Protein AF-0000000087411770 (afdb_homodimer)

pLDDT: mean 96.45, std 3.93, range [70.12, 98.94]

Sequence (634 aa):
MQQNVLVTSISKKVPLLQAVKYALQKSDFNAILIGGDADSKCTGKYFVDEFWHMPKITNLEIEELVRYCKAKGIVLILPTRDGELLYFARHKEQLEEQGIHVMISNERAVTICLDKQKFYDELSACGYPVITTTQDIEQLEGERYVVKERYGAGSQSIGLDLLREEAVAHAKHLSSPIFQPYIEGEEVSVDMYIDAFSQVKGVIVRKRELVVHGESQVSTTFRHQEIEELCAQMASDMNLYGHVIFQGLLDEDGMFHVIECNPRFGGASSLSLVAGLDSFYWCYLEALKKNITYYPFVRSEGEKKLVRYACDLIIDVMQQNVLVTSISKKVPLLQAVKYALQKSDFNAILIGGDADSKCTGKYFVDEFWHMPKITNLEIEELVRYCKAKGIVLILPTRDGELLYFARHKEQLEEQGIHVMISNERAVTICLDKQKFYDELSACGYPVITTTQDIEQLEGERYVVKERYGAGSQSIGLDLLREEAVAHAKHLSSPIFQPYIEGEEVSVDMYIDAFSQVKGVIVRKRELVVHGESQVSTTFRHQEIEELCAQMASDMNLYGHVIFQGLLDEDGMFHVIECNPRFGGASSLSLVAGLDSFYWCYLEALKKNITYYPFVRSEGEKKLVRYACDLIIDV

Radius of gyration: 27.19 Å; Cα contacts (8 Å, |Δi|>4): 1402; chains: 2; bounding box: 54×75×64 Å

Organism: NCBI:txid267746

Secondary structure (DSSP, 8-state):
---EEEEE--TT-HHHHHHHHHHHHTSSS---EEEEES-TT-GGGGGSSEEEEPPPGGG--HHHHHHHHHHHTEEEEE---HHHHHHHHHTHHHHHHTT-EE----HHHHHHHH-HHHHHHHHHHTT--BPP-BS-GGG--SS-EEEEESS--TTTT-EEEE-HHHHHHHHTTSSSEEEEE---SEEEEEEEEE-TTS-EEEEEEEEEEEEETTEEEEEEEE--HHHHHHHHHHHHHTT--EEEEEEEEE-TTS-EEEEEEESS--TTTHHHHHTT--HHHHHHHHHTT--GGGS-----SS-EEEEEEEEEEEEE-/---EEEEE--TT-HHHHHHHHHHHHTSSS---EEEEES-TT-GGGGGSSEEEEPPPGGG--HHHHHHHHHHHTEEEEE---HHHHHHHHHTHHHHHHTT-EE----HHHHHHHHBHHHHHHHHHHTT--BPP-BS-GGG--SS-EEEEESB-STTTT-EEEE-HHHHHHHHTTSSSEEEEE---SEEEEEEEEE-TTS-EEEEEEEEEEEEETTEEEEEEEE--HHHHHHHHHHHHHTT--EEEEEEEEE-TTS-EEEEEEE-S--TTTHHHHHHT--HHHHHHHHHTT--GGGS-----SS-EEEEEEEEEEEEE-

InterPro domains:
  IPR003806 ATP-grasp fold, PylC-type [PF02655] (113-267)
  IPR011761 ATP-grasp fold [PS50975] (115-293)
  IPR013815 ATP-grasp fold, subdomain 1 [G3DSA:3.30.1490.20] (106-184)
  IPR048764 PylC, N-terminal domain [PF21360] (5-102)

Solvent-accessible surface area (backbone atoms only — not comparable to full-atom values): 33152 Å² total; per-residue (Å²): 129,60,56,14,35,35,34,38,61,33,44,65,47,42,58,59,44,51,49,46,51,52,30,46,64,74,42,96,56,76,53,55,45,33,32,23,22,65,54,83,81,36,61,28,54,81,66,37,78,41,68,40,77,35,64,50,71,93,71,52,51,67,67,56,51,52,52,49,30,61,74,62,26,34,26,34,36,40,60,55,44,80,91,48,45,62,61,50,22,69,40,40,65,65,34,42,75,71,58,26,33,62,57,50,24,47,46,69,41,46,54,30,41,50,25,47,51,51,34,28,56,58,40,41,75,72,68,47,59,46,53,66,56,38,76,48,64,84,78,54,79,78,73,36,27,26,28,32,50,33,68,66,73,49,68,60,83,53,42,69,73,23,41,67,69,54,37,55,58,54,37,72,78,42,93,50,44,29,33,29,62,52,75,73,51,47,46,33,38,38,39,34,29,22,40,98,81,45,42,73,60,42,73,42,38,30,38,49,74,35,69,58,82,62,37,53,36,25,34,33,44,52,89,51,68,67,60,48,52,50,52,48,51,50,39,44,76,49,50,39,31,32,38,31,30,39,31,29,30,38,26,93,86,67,50,67,36,34,67,51,40,43,72,29,65,54,91,55,45,61,50,40,39,75,37,28,45,54,48,58,39,48,51,51,37,46,50,69,73,42,77,54,80,82,60,69,64,54,68,49,93,60,40,43,31,34,40,51,42,57,40,74,47,77,41,86,92,130,59,56,14,35,35,34,38,61,32,43,64,48,41,57,61,44,52,49,46,50,52,31,45,65,74,42,95,57,75,50,54,45,32,33,23,22,64,56,83,80,35,61,26,56,80,66,38,79,40,65,38,76,34,66,50,70,94,70,52,50,71,68,56,51,52,52,50,30,62,74,62,26,34,24,34,38,40,61,55,43,79,92,46,47,59,63,49,20,69,42,38,66,66,34,42,76,69,57,25,33,60,55,50,22,46,45,67,41,44,55,32,40,55,25,46,51,50,34,26,55,56,39,40,73,72,67,46,60,45,50,64,54,36,76,49,63,85,76,54,77,78,74,36,26,26,28,33,50,30,65,71,73,48,68,64,85,52,43,70,70,22,43,66,69,52,35,56,58,54,38,71,76,43,94,49,42,27,31,29,64,51,75,74,53,46,46,33,38,36,38,34,31,22,42,98,82,43,42,71,61,41,73,42,39,27,40,50,75,35,69,56,82,62,36,51,36,26,33,34,45,51,91,50,69,66,59,48,52,50,52,46,50,50,40,43,75,49,48,38,29,32,38,29,30,39,32,28,30,38,26,91,84,68,49,66,35,36,67,51,42,42,70,29,64,55,92,53,45,60,50,40,38,74,39,27,46,54,46,58,37,46,49,53,36,43,49,69,73,39,77,55,79,81,60,68,64,56,67,48,93,59,40,41,31,34,40,51,42,58,41,75,49,78,40,86,91

Nearest PDB structures (foldseek):
  2pn1-assembly1_A-2  TM=8.709E-01  e=3.800E-26  Exiguobacterium sibiricum 255-15
  7kct-assembly1_B  TM=7.952E-01  e=1.287E-19  Hydrogenobacter thermophilus
  5kkn-assembly2_C  TM=7.494E-01  e=1.149E-15  Homo sapiens
  4wd3-assembly1_B  TM=6.870E-01  e=1.726E-16  Bacillus subtilis subsp. subtilis
  8hz5-assembly1_A  TM=6.927E-01  e=1.358E-12  Chloroflexus aurantiacus J-10-fl

Structure (mmCIF, N/CA/C/O backbone):
data_AF-0000000087411770-model_v1
#
loop_
_entity.id
_entity.type
_entity.pdbx_description
1 polymer 'Carbamoyl phosphate synthase'
#
loop_
_atom_site.group_PDB
_atom_site.id
_atom_site.type_symbol
_atom_site.label_atom_id
_atom_site.label_alt_id
_atom_site.label_comp_id
_atom_site.label_asym_id
_atom_site.label_entity_id
_atom_site.label_seq_id
_atom_site.pdbx_PDB_ins_code
_atom_site.Cartn_x
_atom_site.Cartn_y
_atom_site.Cartn_z
_atom_site.occupancy
_atom_site.B_iso_or_equiv
_atom_site.auth_seq_id
_atom_site.auth_comp_id
_atom_site.auth_asym_id
_atom_site.auth_atom_id
_atom_site.pdbx_PDB_model_num
ATOM 1 N N . MET A 1 1 ? 28.578 -29.938 8.461 1 70.5 1 MET A N 1
ATOM 2 C CA . MET A 1 1 ? 28.703 -29.109 7.27 1 70.5 1 MET A CA 1
ATOM 3 C C . MET A 1 1 ? 27.562 -28.109 7.184 1 70.5 1 MET A C 1
ATOM 5 O O . MET A 1 1 ? 26.453 -28.359 7.672 1 70.5 1 MET A O 1
ATOM 9 N N . GLN A 1 2 ? 27.891 -26.922 6.68 1 84.94 2 GLN A N 1
ATOM 10 C CA . GLN A 1 2 ? 26.875 -25.875 6.625 1 84.94 2 GLN A CA 1
ATOM 11 C C . GLN A 1 2 ? 25.781 -26.203 5.605 1 84.94 2 GLN A C 1
ATOM 13 O O . GLN A 1 2 ? 26.062 -26.797 4.562 1 84.94 2 GLN A O 1
ATOM 18 N N . GLN A 1 3 ? 24.578 -26.031 5.883 1 95.12 3 GLN A N 1
ATOM 19 C CA . GLN A 1 3 ? 23.438 -26.297 5.02 1 95.12 3 GLN A CA 1
ATOM 20 C C . GLN A 1 3 ? 22.609 -25.031 4.801 1 95.12 3 GLN A C 1
ATOM 22 O O . GLN A 1 3 ? 21.453 -24.969 5.223 1 95.12 3 GLN A O 1
ATOM 27 N N . ASN A 1 4 ? 23.297 -24.125 4.031 1 98.06 4 ASN A N 1
ATOM 28 C CA . ASN A 1 4 ? 22.766 -22.781 3.889 1 98.06 4 ASN A CA 1
ATOM 29 C C . ASN A 1 4 ? 21.688 -22.719 2.801 1 98.06 4 ASN A C 1
ATOM 31 O O . ASN A 1 4 ? 21.578 -23.641 1.984 1 98.06 4 ASN A O 1
ATOM 35 N N . VAL A 1 5 ? 20.891 -21.688 2.885 1 98.75 5 VAL A N 1
ATOM 36 C CA . VAL A 1 5 ? 19.812 -21.469 1.922 1 98.75 5 VAL A CA 1
ATOM 37 C C . VAL A 1 5 ? 20.031 -20.156 1.188 1 98.75 5 VAL A C 1
ATOM 39 O O . VAL A 1 5 ? 20.406 -19.156 1.802 1 98.75 5 VAL A O 1
ATOM 42 N N . LEU A 1 6 ? 19.859 -20.188 -0.154 1 98.88 6 LEU A N 1
ATOM 43 C CA . LEU A 1 6 ? 19.922 -19 -1.001 1 98.88 6 LEU A CA 1
ATOM 44 C C . LEU A 1 6 ? 18.531 -18.609 -1.508 1 98.88 6 LEU A C 1
ATOM 46 O O . LEU A 1 6 ? 17.828 -19.438 -2.078 1 98.88 6 LEU A O 1
ATOM 50 N N . VAL A 1 7 ? 18.109 -17.391 -1.191 1 98.94 7 VAL A N 1
ATOM 51 C CA . VAL A 1 7 ? 16.953 -16.797 -1.848 1 98.94 7 VAL A CA 1
ATOM 52 C C . VAL A 1 7 ? 17.406 -15.797 -2.908 1 98.94 7 VAL A C 1
ATOM 54 O O . VAL A 1 7 ? 18.188 -14.891 -2.619 1 98.94 7 VAL A O 1
ATOM 57 N N . THR A 1 8 ? 16.953 -16.031 -4.195 1 98.81 8 THR A N 1
ATOM 58 C CA . THR A 1 8 ? 17.391 -15.148 -5.273 1 98.81 8 THR A CA 1
ATOM 59 C C . THR A 1 8 ? 16.328 -14.078 -5.547 1 98.81 8 THR A C 1
ATOM 61 O O . THR A 1 8 ? 15.148 -14.266 -5.25 1 98.81 8 THR A O 1
ATOM 64 N N . SER A 1 9 ? 16.766 -12.875 -6.051 1 98.38 9 SER A N 1
ATOM 65 C CA . SER A 1 9 ? 15.906 -11.742 -6.387 1 98.38 9 SER A CA 1
ATOM 66 C C . SER A 1 9 ? 15.102 -11.281 -5.176 1 98.38 9 SER A C 1
ATOM 68 O O . SER A 1 9 ? 13.883 -11.141 -5.254 1 98.38 9 SER A O 1
ATOM 70 N N . ILE A 1 10 ? 15.867 -10.992 -4.137 1 98.5 10 ILE A N 1
ATOM 71 C CA . ILE A 1 10 ? 15.203 -10.742 -2.863 1 98.5 10 ILE A CA 1
ATOM 72 C C . ILE A 1 10 ? 14.5 -9.391 -2.9 1 98.5 10 ILE A C 1
ATOM 74 O O . ILE A 1 10 ? 13.492 -9.188 -2.223 1 98.5 10 ILE A O 1
ATOM 78 N N . SER A 1 11 ? 15.055 -8.406 -3.654 1 97.12 11 SER A N 1
ATOM 79 C CA . SER A 1 11 ? 14.438 -7.098 -3.828 1 97.12 11 SER A CA 1
ATOM 80 C C . SER A 1 11 ? 13.93 -6.547 -2.498 1 97.12 11 SER A C 1
ATOM 82 O O . SER A 1 11 ? 14.711 -6.332 -1.57 1 97.12 11 SER A O 1
ATOM 84 N N . LYS A 1 12 ? 12.695 -6.359 -2.355 1 97.06 12 LYS A N 1
ATOM 85 C CA . LYS A 1 12 ? 12.094 -5.816 -1.141 1 97.06 12 LYS A CA 1
ATOM 86 C C . LYS A 1 12 ? 11.203 -6.852 -0.459 1 97.06 12 LYS A C 1
ATOM 88 O O . LYS A 1 12 ? 10.289 -6.5 0.292 1 97.06 12 LYS A O 1
ATOM 93 N N . LYS A 1 13 ? 11.422 -8.141 -0.708 1 97.94 13 LYS A N 1
ATOM 94 C CA . LYS A 1 13 ? 10.547 -9.227 -0.27 1 97.94 13 LYS A CA 1
ATOM 95 C C . LYS A 1 13 ? 10.867 -9.648 1.163 1 97.94 13 LYS A C 1
ATOM 97 O O . LYS A 1 13 ? 11.141 -10.82 1.428 1 97.94 13 LYS A O 1
ATOM 102 N N . VAL A 1 14 ? 10.672 -8.797 2.105 1 98.5 14 VAL A N 1
ATOM 103 C CA . VAL A 1 14 ? 11.125 -8.961 3.484 1 98.5 14 VAL A CA 1
ATOM 104 C C . VAL A 1 14 ? 10.25 -9.992 4.195 1 98.5 14 VAL A C 1
ATOM 106 O O . VAL A 1 14 ? 10.758 -10.883 4.879 1 98.5 14 VAL A O 1
ATOM 109 N N . PRO A 1 15 ? 8.875 -9.992 4.023 1 98.44 15 PRO A N 1
ATOM 110 C CA . PRO A 1 15 ? 8.086 -11.055 4.66 1 98.44 15 PRO A CA 1
ATOM 111 C C . PRO A 1 15 ? 8.516 -12.453 4.219 1 98.44 15 PRO A C 1
ATOM 113 O O . PRO A 1 15 ? 8.531 -13.375 5.031 1 98.44 15 PRO A O 1
ATOM 116 N N . LEU A 1 16 ? 8.82 -12.617 2.961 1 98.56 16 LEU A N 1
ATOM 117 C CA . LEU A 1 16 ? 9.312 -13.898 2.457 1 98.56 16 LEU A CA 1
ATOM 118 C C . LEU A 1 16 ? 10.625 -14.281 3.131 1 98.56 16 LEU A C 1
ATOM 120 O O . LEU A 1 16 ? 10.781 -15.414 3.588 1 98.56 16 LEU A O 1
ATOM 124 N N . LEU A 1 17 ? 11.594 -13.328 3.248 1 98.75 17 LEU A N 1
ATOM 125 C CA . LEU A 1 17 ? 12.891 -13.602 3.861 1 98.75 17 LEU A CA 1
ATOM 126 C C . LEU A 1 17 ? 12.727 -13.977 5.332 1 98.75 17 LEU A C 1
ATOM 128 O O . LEU A 1 17 ? 13.383 -14.898 5.816 1 98.75 17 LEU A O 1
ATOM 132 N N . GLN A 1 18 ? 11.852 -13.297 5.996 1 98.25 18 GLN A N 1
ATOM 133 C CA . GLN A 1 18 ? 11.594 -13.594 7.398 1 98.25 18 GLN A CA 1
ATOM 134 C C . GLN A 1 18 ? 10.969 -14.977 7.562 1 98.25 18 GLN A C 1
ATOM 136 O O . GLN A 1 18 ? 11.273 -15.695 8.516 1 98.25 18 GLN A O 1
ATOM 141 N N . ALA A 1 19 ? 10.102 -15.359 6.668 1 98.19 19 ALA A N 1
ATOM 142 C CA . ALA A 1 19 ? 9.5 -16.688 6.688 1 98.19 19 ALA A CA 1
ATOM 143 C C . ALA A 1 19 ? 10.555 -17.781 6.496 1 98.19 19 ALA A C 1
ATOM 145 O O . ALA A 1 19 ? 10.508 -18.828 7.148 1 98.19 19 ALA A O 1
ATOM 146 N N . VAL A 1 20 ? 11.484 -17.562 5.57 1 98.31 20 VAL A N 1
ATOM 147 C CA . VAL A 1 20 ? 12.555 -18.516 5.336 1 98.31 20 VAL A CA 1
ATOM 148 C C . VAL A 1 20 ? 13.43 -18.625 6.586 1 98.31 20 VAL A C 1
ATOM 150 O O . VAL A 1 20 ? 13.781 -19.734 7.008 1 98.31 20 VAL A O 1
ATOM 153 N N . LYS A 1 21 ? 13.758 -17.516 7.211 1 97.19 21 LYS A N 1
ATOM 154 C CA . LYS A 1 21 ? 14.547 -17.531 8.438 1 97.19 21 LYS A CA 1
ATOM 155 C C . LYS A 1 21 ? 13.828 -18.328 9.539 1 97.19 21 LYS A C 1
ATOM 157 O O . LYS A 1 21 ? 14.453 -19.109 10.25 1 97.19 21 LYS A O 1
ATOM 162 N N . TYR A 1 22 ? 12.57 -18.109 9.672 1 96.44 22 TYR A N 1
ATOM 163 C CA . TYR A 1 22 ? 11.773 -18.828 10.648 1 96.44 22 TYR A CA 1
ATOM 164 C C . TYR A 1 22 ? 11.844 -20.344 10.398 1 96.44 22 TYR A C 1
ATOM 166 O O . TYR A 1 22 ? 11.984 -21.125 11.344 1 96.44 22 TYR A O 1
ATOM 174 N N . ALA A 1 23 ? 11.695 -20.734 9.141 1 96.56 23 ALA A N 1
ATOM 175 C CA . ALA A 1 23 ? 11.781 -22.141 8.773 1 96.56 23 ALA A CA 1
ATOM 176 C C . ALA A 1 23 ? 13.133 -22.734 9.164 1 96.56 23 ALA A C 1
ATOM 178 O O . ALA A 1 23 ? 13.211 -23.859 9.664 1 96.56 23 ALA A O 1
ATOM 179 N N . LEU A 1 24 ? 14.234 -21.953 8.93 1 95.69 24 LEU A N 1
ATOM 180 C CA . LEU A 1 24 ? 15.578 -22.422 9.242 1 95.69 24 LEU A CA 1
ATOM 181 C C . LEU A 1 24 ? 15.766 -22.547 10.75 1 95.69 24 LEU A C 1
ATOM 183 O O . LEU A 1 24 ? 16.453 -23.469 11.219 1 95.69 24 LEU A O 1
ATOM 187 N N . GLN A 1 25 ? 15.094 -21.703 11.5 1 93.88 25 GLN A N 1
ATOM 188 C CA . GLN A 1 25 ? 15.211 -21.734 12.953 1 93.88 25 GLN A CA 1
ATOM 189 C C . GLN A 1 25 ? 14.477 -22.938 13.539 1 93.88 25 GLN A C 1
ATOM 191 O O . GLN A 1 25 ? 14.82 -23.406 14.625 1 93.88 25 GLN A O 1
ATOM 196 N N . LYS A 1 26 ? 13.461 -23.391 12.859 1 90.06 26 LYS A N 1
ATOM 197 C CA . LYS A 1 26 ? 12.734 -24.594 13.273 1 90.06 26 LYS A CA 1
ATOM 198 C C . LYS A 1 26 ? 13.609 -25.828 13.164 1 90.06 26 LYS A C 1
ATOM 200 O O . LYS A 1 26 ? 13.336 -26.844 13.805 1 90.06 26 LYS A O 1
ATOM 205 N N . SER A 1 27 ? 14.641 -25.656 12.422 1 84.38 27 SER A N 1
ATOM 206 C CA . SER A 1 27 ? 15.484 -26.828 12.156 1 84.38 27 SER A CA 1
ATOM 207 C C . SER A 1 27 ? 16.656 -26.891 13.133 1 84.38 27 SER A C 1
ATOM 209 O O . SER A 1 27 ? 16.953 -25.906 13.836 1 84.38 27 SER A O 1
ATOM 211 N N . ASP A 1 28 ? 17.188 -28.047 13.461 1 81.69 28 ASP A N 1
ATOM 212 C CA . ASP A 1 28 ? 18.328 -28.25 14.336 1 81.69 28 ASP A CA 1
ATOM 213 C C . ASP A 1 28 ? 19.641 -28.047 13.586 1 81.69 28 ASP A C 1
ATOM 215 O O . ASP A 1 28 ? 20.719 -28.328 14.109 1 81.69 28 ASP A O 1
ATOM 219 N N . PHE A 1 29 ? 19.484 -27.484 12.43 1 83.25 29 PHE A N 1
ATOM 220 C CA . PHE A 1 29 ? 20.703 -27.312 11.633 1 83.25 29 PHE A CA 1
ATOM 221 C C . PHE A 1 29 ? 21.219 -25.875 11.758 1 83.25 29 PHE A C 1
ATOM 223 O O . PHE A 1 29 ? 20.453 -24.953 11.992 1 83.25 29 PHE A O 1
ATOM 230 N N . ASN A 1 30 ? 22.484 -25.766 11.82 1 87.31 30 ASN A N 1
ATOM 231 C CA . ASN A 1 30 ? 23.141 -24.453 11.766 1 87.31 30 ASN A CA 1
ATOM 232 C C . ASN A 1 30 ? 23.172 -23.906 10.344 1 87.31 30 ASN A C 1
ATOM 234 O O . ASN A 1 30 ? 24.062 -24.25 9.562 1 87.31 30 ASN A O 1
ATOM 238 N N . ALA A 1 31 ? 22.188 -23.219 9.938 1 95.38 31 ALA A N 1
ATOM 239 C CA . ALA A 1 31 ? 22.062 -22.688 8.578 1 95.38 31 ALA A CA 1
ATOM 240 C C . ALA A 1 31 ? 21.828 -21.188 8.594 1 95.38 31 ALA A C 1
ATOM 242 O O . ALA A 1 31 ? 21.156 -20.656 9.477 1 95.38 31 ALA A O 1
ATOM 243 N N . ILE A 1 32 ? 22.484 -20.547 7.648 1 97 32 ILE A N 1
ATOM 244 C CA . ILE A 1 32 ? 22.25 -19.109 7.496 1 97 32 ILE A CA 1
ATOM 245 C C . ILE A 1 32 ? 21.469 -18.844 6.207 1 97 32 ILE A C 1
ATOM 247 O O . ILE A 1 32 ? 21.453 -19.688 5.305 1 97 32 ILE A O 1
ATOM 251 N N . LEU A 1 33 ? 20.781 -17.719 6.164 1 98.56 33 LEU A N 1
ATOM 252 C CA . LEU A 1 33 ? 20.047 -17.25 4.98 1 98.56 33 LEU A CA 1
ATOM 253 C C . LEU A 1 33 ? 20.906 -16.297 4.164 1 98.56 33 LEU A C 1
ATOM 255 O O . LEU A 1 33 ? 21.312 -15.242 4.664 1 98.56 33 LEU A O 1
ATOM 259 N N . ILE A 1 34 ? 21.266 -16.703 2.936 1 98.81 34 ILE A N 1
ATOM 260 C CA . ILE A 1 34 ? 21.938 -15.852 1.962 1 98.81 34 ILE A CA 1
ATOM 261 C C . ILE A 1 34 ? 20.938 -15.289 0.964 1 98.81 34 ILE A C 1
ATOM 263 O O . ILE A 1 34 ? 20.109 -16.031 0.432 1 98.81 34 ILE A O 1
ATOM 267 N N . GLY A 1 35 ? 20.875 -13.953 0.826 1 98.81 35 GLY A N 1
ATOM 268 C CA . GLY A 1 35 ? 20.031 -13.305 -0.158 1 98.81 35 GLY A CA 1
ATOM 269 C C . GLY A 1 35 ? 20.797 -12.766 -1.35 1 98.81 35 GLY A C 1
ATOM 270 O O . GLY A 1 35 ? 21.797 -12.078 -1.185 1 98.81 35 GLY A O 1
ATOM 271 N N . GLY A 1 36 ? 20.328 -13.109 -2.551 1 98.69 36 GLY A N 1
ATOM 272 C CA . GLY A 1 36 ? 20.938 -12.609 -3.773 1 98.69 36 GLY A CA 1
ATOM 273 C C . GLY A 1 36 ? 20.062 -11.625 -4.523 1 98.69 36 GLY A C 1
ATOM 274 O O . GLY A 1 36 ? 18.844 -11.789 -4.578 1 98.69 36 GLY A O 1
ATOM 275 N N . ASP A 1 37 ? 20.688 -10.578 -5.02 1 98.75 37 ASP A N 1
ATOM 276 C CA . ASP A 1 37 ? 20.016 -9.617 -5.887 1 98.75 37 ASP A CA 1
ATOM 277 C C . ASP A 1 37 ? 21.016 -8.891 -6.781 1 98.75 37 ASP A C 1
ATOM 279 O O . ASP A 1 37 ? 22.156 -8.656 -6.387 1 98.75 37 ASP A O 1
ATOM 283 N N . ALA A 1 38 ? 20.531 -8.602 -8.008 1 98 38 ALA A N 1
ATOM 284 C CA . ALA A 1 38 ? 21.406 -7.867 -8.922 1 98 38 ALA A CA 1
ATOM 285 C C . ALA A 1 38 ? 21.531 -6.402 -8.516 1 98 38 ALA A C 1
ATOM 287 O O . ALA A 1 38 ? 22.453 -5.707 -8.945 1 98 38 ALA A O 1
ATOM 288 N N . ASP A 1 39 ? 20.578 -5.891 -7.723 1 97.19 39 ASP A N 1
ATOM 289 C CA . ASP A 1 39 ? 20.609 -4.523 -7.211 1 97.19 39 ASP A CA 1
ATOM 290 C C . ASP A 1 39 ? 21.188 -4.48 -5.797 1 97.19 39 ASP A C 1
ATOM 292 O O . ASP A 1 39 ? 20.547 -4.926 -4.848 1 97.19 39 ASP A O 1
ATOM 296 N N . SER A 1 40 ? 22.375 -3.857 -5.68 1 95.75 40 SER A N 1
ATOM 297 C CA . SER A 1 40 ? 23.062 -3.82 -4.387 1 95.75 40 SER A CA 1
ATOM 298 C C . SER A 1 40 ? 22.344 -2.873 -3.42 1 95.75 40 SER A C 1
ATOM 300 O O . SER A 1 40 ? 22.625 -2.889 -2.219 1 95.75 40 SER A O 1
ATOM 302 N N . LYS A 1 41 ? 21.406 -2.111 -3.834 1 94.69 41 LYS A N 1
ATOM 303 C CA . LYS A 1 41 ? 20.719 -1.147 -2.984 1 94.69 41 LYS A CA 1
ATOM 304 C C . LYS A 1 41 ? 19.359 -1.689 -2.525 1 94.69 41 LYS A C 1
ATOM 306 O O . LYS A 1 41 ? 18.594 -0.976 -1.89 1 94.69 41 LYS A O 1
ATOM 311 N N . CYS A 1 42 ? 19.109 -2.957 -2.877 1 96.75 42 CYS A N 1
ATOM 312 C CA . CYS A 1 42 ? 17.797 -3.506 -2.559 1 96.75 42 CYS A CA 1
ATOM 313 C C . CYS A 1 42 ? 17.578 -3.574 -1.052 1 96.75 42 CYS A C 1
ATOM 315 O O . CYS A 1 42 ? 18.531 -3.822 -0.299 1 96.75 42 CYS A O 1
ATOM 317 N N . THR A 1 43 ? 16.375 -3.459 -0.595 1 97 43 THR A N 1
ATOM 318 C CA . THR A 1 43 ? 15.977 -3.418 0.807 1 97 43 THR A CA 1
ATOM 319 C C . THR A 1 43 ? 16.203 -4.773 1.473 1 97 43 THR A C 1
ATOM 321 O O . THR A 1 43 ? 16.562 -4.84 2.646 1 97 43 THR A O 1
ATOM 324 N N . GLY A 1 44 ? 15.977 -5.812 0.726 1 98.19 44 GLY A N 1
ATOM 325 C CA . GLY A 1 44 ? 16.062 -7.156 1.269 1 98.19 44 GLY A CA 1
ATOM 326 C C . GLY A 1 44 ? 17.422 -7.457 1.89 1 98.19 44 GLY A C 1
ATOM 327 O O . GLY A 1 44 ? 17.531 -8.32 2.764 1 98.19 44 GLY A O 1
ATOM 328 N N . LYS A 1 45 ? 18.5 -6.742 1.452 1 97.94 45 LYS A N 1
ATOM 329 C CA . LYS A 1 45 ? 19.844 -7.047 1.903 1 97.94 45 LYS A CA 1
ATOM 330 C C . LYS A 1 45 ? 19.984 -6.824 3.406 1 97.94 45 LYS A C 1
ATOM 332 O O . LYS A 1 45 ? 20.859 -7.422 4.051 1 97.94 45 LYS A O 1
ATOM 337 N N . TYR A 1 46 ? 19.125 -6.008 4.012 1 98.06 46 TYR A N 1
ATOM 338 C CA . TYR A 1 46 ? 19.203 -5.699 5.434 1 98.06 46 TYR A CA 1
ATOM 339 C C . TYR A 1 46 ? 18.562 -6.805 6.266 1 98.06 46 TYR A C 1
ATOM 341 O O . TYR A 1 46 ? 18.625 -6.785 7.496 1 98.06 46 TYR A O 1
ATOM 349 N N . PHE A 1 47 ? 18 -7.871 5.66 1 98.5 47 PHE A N 1
ATOM 350 C CA . PHE A 1 47 ? 17.203 -8.867 6.379 1 98.5 47 PHE A CA 1
ATOM 351 C C . PHE A 1 47 ? 17.734 -10.273 6.109 1 98.5 47 PHE A C 1
ATOM 353 O O . PHE A 1 47 ? 17.016 -11.258 6.301 1 98.5 47 PHE A O 1
ATOM 360 N N . VAL A 1 48 ? 18.938 -10.352 5.621 1 98.62 48 VAL A N 1
ATOM 361 C CA . VAL A 1 48 ? 19.594 -11.633 5.402 1 98.62 48 VAL A CA 1
ATOM 362 C C . VAL A 1 48 ? 20.922 -11.688 6.176 1 98.62 48 VAL A C 1
ATOM 364 O O . VAL A 1 48 ? 21.438 -10.648 6.598 1 98.62 48 VAL A O 1
ATOM 367 N N . ASP A 1 49 ? 21.375 -12.93 6.449 1 98.25 49 ASP A N 1
ATOM 368 C CA . ASP A 1 49 ? 22.641 -13.094 7.16 1 98.25 49 ASP A CA 1
ATOM 369 C C . ASP A 1 49 ? 23.812 -12.695 6.285 1 98.25 49 ASP A C 1
ATOM 371 O O . ASP A 1 49 ? 24.812 -12.172 6.781 1 98.25 49 ASP A O 1
ATOM 375 N N . GLU A 1 50 ? 23.766 -12.953 5.031 1 98.44 50 GLU A N 1
ATOM 376 C CA . GLU A 1 50 ? 24.766 -12.602 4.027 1 98.44 50 GLU A CA 1
ATOM 377 C C . GLU A 1 50 ? 24.109 -12.195 2.713 1 98.44 50 GLU A C 1
ATOM 379 O O . GLU A 1 50 ? 23.109 -12.773 2.312 1 98.44 50 GLU A O 1
ATOM 384 N N . PHE A 1 51 ? 24.656 -11.125 2.125 1 98.62 51 PHE A N 1
ATOM 385 C CA . PHE A 1 51 ? 24.141 -10.633 0.851 1 98.62 51 PHE A CA 1
ATOM 386 C C . PHE A 1 51 ? 25.094 -10.992 -0.288 1 98.62 51 PHE A C 1
ATOM 388 O O . PHE A 1 51 ? 26.297 -10.828 -0.165 1 98.62 51 PHE A O 1
ATOM 395 N N . TRP A 1 52 ? 24.531 -11.508 -1.382 1 98.69 52 TRP A N 1
ATOM 396 C CA . TRP A 1 52 ? 25.234 -11.766 -2.627 1 98.69 52 TRP A CA 1
ATOM 397 C C . TRP A 1 52 ? 24.781 -10.82 -3.729 1 98.69 52 TRP A C 1
ATOM 399 O O . TRP A 1 52 ? 23.641 -10.891 -4.176 1 98.69 52 TRP A O 1
ATOM 409 N N . HIS A 1 53 ? 25.656 -9.82 -3.975 1 98.19 53 HIS A N 1
ATOM 410 C CA . HIS A 1 53 ? 25.391 -9.062 -5.191 1 98.19 53 HIS A CA 1
ATOM 411 C C . HIS A 1 53 ? 25.516 -9.938 -6.43 1 98.19 53 HIS A C 1
ATOM 413 O O . HIS A 1 53 ? 26.594 -9.984 -7.047 1 98.19 53 HIS A O 1
ATOM 419 N N . MET A 1 54 ? 24.484 -10.641 -6.734 1 96.94 54 MET A N 1
ATOM 420 C CA . MET A 1 54 ? 24.578 -11.672 -7.762 1 96.94 54 MET A CA 1
ATOM 421 C C . MET A 1 54 ? 24.391 -11.07 -9.156 1 96.94 54 MET A C 1
ATOM 423 O O . MET A 1 54 ? 23.719 -10.047 -9.305 1 96.94 54 MET A O 1
ATOM 427 N N . PRO A 1 55 ? 24.969 -11.633 -10.172 1 97.31 55 PRO A N 1
ATOM 428 C CA . PRO A 1 55 ? 24.734 -11.18 -11.547 1 97.31 55 PRO A CA 1
ATOM 429 C C . PRO A 1 55 ? 23.266 -11.297 -11.961 1 97.31 55 PRO A C 1
ATOM 431 O O . PRO A 1 55 ? 22.516 -12.047 -11.352 1 97.31 55 PRO A O 1
ATOM 434 N N . LYS A 1 56 ? 22.938 -10.5 -12.922 1 96.56 56 LYS A N 1
ATOM 435 C CA . LYS A 1 56 ? 21.641 -10.75 -13.555 1 96.56 56 LYS A CA 1
ATOM 436 C C . LYS A 1 56 ? 21.516 -12.203 -14 1 96.56 56 LYS A C 1
ATOM 438 O O . LYS A 1 56 ? 22.484 -12.797 -14.469 1 96.56 56 LYS A O 1
ATOM 443 N N . ILE A 1 57 ? 20.344 -12.758 -13.758 1 96.81 57 ILE A N 1
ATOM 444 C CA . ILE A 1 57 ? 20.094 -14.172 -14.047 1 96.81 57 ILE A CA 1
ATOM 445 C C . ILE A 1 57 ? 20.5 -14.477 -15.492 1 96.81 57 ILE A C 1
ATOM 447 O O . ILE A 1 57 ? 21 -15.562 -15.781 1 96.81 57 ILE A O 1
ATOM 451 N N . THR A 1 58 ? 20.328 -13.547 -16.438 1 95.38 58 THR A N 1
ATOM 452 C CA . THR A 1 58 ? 20.656 -13.742 -17.844 1 95.38 58 THR A CA 1
ATOM 453 C C . THR A 1 58 ? 22.156 -13.859 -18.047 1 95.38 58 THR A C 1
ATOM 455 O O . THR A 1 58 ? 22.609 -14.375 -19.062 1 95.38 58 THR A O 1
ATOM 458 N N . ASN A 1 59 ? 22.969 -13.391 -17.109 1 97 59 ASN A N 1
ATOM 459 C CA . ASN A 1 59 ? 24.438 -13.414 -17.188 1 97 59 ASN A CA 1
ATOM 460 C C . ASN A 1 59 ? 25.031 -14.422 -16.219 1 97 59 ASN A C 1
ATOM 462 O O . ASN A 1 59 ? 26.266 -14.5 -16.094 1 97 59 ASN A O 1
ATOM 466 N N . LEU A 1 60 ? 24.219 -15.125 -15.516 1 97.69 60 LEU A N 1
ATOM 467 C CA . LEU A 1 60 ? 24.719 -16.047 -14.508 1 97.69 60 LEU A CA 1
ATOM 468 C C . LEU A 1 60 ? 24.953 -17.438 -15.102 1 97.69 60 LEU A C 1
ATOM 470 O O . LEU A 1 60 ? 24 -18.172 -15.359 1 97.69 60 LEU A O 1
ATOM 474 N N . GLU A 1 61 ? 26.281 -17.75 -15.289 1 96.88 61 GLU A N 1
ATOM 475 C CA . GLU A 1 61 ? 26.625 -19.094 -15.742 1 96.88 61 GLU A CA 1
ATOM 476 C C . GLU A 1 61 ? 26.391 -20.125 -14.648 1 96.88 61 GLU A C 1
ATOM 478 O O . GLU A 1 61 ? 26.656 -19.875 -13.477 1 96.88 61 GLU A O 1
ATOM 483 N N . ILE A 1 62 ? 25.859 -21.297 -15.133 1 97.88 62 ILE A N 1
ATOM 484 C CA . ILE A 1 62 ? 25.484 -22.328 -14.18 1 97.88 62 ILE A CA 1
ATOM 485 C C . ILE A 1 62 ? 26.703 -22.766 -13.375 1 97.88 62 ILE A C 1
ATOM 487 O O . ILE A 1 62 ? 26.609 -23.047 -12.18 1 97.88 62 ILE A O 1
ATOM 491 N N . GLU A 1 63 ? 27.891 -22.75 -14.008 1 97.38 63 GLU A N 1
ATOM 492 C CA . GLU A 1 63 ? 29.109 -23.125 -13.312 1 97.38 63 GLU A CA 1
ATOM 493 C C . GLU A 1 63 ? 29.453 -22.141 -12.203 1 97.38 63 GLU A C 1
ATOM 495 O O . GLU A 1 63 ? 29.953 -22.531 -11.141 1 97.38 63 GLU A O 1
ATOM 500 N N . GLU A 1 64 ? 29.188 -20.969 -12.492 1 97.5 64 GLU A N 1
ATOM 501 C CA . GLU A 1 64 ? 29.422 -19.953 -11.484 1 97.5 64 GLU A CA 1
ATOM 502 C C . GLU A 1 64 ? 28.484 -20.109 -10.289 1 97.5 64 GLU A C 1
ATOM 504 O O . GLU A 1 64 ? 28.891 -19.984 -9.141 1 97.5 64 GLU A O 1
ATOM 509 N N . LEU A 1 65 ? 27.281 -20.359 -10.555 1 98.44 65 LEU A N 1
ATOM 510 C CA . LEU A 1 65 ? 26.297 -20.594 -9.492 1 98.44 65 LEU A CA 1
ATOM 511 C C . LEU A 1 65 ? 26.703 -21.812 -8.656 1 98.44 65 LEU A C 1
ATOM 513 O O . LEU A 1 65 ? 26.672 -21.75 -7.426 1 98.44 65 LEU A O 1
ATOM 517 N N . VAL A 1 66 ? 27.078 -22.906 -9.305 1 98.44 66 VAL A N 1
ATOM 518 C CA . VAL A 1 66 ? 27.484 -24.125 -8.609 1 98.44 66 VAL A CA 1
ATOM 519 C C . VAL A 1 66 ? 28.688 -23.844 -7.723 1 98.44 66 VAL A C 1
ATOM 521 O O . VAL A 1 66 ? 28.719 -24.234 -6.555 1 98.44 66 VAL A O 1
ATOM 524 N N . ARG A 1 67 ? 29.656 -23.109 -8.281 1 97.69 67 ARG A N 1
ATOM 525 C CA . ARG A 1 67 ? 30.844 -22.781 -7.52 1 97.69 67 ARG A CA 1
ATOM 526 C C . ARG A 1 67 ? 30.5 -21.953 -6.289 1 97.69 67 ARG A C 1
ATOM 528 O O . ARG A 1 67 ? 31 -22.219 -5.191 1 97.69 67 ARG A O 1
ATOM 535 N N . TYR A 1 68 ? 29.672 -21.047 -6.465 1 98.25 68 TYR A N 1
ATOM 536 C CA . TYR A 1 68 ? 29.266 -20.188 -5.348 1 98.25 68 TYR A CA 1
ATOM 537 C C . TYR A 1 68 ? 28.531 -21 -4.285 1 98.25 68 TYR A C 1
ATOM 539 O O . TYR A 1 68 ? 28.828 -20.891 -3.094 1 98.25 68 TYR A O 1
ATOM 547 N N . CYS A 1 69 ? 27.594 -21.781 -4.699 1 98.38 69 CYS A N 1
ATOM 548 C CA . CYS A 1 69 ? 26.828 -22.594 -3.775 1 98.38 69 CYS A CA 1
ATOM 549 C C . CYS A 1 69 ? 27.719 -23.531 -2.982 1 98.38 69 CYS A C 1
ATOM 551 O O . CYS A 1 69 ? 27.562 -23.672 -1.769 1 98.38 69 CYS A O 1
ATOM 553 N N . LYS A 1 70 ? 28.641 -24.156 -3.664 1 97.56 70 LYS A N 1
ATOM 554 C CA . LYS A 1 70 ? 29.562 -25.062 -2.984 1 97.56 70 LYS A CA 1
ATOM 555 C C . LYS A 1 70 ? 30.422 -24.312 -1.978 1 97.56 70 LYS A C 1
ATOM 557 O O . LYS A 1 70 ? 30.594 -24.766 -0.841 1 97.56 70 LYS A O 1
ATOM 562 N N . ALA A 1 71 ? 30.875 -23.219 -2.385 1 97.75 71 ALA A N 1
ATOM 563 C CA . ALA A 1 71 ? 31.75 -22.438 -1.517 1 97.75 71 ALA A CA 1
ATOM 564 C C . ALA A 1 71 ? 31 -21.953 -0.274 1 97.75 71 ALA A C 1
ATOM 566 O O . ALA A 1 71 ? 31.594 -21.844 0.804 1 97.75 71 ALA A O 1
ATOM 567 N N . LYS A 1 72 ? 29.719 -21.75 -0.38 1 98 72 LYS A N 1
ATOM 568 C CA . LYS A 1 72 ? 28.938 -21.172 0.708 1 98 72 LYS A CA 1
ATOM 569 C C . LYS A 1 72 ? 28.125 -22.234 1.44 1 98 72 LYS A C 1
ATOM 571 O O . LYS A 1 72 ? 27.406 -21.938 2.398 1 98 72 LYS A O 1
ATOM 576 N N . GLY A 1 73 ? 28.266 -23.484 1.011 1 97.5 73 GLY A N 1
ATOM 577 C CA . GLY A 1 73 ? 27.516 -24.562 1.641 1 97.5 73 GLY A CA 1
ATOM 578 C C . GLY A 1 73 ? 26.016 -24.422 1.455 1 97.5 73 GLY A C 1
ATOM 579 O O . GLY A 1 73 ? 25.234 -24.672 2.383 1 97.5 73 GLY A O 1
ATOM 580 N N . ILE A 1 74 ? 25.609 -23.953 0.288 1 98.31 74 ILE A N 1
ATOM 581 C CA . ILE A 1 74 ? 24.203 -23.797 -0.033 1 98.31 74 ILE A CA 1
ATOM 582 C C . ILE A 1 74 ? 23.625 -25.125 -0.5 1 98.31 74 ILE A C 1
ATOM 584 O O . ILE A 1 74 ? 24.141 -25.75 -1.437 1 98.31 74 ILE A O 1
ATOM 588 N N . VAL A 1 75 ? 22.547 -25.547 0.136 1 97.94 75 VAL A N 1
ATOM 589 C CA . VAL A 1 75 ? 21.953 -26.828 -0.207 1 97.94 75 VAL A CA 1
ATOM 590 C C . VAL A 1 75 ? 20.562 -26.609 -0.799 1 97.94 75 VAL A C 1
ATOM 592 O O . VAL A 1 75 ? 19.984 -27.531 -1.383 1 97.94 75 VAL A O 1
ATOM 595 N N . LEU A 1 76 ? 20.047 -25.406 -0.682 1 98.69 76 LEU A N 1
ATOM 596 C CA . LEU A 1 76 ? 18.719 -25.094 -1.182 1 98.69 76 LEU A CA 1
ATOM 597 C C . LEU A 1 76 ? 18.672 -23.688 -1.788 1 98.69 76 LEU A C 1
ATOM 599 O O . LEU A 1 76 ? 19.188 -22.75 -1.195 1 98.69 76 LEU A O 1
ATOM 603 N N . ILE A 1 77 ? 18.125 -23.609 -2.984 1 98.94 77 ILE A N 1
ATOM 604 C CA . ILE A 1 77 ? 17.859 -22.328 -3.645 1 98.94 77 ILE A CA 1
ATOM 605 C C . ILE A 1 77 ? 16.359 -22.125 -3.768 1 98.94 77 ILE A C 1
ATOM 607 O O . ILE A 1 77 ? 15.625 -23.031 -4.172 1 98.94 77 ILE A O 1
ATOM 611 N N . LEU A 1 78 ? 15.914 -20.922 -3.395 1 98.88 78 LEU A N 1
ATOM 612 C CA . LEU A 1 78 ? 14.516 -20.516 -3.523 1 98.88 78 LEU A CA 1
ATOM 613 C C . LEU A 1 78 ? 14.391 -19.344 -4.488 1 98.88 78 LEU A C 1
ATOM 615 O O . LEU A 1 78 ? 14.602 -18.188 -4.105 1 98.88 78 LEU A O 1
ATOM 619 N N . PRO A 1 79 ? 14.102 -19.656 -5.773 1 98.69 79 PRO A N 1
ATOM 620 C CA . PRO A 1 79 ? 13.828 -18.562 -6.711 1 98.69 79 PRO A CA 1
ATOM 621 C C . PRO A 1 79 ? 12.516 -17.844 -6.418 1 98.69 79 PRO A C 1
ATOM 623 O O . PRO A 1 79 ? 11.531 -18.484 -6.016 1 98.69 79 PRO A O 1
ATOM 626 N N . THR A 1 80 ? 12.508 -16.484 -6.617 1 97.62 80 THR A N 1
ATOM 627 C CA . THR A 1 80 ? 11.328 -15.773 -6.129 1 97.62 80 THR A CA 1
ATOM 628 C C . THR A 1 80 ? 10.75 -14.875 -7.219 1 97.62 80 THR A C 1
ATOM 630 O O . THR A 1 80 ? 9.688 -14.281 -7.035 1 97.62 80 THR A O 1
ATOM 633 N N . ARG A 1 81 ? 11.352 -14.781 -8.359 1 96.75 81 ARG A N 1
ATOM 634 C CA . ARG A 1 81 ? 10.891 -13.938 -9.453 1 96.75 81 ARG A CA 1
ATOM 635 C C . ARG A 1 81 ? 10.562 -14.766 -10.688 1 96.75 81 ARG A C 1
ATOM 637 O O . ARG A 1 81 ? 11.312 -15.672 -11.055 1 96.75 81 ARG A O 1
ATOM 644 N N . ASP A 1 82 ? 9.484 -14.383 -11.336 1 96.06 82 ASP A N 1
ATOM 645 C CA . ASP A 1 82 ? 9.055 -15.109 -12.531 1 96.06 82 ASP A CA 1
ATOM 646 C C . ASP A 1 82 ? 10.18 -15.164 -13.562 1 96.06 82 ASP A C 1
ATOM 648 O O . ASP A 1 82 ? 10.43 -16.219 -14.164 1 96.06 82 ASP A O 1
ATOM 652 N N . GLY A 1 83 ? 10.93 -14.094 -13.719 1 95.88 83 GLY A N 1
ATOM 653 C CA . GLY A 1 83 ? 11.922 -13.961 -14.773 1 95.88 83 GLY A CA 1
ATOM 654 C C . GLY A 1 83 ? 13.102 -14.898 -14.602 1 95.88 83 GLY A C 1
ATOM 655 O O . GLY A 1 83 ? 13.867 -15.125 -15.539 1 95.88 83 GLY A O 1
ATOM 656 N N . GLU A 1 84 ? 13.227 -15.547 -13.438 1 97.81 84 GLU A N 1
ATOM 657 C CA . GLU A 1 84 ? 14.383 -16.406 -13.219 1 97.81 84 GLU A CA 1
ATOM 658 C C . GLU A 1 84 ? 13.969 -17.875 -13.18 1 97.81 84 GLU A C 1
ATOM 660 O O . GLU A 1 84 ? 14.828 -18.766 -13.109 1 97.81 84 GLU A O 1
ATOM 665 N N . LEU A 1 85 ? 12.68 -18.172 -13.25 1 98.31 85 LEU A N 1
ATOM 666 C CA . LEU A 1 85 ? 12.195 -19.531 -13.008 1 98.31 85 LEU A CA 1
ATOM 667 C C . LEU A 1 85 ? 12.664 -20.469 -14.109 1 98.31 85 LEU A C 1
ATOM 669 O O . LEU A 1 85 ? 13.094 -21.594 -13.828 1 98.31 85 LEU A O 1
ATOM 673 N N . LEU A 1 86 ? 12.586 -20.047 -15.312 1 98.06 86 LEU A N 1
ATOM 674 C CA . LEU A 1 86 ? 12.977 -20.922 -16.422 1 98.06 86 LEU A CA 1
ATOM 675 C C . LEU A 1 86 ? 14.461 -21.266 -16.344 1 98.06 86 LEU A C 1
ATOM 677 O O . LEU A 1 86 ? 14.859 -22.391 -16.656 1 98.06 86 LEU A O 1
ATOM 681 N N . TYR A 1 87 ? 15.328 -20.297 -15.922 1 98.5 87 TYR A N 1
ATOM 682 C CA . TYR A 1 87 ? 16.75 -20.562 -15.711 1 98.5 87 TYR A CA 1
ATOM 683 C C . TYR A 1 87 ? 16.953 -21.703 -14.727 1 98.5 87 TYR A C 1
ATOM 685 O O . TYR A 1 87 ? 17.656 -22.672 -15.016 1 98.5 87 TYR A O 1
ATOM 693 N N . PHE A 1 88 ? 16.266 -21.672 -13.609 1 98.81 88 PHE A N 1
ATOM 694 C CA . PHE A 1 88 ? 16.453 -22.688 -12.57 1 98.81 88 PHE A CA 1
ATOM 695 C C . PHE A 1 88 ? 15.805 -24 -12.984 1 98.81 88 PHE A C 1
ATOM 697 O O . PHE A 1 88 ? 16.344 -25.078 -12.688 1 98.81 88 PHE A O 1
ATOM 704 N N . ALA A 1 89 ? 14.688 -23.906 -13.648 1 98.69 89 ALA A N 1
ATOM 705 C CA . ALA A 1 89 ? 14.047 -25.125 -14.117 1 98.69 89 ALA A CA 1
ATOM 706 C C . ALA A 1 89 ? 14.953 -25.875 -15.086 1 98.69 89 ALA A C 1
ATOM 708 O O . ALA A 1 89 ? 15.062 -27.109 -15.016 1 98.69 89 ALA A O 1
ATOM 709 N N . ARG A 1 90 ? 15.625 -25.219 -15.961 1 98.38 90 ARG A N 1
ATOM 710 C CA . ARG A 1 90 ? 16.5 -25.812 -16.953 1 98.38 90 ARG A CA 1
ATOM 711 C C . ARG A 1 90 ? 17.734 -26.438 -16.312 1 98.38 90 ARG A C 1
ATOM 713 O O . ARG A 1 90 ? 18.266 -27.438 -16.812 1 98.38 90 ARG A O 1
ATOM 720 N N . HIS A 1 91 ? 18.156 -25.891 -15.281 1 98.56 91 HIS A N 1
ATOM 721 C CA . HIS A 1 91 ? 19.391 -26.375 -14.664 1 98.56 91 HIS A CA 1
ATOM 722 C C . HIS A 1 91 ? 19.094 -27.188 -13.406 1 98.56 91 HIS A C 1
ATOM 724 O O . HIS A 1 91 ? 20.016 -27.5 -12.641 1 98.56 91 HIS A O 1
ATOM 730 N N . LYS A 1 92 ? 17.859 -27.516 -13.195 1 98.12 92 LYS A N 1
ATOM 731 C CA . LYS A 1 92 ? 17.422 -28.188 -11.977 1 98.12 92 LYS A CA 1
ATOM 732 C C . LYS A 1 92 ? 18.203 -29.469 -11.734 1 98.12 92 LYS A C 1
ATOM 734 O O . LYS A 1 92 ? 18.734 -29.688 -10.648 1 98.12 92 LYS A O 1
ATOM 739 N N . GLU A 1 93 ? 18.281 -30.375 -12.727 1 97.38 93 GLU A N 1
ATOM 740 C CA . GLU A 1 93 ? 18.938 -31.672 -12.594 1 97.38 93 GLU A CA 1
ATOM 741 C C . GLU A 1 93 ? 20.438 -31.5 -12.352 1 97.38 93 GLU A C 1
ATOM 743 O O . GLU A 1 93 ? 21.016 -32.188 -11.516 1 97.38 93 GLU A O 1
ATOM 748 N N . GLN A 1 94 ? 21 -30.562 -13.078 1 97.69 94 GLN A N 1
ATOM 749 C CA . GLN A 1 94 ? 22.438 -30.297 -12.914 1 97.69 94 GLN A CA 1
ATOM 750 C C . GLN A 1 94 ? 22.734 -29.828 -11.492 1 97.69 94 GLN A C 1
ATOM 752 O O . GLN A 1 94 ? 23.734 -30.25 -10.898 1 97.69 94 GLN A O 1
ATOM 757 N N . LEU A 1 95 ? 21.938 -29.031 -10.969 1 98.69 95 LEU A N 1
ATOM 758 C CA . LEU A 1 95 ? 22.125 -28.547 -9.609 1 98.69 95 LEU A CA 1
ATOM 759 C C . LEU A 1 95 ? 21.906 -29.672 -8.602 1 98.69 95 LEU A C 1
ATOM 761 O O . LEU A 1 95 ? 22.688 -29.812 -7.648 1 98.69 95 LEU A O 1
ATOM 765 N N . GLU A 1 96 ? 20.922 -30.422 -8.844 1 97.31 96 GLU A N 1
ATOM 766 C CA . GLU A 1 96 ? 20.641 -31.547 -7.957 1 97.31 96 GLU A CA 1
ATOM 767 C C . GLU A 1 96 ? 21.828 -32.5 -7.902 1 97.31 96 GLU A C 1
ATOM 769 O O . GLU A 1 96 ? 22.156 -33.031 -6.836 1 97.31 96 GLU A O 1
ATOM 774 N N . GLU A 1 97 ? 22.422 -32.75 -9 1 97.44 97 GLU A N 1
ATOM 775 C CA . GLU A 1 97 ? 23.594 -33.625 -9.078 1 97.44 97 GLU A CA 1
ATOM 776 C C . GLU A 1 97 ? 24.734 -33.094 -8.234 1 97.44 97 GLU A C 1
ATOM 778 O O . GLU A 1 97 ? 25.625 -33.844 -7.812 1 97.44 97 GLU A O 1
ATOM 783 N N . GLN A 1 98 ? 24.734 -31.828 -8.016 1 97.5 98 GLN A N 1
ATOM 784 C CA . GLN A 1 98 ? 25.781 -31.203 -7.219 1 97.5 98 GLN A CA 1
ATOM 785 C C . GLN A 1 98 ? 25.359 -31.062 -5.762 1 97.5 98 GLN A C 1
ATOM 787 O O . GLN A 1 98 ? 26.047 -30.406 -4.969 1 97.5 98 GLN A O 1
ATOM 792 N N . GLY A 1 99 ? 24.266 -31.656 -5.473 1 96.69 99 GLY A N 1
ATOM 793 C CA . GLY A 1 99 ? 23.797 -31.594 -4.094 1 96.69 99 GLY A CA 1
ATOM 794 C C . GLY A 1 99 ? 23.047 -30.312 -3.766 1 96.69 99 GLY A C 1
ATOM 795 O O . GLY A 1 99 ? 22.891 -29.969 -2.594 1 96.69 99 GLY A O 1
ATOM 796 N N . ILE A 1 100 ? 22.641 -29.609 -4.742 1 98.44 100 ILE A N 1
ATOM 797 C CA . ILE A 1 100 ? 21.922 -28.344 -4.57 1 98.44 100 ILE A CA 1
ATOM 798 C C . ILE A 1 100 ? 20.484 -28.516 -5.012 1 98.44 100 ILE A C 1
ATOM 800 O O . ILE A 1 100 ? 20.203 -28.734 -6.191 1 98.44 100 ILE A O 1
ATOM 804 N N . HIS A 1 101 ? 19.594 -28.438 -4.082 1 98.44 101 HIS A N 1
ATOM 805 C CA . HIS A 1 101 ? 18.172 -28.547 -4.352 1 98.44 101 HIS A CA 1
ATOM 806 C C . HIS A 1 101 ? 17.562 -27.188 -4.691 1 98.44 101 HIS A C 1
ATOM 808 O O . HIS A 1 101 ? 17.984 -26.156 -4.141 1 98.44 101 HIS A O 1
ATOM 814 N N . VAL A 1 102 ? 16.641 -27.125 -5.621 1 98.81 102 VAL A N 1
ATOM 815 C CA . VAL A 1 102 ? 15.969 -25.891 -5.996 1 98.81 102 VAL A CA 1
ATOM 816 C C . VAL A 1 102 ? 14.461 -26.062 -5.883 1 98.81 102 VAL A C 1
ATOM 818 O O . VAL A 1 102 ? 13.914 -27.062 -6.363 1 98.81 102 VAL A O 1
ATOM 821 N N . MET A 1 103 ? 13.789 -25.156 -5.211 1 98.81 103 MET A N 1
ATOM 822 C CA . MET A 1 103 ? 12.328 -25.188 -5.215 1 98.81 103 MET A CA 1
ATOM 823 C C . MET A 1 103 ? 11.773 -24.672 -6.539 1 98.81 103 MET A C 1
ATOM 825 O O . MET A 1 103 ? 11.375 -23.5 -6.637 1 98.81 103 MET A O 1
ATOM 829 N N . ILE A 1 104 ? 11.695 -25.562 -7.496 1 98.75 104 ILE A N 1
ATOM 830 C CA . ILE A 1 104 ? 11.266 -25.172 -8.836 1 98.75 104 ILE A CA 1
ATOM 831 C C . ILE A 1 104 ? 10.594 -26.359 -9.523 1 98.75 104 ILE A C 1
ATOM 833 O O . ILE A 1 104 ? 11.062 -27.5 -9.414 1 98.75 104 ILE A O 1
ATOM 837 N N . SER A 1 105 ? 9.477 -26.141 -10.133 1 98.56 105 SER A N 1
ATOM 838 C CA . SER A 1 105 ? 8.844 -27.141 -10.992 1 98.56 105 SER A CA 1
ATOM 839 C C . SER A 1 105 ? 9.703 -27.453 -12.211 1 98.56 105 SER A C 1
ATOM 841 O O . SER A 1 105 ? 10.672 -26.734 -12.492 1 98.56 105 SER A O 1
ATOM 843 N N . ASN A 1 106 ? 9.352 -28.578 -12.859 1 97.69 106 ASN A N 1
ATOM 844 C CA . ASN A 1 106 ? 10.094 -28.922 -14.062 1 97.69 106 ASN A CA 1
ATOM 845 C C . ASN A 1 106 ? 9.867 -27.891 -15.172 1 97.69 106 ASN A C 1
ATOM 847 O O . ASN A 1 106 ? 8.945 -27.078 -15.094 1 97.69 106 ASN A O 1
ATOM 851 N N . GLU A 1 107 ? 10.742 -27.891 -16.125 1 98.31 107 GLU A N 1
ATOM 852 C CA . GLU A 1 107 ? 10.781 -26.875 -17.172 1 98.31 107 GLU A CA 1
ATOM 853 C C . GLU A 1 107 ? 9.438 -26.781 -17.906 1 98.31 107 GLU A C 1
ATOM 855 O O . GLU A 1 107 ? 8.977 -25.688 -18.219 1 98.31 107 GLU A O 1
ATOM 860 N N . ARG A 1 108 ? 8.82 -27.875 -18.25 1 98.06 108 ARG A N 1
ATOM 861 C CA . ARG A 1 108 ? 7.535 -27.891 -18.938 1 98.06 108 ARG A CA 1
ATOM 862 C C . ARG A 1 108 ? 6.469 -27.156 -18.125 1 98.06 108 ARG A C 1
ATOM 864 O O . ARG A 1 108 ? 5.766 -26.297 -18.641 1 98.06 108 ARG A O 1
ATOM 871 N N . ALA A 1 109 ? 6.324 -27.516 -16.875 1 98.06 109 ALA A N 1
ATOM 872 C CA . ALA A 1 109 ? 5.328 -26.906 -15.992 1 98.06 109 ALA A CA 1
ATOM 873 C C . ALA A 1 109 ? 5.566 -25.406 -15.859 1 98.06 109 ALA A C 1
ATOM 875 O O . ALA A 1 109 ? 4.621 -24.609 -15.93 1 98.06 109 ALA A O 1
ATOM 876 N N . VAL A 1 110 ? 6.844 -25 -15.672 1 98.38 110 VAL A N 1
ATOM 877 C CA . VAL A 1 110 ? 7.195 -23.594 -15.555 1 98.38 110 VAL A CA 1
ATOM 878 C C . VAL A 1 110 ? 6.82 -22.844 -16.844 1 98.38 110 VAL A C 1
ATOM 880 O O . VAL A 1 110 ? 6.23 -21.766 -16.797 1 98.38 110 VAL A O 1
ATOM 883 N N . THR A 1 111 ? 7.133 -23.422 -17.969 1 98.19 111 THR A N 1
ATOM 884 C CA . THR A 1 111 ? 6.828 -22.812 -19.266 1 98.19 111 THR A CA 1
ATOM 885 C C . THR A 1 111 ? 5.328 -22.594 -19.422 1 98.19 111 THR A C 1
ATOM 887 O O . THR A 1 111 ? 4.898 -21.516 -19.844 1 98.19 111 THR A O 1
ATOM 890 N N . ILE A 1 112 ? 4.535 -23.578 -19.062 1 98.12 112 ILE A N 1
ATOM 891 C CA . ILE A 1 112 ? 3.084 -23.484 -19.156 1 98.12 112 ILE A CA 1
ATOM 892 C C . ILE A 1 112 ? 2.574 -22.359 -18.25 1 98.12 112 ILE A C 1
ATOM 894 O O . ILE A 1 112 ? 1.748 -21.547 -18.672 1 98.12 112 ILE A O 1
ATOM 898 N N . CYS A 1 113 ? 3.113 -22.266 -17.062 1 98 113 CYS A N 1
ATOM 899 C CA . CYS A 1 113 ? 2.633 -21.312 -16.062 1 98 113 CYS A CA 1
ATOM 900 C C . CYS A 1 113 ? 3.023 -19.891 -16.453 1 98 113 CYS A C 1
ATOM 902 O O . CYS A 1 113 ? 2.287 -18.938 -16.172 1 98 113 CYS A O 1
ATOM 904 N N . LEU A 1 114 ? 4.137 -19.656 -17.109 1 97.44 114 LEU A N 1
ATOM 905 C CA . LEU A 1 114 ? 4.66 -18.328 -17.406 1 97.44 114 LEU A CA 1
ATOM 906 C C . LEU A 1 114 ? 4.023 -17.766 -18.672 1 97.44 114 LEU A C 1
ATOM 908 O O . LEU A 1 114 ? 4.168 -16.578 -18.969 1 97.44 114 LEU A O 1
ATOM 912 N N . ASP A 1 115 ? 3.301 -18.578 -19.438 1 97.62 115 ASP A N 1
ATOM 913 C CA . ASP A 1 115 ? 2.623 -18.234 -20.688 1 97.62 115 ASP A CA 1
ATOM 914 C C . ASP A 1 115 ? 1.108 -18.375 -20.547 1 97.62 115 ASP A C 1
ATOM 916 O O . ASP A 1 115 ? 0.573 -19.484 -20.641 1 97.62 115 ASP A O 1
ATOM 920 N N . LYS A 1 116 ? 0.453 -17.203 -20.406 1 97.44 116 LYS A N 1
ATOM 921 C CA . LYS A 1 116 ? -0.977 -17.25 -20.109 1 97.44 116 LYS A CA 1
ATOM 922 C C . LYS A 1 116 ? -1.75 -17.922 -21.234 1 97.44 116 LYS A C 1
ATOM 924 O O . LYS A 1 116 ? -2.75 -18.609 -21 1 97.44 116 LYS A O 1
ATOM 929 N N . GLN A 1 117 ? -1.31 -17.781 -22.438 1 97.81 117 GLN A N 1
ATOM 930 C CA . GLN A 1 117 ? -1.943 -18.484 -23.547 1 97.81 117 GLN A CA 1
ATOM 931 C C . GLN A 1 117 ? -1.703 -19.984 -23.453 1 97.81 117 GLN A C 1
ATOM 933 O O . GLN A 1 117 ? -2.637 -20.781 -23.594 1 97.81 117 GLN A O 1
ATOM 938 N N . LYS A 1 118 ? -0.504 -20.375 -23.281 1 97.94 118 LYS A N 1
ATOM 939 C CA . LYS A 1 118 ? -0.186 -21.797 -23.141 1 97.94 118 LYS A CA 1
ATOM 940 C C . LYS A 1 118 ? -0.911 -22.422 -21.953 1 97.94 118 LYS A C 1
ATOM 942 O O . LYS A 1 118 ? -1.371 -23.562 -22.031 1 97.94 118 LYS A O 1
ATOM 947 N N . PHE A 1 119 ? -0.948 -21.688 -20.906 1 98.44 119 PHE A N 1
ATOM 948 C CA . PHE A 1 119 ? -1.672 -22.125 -19.719 1 98.44 119 PHE A CA 1
ATOM 949 C C . PHE A 1 119 ? -3.119 -22.453 -20.062 1 98.44 119 PHE A C 1
ATOM 951 O O . PHE A 1 119 ? -3.605 -23.547 -19.75 1 98.44 119 PHE A O 1
ATOM 958 N N . TYR A 1 120 ? -3.754 -21.578 -20.703 1 98.38 120 TYR A N 1
ATOM 959 C CA . TYR A 1 120 ? -5.129 -21.812 -21.125 1 98.38 120 TYR A CA 1
ATOM 960 C C . TYR A 1 120 ? -5.215 -23.016 -22.062 1 98.38 120 TYR A C 1
ATOM 962 O O . TYR A 1 120 ? -6.047 -23.906 -21.875 1 98.38 120 TYR A O 1
ATOM 970 N N . ASP A 1 121 ? -4.387 -23.062 -23.047 1 98.06 121 ASP A N 1
ATOM 971 C CA . ASP A 1 121 ? -4.445 -24.125 -24.031 1 98.06 121 ASP A CA 1
ATOM 972 C C . ASP A 1 121 ? -4.297 -25.5 -23.375 1 98.06 121 ASP A C 1
ATOM 974 O O . ASP A 1 121 ? -5.09 -26.406 -23.641 1 98.06 121 ASP A O 1
ATOM 978 N N . GLU A 1 122 ? -3.365 -25.625 -22.547 1 97.88 122 GLU A N 1
ATOM 979 C CA . GLU A 1 122 ? -3.066 -26.922 -21.938 1 97.88 122 GLU A CA 1
ATOM 980 C C . GLU A 1 122 ? -4.156 -27.328 -20.953 1 97.88 122 GLU A C 1
ATOM 982 O O . GLU A 1 122 ? -4.613 -28.469 -20.953 1 97.88 122 GLU A O 1
ATOM 987 N N . LEU A 1 123 ? -4.586 -26.438 -20.156 1 98.31 123 LEU A N 1
ATOM 988 C CA . LEU A 1 123 ? -5.504 -26.797 -19.078 1 98.31 123 LEU A CA 1
ATOM 989 C C . LEU A 1 123 ? -6.934 -26.906 -19.609 1 98.31 123 LEU A C 1
ATOM 991 O O . LEU A 1 123 ? -7.711 -27.734 -19.125 1 98.31 123 LEU A O 1
ATOM 995 N N . SER A 1 124 ? -7.254 -26.094 -20.531 1 97.81 124 SER A N 1
ATOM 996 C CA . SER A 1 124 ? -8.578 -26.25 -21.125 1 97.81 124 SER A CA 1
ATOM 997 C C . SER A 1 124 ? -8.719 -27.594 -21.844 1 97.81 124 SER A C 1
ATOM 999 O O . SER A 1 124 ? -9.789 -28.203 -21.828 1 97.81 124 SER A O 1
ATOM 1001 N N . ALA A 1 125 ? -7.73 -28 -22.5 1 97.44 125 ALA A N 1
ATOM 1002 C CA . ALA A 1 125 ? -7.727 -29.297 -23.172 1 97.44 125 ALA A CA 1
ATOM 1003 C C . ALA A 1 125 ? -7.973 -30.438 -22.172 1 97.44 125 ALA A C 1
ATOM 1005 O O . ALA A 1 125 ? -8.516 -31.484 -22.547 1 97.44 125 ALA A O 1
ATOM 1006 N N . CYS A 1 126 ? -7.633 -30.234 -20.953 1 97.12 126 CYS A N 1
ATOM 1007 C CA . CYS A 1 126 ? -7.828 -31.234 -19.906 1 97.12 126 CYS A CA 1
ATOM 1008 C C . CYS A 1 126 ? -9.195 -31.078 -19.25 1 97.12 126 CYS A C 1
ATOM 1010 O O . CYS A 1 126 ? -9.547 -31.828 -18.344 1 97.12 126 CYS A O 1
ATOM 1012 N N . GLY A 1 127 ? -9.922 -30.109 -19.609 1 97.44 127 GLY A N 1
ATOM 1013 C CA . GLY A 1 127 ? -11.273 -29.922 -19.109 1 97.44 127 GLY A CA 1
ATOM 1014 C C . GLY A 1 127 ? -11.336 -29.031 -17.875 1 97.44 127 GLY A C 1
ATOM 1015 O O . GLY A 1 127 ? -12.375 -28.953 -17.219 1 97.44 127 GLY A O 1
ATOM 1016 N N . TYR A 1 128 ? -10.281 -28.422 -17.516 1 98.38 128 TYR A N 1
ATOM 1017 C CA . TYR A 1 128 ? -10.266 -27.562 -16.328 1 98.38 128 TYR A CA 1
ATOM 1018 C C . TYR A 1 128 ? -10.922 -26.219 -16.625 1 98.38 128 TYR A C 1
ATOM 1020 O O . TYR A 1 128 ? -10.93 -25.75 -17.781 1 98.38 128 TYR A O 1
ATOM 1028 N N . PRO A 1 129 ? -11.508 -25.594 -15.633 1 98.12 129 PRO A N 1
ATOM 1029 C CA . PRO A 1 129 ? -12.227 -24.328 -15.805 1 98.12 129 PRO A CA 1
ATOM 1030 C C . PRO A 1 129 ? -11.289 -23.109 -15.82 1 98.12 129 PRO A C 1
ATOM 1032 O O . PRO A 1 129 ? -11.367 -22.25 -14.945 1 98.12 129 PRO A O 1
ATOM 1035 N N . VAL A 1 130 ? -10.508 -22.938 -16.844 1 98.38 130 VAL A N 1
ATOM 1036 C CA . VAL A 1 130 ? -9.594 -21.812 -17.047 1 98.38 130 VAL A CA 1
ATOM 1037 C C . VAL A 1 130 ? -10.234 -20.781 -17.953 1 98.38 130 VAL A C 1
ATOM 1039 O O . VAL A 1 130 ? -10.945 -21.125 -18.891 1 98.38 130 VAL A O 1
ATOM 1042 N N . ILE A 1 131 ? -9.961 -19.562 -17.703 1 97.62 131 ILE A N 1
ATOM 1043 C CA . ILE A 1 131 ? -10.562 -18.484 -18.469 1 97.62 131 ILE A CA 1
ATOM 1044 C C . ILE A 1 131 ? -10.055 -18.516 -19.906 1 97.62 131 ILE A C 1
ATOM 1046 O O . ILE A 1 131 ? -8.844 -18.562 -20.141 1 97.62 131 ILE A O 1
ATOM 1050 N N . THR A 1 132 ? -11.047 -18.453 -20.828 1 97.44 132 THR A N 1
ATOM 1051 C CA . THR A 1 132 ? -10.703 -18.453 -22.25 1 97.44 132 THR A CA 1
ATOM 1052 C C . THR A 1 132 ? -9.727 -17.328 -22.562 1 97.44 132 THR A C 1
ATOM 1054 O O . THR A 1 132 ? -9.945 -16.172 -22.172 1 97.44 132 THR A O 1
ATOM 1057 N N . THR A 1 133 ? -8.633 -17.656 -23.203 1 97.81 133 THR A N 1
ATOM 1058 C CA . THR A 1 133 ? -7.551 -16.734 -23.531 1 97.81 133 THR A CA 1
ATOM 1059 C C . THR A 1 133 ? -7.211 -16.812 -25.016 1 97.81 133 THR A C 1
ATOM 1061 O O . THR A 1 133 ? -7.121 -17.891 -25.578 1 97.81 133 THR A O 1
ATOM 1064 N N . THR A 1 134 ? -7.125 -15.648 -25.672 1 97.31 134 THR A N 1
ATOM 1065 C CA . THR A 1 134 ? -6.809 -15.633 -27.094 1 97.31 134 THR A CA 1
ATOM 1066 C C . THR A 1 134 ? -6.027 -14.375 -27.469 1 97.31 134 THR A C 1
ATOM 1068 O O . THR A 1 134 ? -6.102 -13.367 -26.766 1 97.31 134 THR A O 1
ATOM 1071 N N . GLN A 1 135 ? -5.238 -14.445 -28.469 1 96.62 135 GLN A N 1
ATOM 1072 C CA . GLN A 1 135 ? -4.531 -13.297 -29.031 1 96.62 135 GLN A CA 1
ATOM 1073 C C . GLN A 1 135 ? -5.41 -12.539 -30.016 1 96.62 135 GLN A C 1
ATOM 1075 O O . GLN A 1 135 ? -5.066 -11.43 -30.438 1 96.62 135 GLN A O 1
ATOM 1080 N N . ASP A 1 136 ? -6.547 -13.156 -30.422 1 96.25 136 ASP A N 1
ATOM 1081 C CA . ASP A 1 136 ? -7.5 -12.578 -31.359 1 96.25 136 ASP A CA 1
ATOM 1082 C C . ASP A 1 136 ? -8.852 -12.336 -30.688 1 96.25 136 ASP A C 1
ATOM 1084 O O . ASP A 1 136 ? -9.633 -13.281 -30.5 1 96.25 136 ASP A O 1
ATOM 1088 N N . ILE A 1 137 ? -9.078 -11.109 -30.438 1 96 137 ILE A N 1
ATOM 1089 C CA . ILE A 1 137 ? -10.281 -10.742 -29.688 1 96 137 ILE A CA 1
ATOM 1090 C C . ILE A 1 137 ? -11.516 -11.227 -30.438 1 96 137 ILE A C 1
ATOM 1092 O O . ILE A 1 137 ? -12.578 -11.414 -29.844 1 96 137 ILE A O 1
ATOM 1096 N N . GLU A 1 138 ? -11.484 -11.438 -31.75 1 94.25 138 GLU A N 1
ATOM 1097 C CA . GLU A 1 138 ? -12.617 -11.883 -32.531 1 94.25 138 GLU A CA 1
ATOM 1098 C C . GLU A 1 138 ? -13.047 -13.297 -32.156 1 94.25 138 GLU A C 1
ATOM 1100 O O . GLU A 1 138 ? -14.172 -13.711 -32.438 1 94.25 138 GLU A O 1
ATOM 1105 N N . GLN A 1 139 ? -12.125 -13.992 -31.531 1 94.12 139 GLN A N 1
ATOM 1106 C CA . GLN A 1 139 ? -12.414 -15.367 -31.141 1 94.12 139 GLN A CA 1
ATOM 1107 C C . GLN A 1 139 ? -13.156 -15.406 -29.797 1 94.12 139 GLN A C 1
ATOM 1109 O O . GLN A 1 139 ? -13.578 -16.484 -29.359 1 94.12 139 GLN A O 1
ATOM 1114 N N . LEU A 1 140 ? -13.234 -14.352 -29.188 1 93.69 140 LEU A N 1
ATOM 1115 C CA . LEU A 1 140 ? -13.93 -14.297 -27.906 1 93.69 140 LEU A CA 1
ATOM 1116 C C . LEU A 1 140 ? -15.375 -13.844 -28.094 1 93.69 140 LEU A C 1
ATOM 1118 O O . LEU A 1 140 ? -15.656 -12.961 -28.906 1 93.69 140 LEU A O 1
ATOM 1122 N N . GLU A 1 141 ? -16.141 -14.562 -27.297 1 86.44 141 GLU A N 1
ATOM 1123 C CA . GLU A 1 141 ? -17.547 -14.141 -27.234 1 86.44 141 GLU A CA 1
ATOM 1124 C C . GLU A 1 141 ? -17.797 -13.312 -25.969 1 86.44 141 GLU A C 1
ATOM 1126 O O . GLU A 1 141 ? -17.156 -13.508 -24.938 1 86.44 141 GLU A O 1
ATOM 1131 N N . GLY A 1 142 ? -18.359 -12.188 -26.188 1 84.06 142 GLY A N 1
ATOM 1132 C CA . GLY A 1 142 ? -18.703 -11.375 -25.031 1 84.06 142 GLY A CA 1
ATOM 1133 C C . GLY A 1 142 ? -18.734 -9.891 -25.328 1 84.06 142 GLY A C 1
ATOM 1134 O O . GLY A 1 142 ? -18.469 -9.477 -26.469 1 84.06 142 GLY A O 1
ATOM 1135 N N . GLU A 1 143 ? -19.094 -9.07 -24.125 1 91.88 143 GLU A N 1
ATOM 1136 C CA . GLU A 1 143 ? -19.266 -7.633 -24.297 1 91.88 143 GLU A CA 1
ATOM 1137 C C . GLU A 1 143 ? -18.156 -6.852 -23.594 1 91.88 143 GLU A C 1
ATOM 1139 O O . GLU A 1 143 ? -17.922 -5.684 -23.922 1 91.88 143 GLU A O 1
ATOM 1144 N N . ARG A 1 144 ? -17.609 -7.516 -22.656 1 97.38 144 ARG A N 1
ATOM 1145 C CA . ARG A 1 144 ? -16.547 -6.875 -21.875 1 97.38 144 ARG A CA 1
ATOM 1146 C C . ARG A 1 144 ? -15.305 -7.742 -21.828 1 97.38 144 ARG A C 1
ATOM 1148 O O . ARG A 1 144 ? -15.391 -8.969 -21.75 1 97.38 144 ARG A O 1
ATOM 1155 N N . TYR A 1 145 ? -14.156 -7.062 -21.875 1 97.81 145 TYR A N 1
ATOM 1156 C CA . TYR A 1 145 ? -12.93 -7.816 -22.109 1 97.81 145 TYR A CA 1
ATOM 1157 C C . TYR A 1 145 ? -11.836 -7.383 -21.125 1 97.81 145 TYR A C 1
ATOM 1159 O O . TYR A 1 145 ? -11.906 -6.293 -20.562 1 97.81 145 TYR A O 1
ATOM 1167 N N . VAL A 1 146 ? -10.992 -8.25 -20.875 1 97.19 146 VAL A N 1
ATOM 1168 C CA . VAL A 1 146 ? -9.719 -8.023 -20.188 1 97.19 146 VAL A CA 1
ATOM 1169 C C . VAL A 1 146 ? -8.578 -8.102 -21.203 1 97.19 146 VAL A C 1
ATOM 1171 O O . VAL A 1 146 ? -8.555 -8.984 -22.062 1 97.19 146 VAL A O 1
ATOM 1174 N N . VAL A 1 147 ? -7.664 -7.129 -21.141 1 96.88 147 VAL A N 1
ATOM 1175 C CA . VAL A 1 147 ? -6.453 -7.145 -21.953 1 96.88 147 VAL A CA 1
ATOM 1176 C C . VAL A 1 147 ? -5.223 -7.129 -21.047 1 96.88 147 VAL A C 1
ATOM 1178 O O . VAL A 1 147 ? -5.129 -6.312 -20.125 1 96.88 147 VAL A O 1
ATOM 1181 N N . LYS A 1 148 ? -4.355 -8.062 -21.281 1 96.44 148 LYS A N 1
ATOM 1182 C CA . LYS A 1 148 ? -3.145 -8.102 -20.469 1 96.44 148 LYS A CA 1
ATOM 1183 C C . LYS A 1 148 ? -1.979 -8.711 -21.234 1 96.44 148 LYS A C 1
ATOM 1185 O O . LYS A 1 148 ? -2.172 -9.281 -22.312 1 96.44 148 LYS A O 1
ATOM 1190 N N . GLU A 1 149 ? -0.744 -8.523 -20.75 1 96.38 149 GLU A N 1
ATOM 1191 C CA . GLU A 1 149 ? 0.455 -9.133 -21.312 1 96.38 149 GLU A CA 1
ATOM 1192 C C . GLU A 1 149 ? 0.408 -10.648 -21.203 1 96.38 149 GLU A C 1
ATOM 1194 O O . GLU A 1 149 ? 0.033 -11.188 -20.156 1 96.38 149 GLU A O 1
ATOM 1199 N N . ARG A 1 150 ? 0.736 -11.32 -22.25 1 96.5 150 ARG A N 1
ATOM 1200 C CA . ARG A 1 150 ? 0.793 -12.781 -22.312 1 96.5 150 ARG A CA 1
ATOM 1201 C C . ARG A 1 150 ? 1.811 -13.328 -21.312 1 96.5 150 ARG A C 1
ATOM 1203 O O . ARG A 1 150 ? 1.53 -14.297 -20.594 1 96.5 150 ARG A O 1
ATOM 1210 N N . TYR A 1 151 ? 3.088 -12.758 -21.109 1 90.88 151 TYR A N 1
ATOM 1211 C CA . TYR A 1 151 ? 4.191 -13.281 -20.312 1 90.88 151 TYR A CA 1
ATOM 1212 C C . TYR A 1 151 ? 4.41 -12.43 -19.062 1 90.88 151 TYR A C 1
ATOM 1214 O O . TYR A 1 151 ? 5.16 -12.82 -18.172 1 90.88 151 TYR A O 1
ATOM 1222 N N . GLY A 1 152 ? 3.65 -11.539 -18.672 1 77.94 152 GLY A N 1
ATOM 1223 C CA . GLY A 1 152 ? 3.934 -10.578 -17.609 1 77.94 152 GLY A CA 1
ATOM 1224 C C . GLY A 1 152 ? 3.275 -10.93 -16.297 1 77.94 152 GLY A C 1
ATOM 1225 O O . GLY A 1 152 ? 2.332 -11.727 -16.25 1 77.94 152 GLY A O 1
ATOM 1226 N N . ALA A 1 153 ? 4.086 -10.5 -15.203 1 76.94 153 ALA A N 1
ATOM 1227 C CA . ALA A 1 153 ? 3.566 -10.625 -13.844 1 76.94 153 ALA A CA 1
ATOM 1228 C C . ALA A 1 153 ? 3.168 -9.258 -13.281 1 76.94 153 ALA A C 1
ATOM 1230 O O . ALA A 1 153 ? 3.467 -8.227 -13.883 1 76.94 153 ALA A O 1
ATOM 1231 N N . GLY A 1 154 ? 2.33 -9.273 -12.234 1 78.06 154 GLY A N 1
ATOM 1232 C CA . GLY A 1 154 ? 2.1 -8.078 -11.453 1 78.06 154 GLY A CA 1
ATOM 1233 C C . GLY A 1 154 ? 0.985 -7.203 -12 1 78.06 154 GLY A C 1
ATOM 1234 O O . GLY A 1 154 ? 0.811 -6.062 -11.57 1 78.06 154 GLY A O 1
ATOM 1235 N N . SER A 1 155 ? 0.262 -7.625 -12.984 1 79.06 155 SER A N 1
ATOM 1236 C CA . SER A 1 155 ? -0.875 -6.91 -13.555 1 79.06 155 SER A CA 1
ATOM 1237 C C . SER A 1 155 ? -0.457 -5.547 -14.094 1 79.06 155 SER A C 1
ATOM 1239 O O . SER A 1 155 ? -1.196 -4.566 -13.961 1 79.06 155 SER A O 1
ATOM 1241 N N . GLN A 1 156 ? 0.787 -5.469 -14.57 1 80.25 156 GLN A N 1
ATOM 1242 C CA . GLN A 1 156 ? 1.245 -4.223 -15.18 1 80.25 156 GLN A CA 1
ATOM 1243 C C . GLN A 1 156 ? 0.497 -3.938 -16.484 1 80.25 156 GLN A C 1
ATOM 1245 O O . GLN A 1 156 ? 0.312 -4.836 -17.312 1 80.25 156 GLN A O 1
ATOM 1250 N N . SER A 1 157 ? -0.071 -2.816 -16.688 1 85.88 157 SER A N 1
ATOM 1251 C CA . SER A 1 157 ? -0.717 -2.316 -17.891 1 85.88 157 SER A CA 1
ATOM 1252 C C . SER A 1 157 ? -1.955 -3.139 -18.234 1 85.88 157 SER A C 1
ATOM 1254 O O . SER A 1 157 ? -2.248 -3.365 -19.422 1 85.88 157 SER A O 1
ATOM 1256 N N . ILE A 1 158 ? -2.562 -3.789 -17.25 1 94.19 158 ILE A N 1
ATOM 1257 C CA . ILE A 1 158 ? -3.764 -4.582 -17.484 1 94.19 158 ILE A CA 1
ATOM 1258 C C . ILE A 1 158 ? -4.941 -3.66 -17.781 1 94.19 158 ILE A C 1
ATOM 1260 O O . ILE A 1 158 ? -5.066 -2.586 -17.203 1 94.19 158 ILE A O 1
ATOM 1264 N N . GLY A 1 159 ? -5.691 -3.924 -18.812 1 96.06 159 GLY A N 1
ATOM 1265 C CA . GLY A 1 159 ? -6.984 -3.314 -19.062 1 96.06 159 GLY A CA 1
ATOM 1266 C C . GLY A 1 159 ? -8.148 -4.176 -18.625 1 96.06 159 GLY A C 1
ATOM 1267 O O . GLY A 1 159 ? -8.289 -5.316 -19.078 1 96.06 159 GLY A O 1
ATOM 1268 N N . LEU A 1 160 ? -9.023 -3.682 -17.797 1 95.38 160 LEU A N 1
ATOM 1269 C CA . LEU A 1 160 ? -10.148 -4.434 -17.25 1 95.38 160 LEU A CA 1
ATOM 1270 C C . LEU A 1 160 ? -11.477 -3.842 -17.703 1 95.38 160 LEU A C 1
ATOM 1272 O O . LEU A 1 160 ? -11.617 -2.619 -17.797 1 95.38 160 LEU A O 1
ATOM 1276 N N . ASP A 1 161 ? -12.422 -4.754 -17.875 1 97.31 161 ASP A N 1
ATOM 1277 C CA . ASP A 1 161 ? -13.805 -4.367 -18.125 1 97.31 161 ASP A CA 1
ATOM 1278 C C . ASP A 1 161 ? -13.906 -3.398 -19.312 1 97.31 161 ASP A C 1
ATOM 1280 O O . ASP A 1 161 ? -14.539 -2.348 -19.203 1 97.31 161 ASP A O 1
ATOM 1284 N N . LEU A 1 162 ? -13.273 -3.709 -20.359 1 97.44 162 LEU A N 1
ATOM 1285 C CA . LEU A 1 162 ? -13.18 -2.844 -21.531 1 97.44 162 LEU A CA 1
ATOM 1286 C C . LEU A 1 162 ? -14.164 -3.277 -22.609 1 97.44 162 LEU A C 1
ATOM 1288 O O . LEU A 1 162 ? -14.43 -4.473 -22.766 1 97.44 162 LEU A O 1
ATOM 1292 N N . LEU A 1 163 ? -14.68 -2.322 -23.312 1 97.38 163 LEU A N 1
ATOM 1293 C CA . LEU A 1 163 ? -15.359 -2.635 -24.562 1 97.38 163 LEU A CA 1
ATOM 1294 C C . LEU A 1 163 ? -14.359 -3.084 -25.625 1 97.38 163 LEU A C 1
ATOM 1296 O O . LEU A 1 163 ? -13.148 -2.896 -25.469 1 97.38 163 LEU A O 1
ATOM 1300 N N . ARG A 1 164 ? -14.914 -3.631 -26.641 1 96.38 164 ARG A N 1
ATOM 1301 C CA . ARG A 1 164 ? -14.055 -4.215 -27.672 1 96.38 164 ARG A CA 1
ATOM 1302 C C . ARG A 1 164 ? -13.094 -3.178 -28.234 1 96.38 164 ARG A C 1
ATOM 1304 O O . ARG A 1 164 ? -11.883 -3.426 -28.312 1 96.38 164 ARG A O 1
ATOM 1311 N N . GLU A 1 165 ? -13.562 -2.051 -28.547 1 95.94 165 GLU A N 1
ATOM 1312 C CA . GLU A 1 165 ? -12.734 -1.006 -29.141 1 95.94 165 GLU A CA 1
ATOM 1313 C C . GLU A 1 165 ? -11.672 -0.521 -28.156 1 95.94 165 GLU A C 1
ATOM 1315 O O . GLU A 1 165 ? -10.523 -0.275 -28.531 1 95.94 165 GLU A O 1
ATOM 1320 N N . GLU A 1 166 ? -12.07 -0.417 -26.953 1 97.69 166 GLU A N 1
ATOM 1321 C CA . GLU A 1 166 ? -11.141 -0.021 -25.906 1 97.69 166 GLU A CA 1
ATOM 1322 C C . GLU A 1 166 ? -10.055 -1.076 -25.703 1 97.69 166 GLU A C 1
ATOM 1324 O O . GLU A 1 166 ? -8.891 -0.741 -25.484 1 97.69 166 GLU A O 1
ATOM 1329 N N . ALA A 1 167 ? -10.539 -2.291 -25.75 1 97.38 167 ALA A N 1
ATOM 1330 C CA . ALA A 1 167 ? -9.609 -3.404 -25.578 1 97.38 167 ALA A CA 1
ATOM 1331 C C . ALA A 1 167 ? -8.562 -3.412 -26.688 1 97.38 167 ALA A C 1
ATOM 1333 O O . ALA A 1 167 ? -7.367 -3.57 -26.422 1 97.38 167 ALA A O 1
ATOM 1334 N N . VAL A 1 168 ? -9.023 -3.191 -27.859 1 96.88 168 VAL A N 1
ATOM 1335 C CA . VAL A 1 168 ? -8.125 -3.182 -29.016 1 96.88 168 VAL A CA 1
ATOM 1336 C C . VAL A 1 168 ? -7.152 -2.014 -28.906 1 96.88 168 VAL A C 1
ATOM 1338 O O . VAL A 1 168 ? -5.957 -2.168 -29.156 1 96.88 168 VAL A O 1
ATOM 1341 N N . ALA A 1 169 ? -7.656 -0.908 -28.484 1 97.31 169 ALA A N 1
ATOM 1342 C CA . ALA A 1 169 ? -6.812 0.271 -28.297 1 97.31 169 ALA A CA 1
ATOM 1343 C C . ALA A 1 169 ? -5.766 0.039 -27.219 1 97.31 169 ALA A C 1
ATOM 1345 O O . ALA A 1 169 ? -4.602 0.4 -27.375 1 97.31 169 ALA A O 1
ATOM 1346 N N . HIS A 1 170 ? -6.203 -0.565 -26.172 1 97.38 170 HIS A N 1
ATOM 1347 C CA . HIS A 1 170 ? -5.297 -0.85 -25.062 1 97.38 170 HIS A CA 1
ATOM 1348 C C . HIS A 1 170 ? -4.199 -1.82 -25.484 1 97.38 170 HIS A C 1
ATOM 1350 O O . HIS A 1 170 ? -3.043 -1.674 -25.078 1 97.38 170 HIS A O 1
ATOM 1356 N N . ALA A 1 171 ? -4.547 -2.73 -26.25 1 97 171 ALA A N 1
ATOM 1357 C CA . ALA A 1 171 ? -3.631 -3.779 -26.688 1 97 171 ALA A CA 1
ATOM 1358 C C . ALA A 1 171 ? -2.438 -3.188 -27.438 1 97 171 ALA A C 1
ATOM 1360 O O . ALA A 1 171 ? -1.338 -3.744 -27.391 1 97 171 ALA A O 1
ATOM 1361 N N . LYS A 1 172 ? -2.633 -2.07 -28.094 1 96.06 172 LYS A N 1
ATOM 1362 C CA . LYS A 1 172 ? -1.587 -1.445 -28.891 1 96.06 172 LYS A CA 1
ATOM 1363 C C . LYS A 1 172 ? -0.433 -0.967 -28.016 1 96.06 172 LYS A C 1
ATOM 1365 O O . LYS A 1 172 ? 0.677 -0.751 -28.516 1 96.06 172 LYS A O 1
ATOM 1370 N N . HIS A 1 173 ? -0.706 -0.821 -26.766 1 94.38 173 HIS A N 1
ATOM 1371 C CA . HIS A 1 173 ? 0.321 -0.324 -25.859 1 94.38 173 HIS A CA 1
ATOM 1372 C C . HIS A 1 173 ? 1.072 -1.473 -25.188 1 94.38 173 HIS A C 1
ATOM 1374 O O . HIS A 1 173 ? 1.982 -1.244 -24.391 1 94.38 173 HIS A O 1
ATOM 1380 N N . LEU A 1 174 ? 0.678 -2.693 -25.5 1 95.12 174 LEU A N 1
ATOM 1381 C CA . LEU A 1 174 ? 1.305 -3.871 -24.906 1 95.12 174 LEU A CA 1
ATOM 1382 C C . LEU A 1 174 ? 2.262 -4.531 -25.891 1 95.12 174 LEU A C 1
ATOM 1384 O O . LEU A 1 174 ? 2.162 -4.309 -27.109 1 95.12 174 LEU A O 1
ATOM 1388 N N . SER A 1 175 ? 3.244 -5.277 -25.453 1 94.75 175 SER A N 1
ATOM 1389 C CA . SER A 1 175 ? 4.223 -5.973 -26.281 1 94.75 175 SER A CA 1
ATOM 1390 C C . SER A 1 175 ? 3.635 -7.242 -26.891 1 94.75 175 SER A C 1
ATOM 1392 O O . SER A 1 175 ? 3.811 -7.512 -28.078 1 94.75 175 SER A O 1
ATOM 1394 N N . SER A 1 176 ? 2.957 -8.117 -26.094 1 96.44 176 SER A N 1
ATOM 1395 C CA . SER A 1 176 ? 2.312 -9.367 -26.5 1 96.44 176 SER A CA 1
ATOM 1396 C C . SER A 1 176 ? 0.92 -9.484 -25.891 1 96.44 176 SER A C 1
ATOM 1398 O O . SER A 1 176 ? 0.697 -10.312 -25 1 96.44 176 SER A O 1
ATOM 1400 N N . PRO A 1 177 ? 0.003 -8.719 -26.391 1 96.94 177 PRO A N 1
ATOM 1401 C CA . PRO A 1 177 ? -1.322 -8.664 -25.766 1 96.94 177 PRO A CA 1
ATOM 1402 C C . PRO A 1 177 ? -2.117 -9.953 -25.953 1 96.94 177 PRO A C 1
ATOM 1404 O O . PRO A 1 177 ? -2.016 -10.602 -27 1 96.94 177 PRO A O 1
ATOM 1407 N N . ILE A 1 178 ? -2.838 -10.344 -24.922 1 97.62 178 ILE A N 1
ATOM 1408 C CA . ILE A 1 178 ? -3.871 -11.375 -25 1 97.62 178 ILE A CA 1
ATOM 1409 C C . ILE A 1 178 ? -5.203 -10.805 -24.516 1 97.62 178 ILE A C 1
ATOM 1411 O O . ILE A 1 178 ? -5.23 -9.82 -23.781 1 97.62 178 ILE A O 1
ATOM 1415 N N . PHE A 1 179 ? -6.254 -11.414 -24.922 1 97.5 179 PHE A N 1
ATOM 1416 C CA . PHE A 1 179 ? -7.617 -11.016 -24.594 1 97.5 179 PHE A CA 1
ATOM 1417 C C . PHE A 1 179 ? -8.336 -12.117 -23.828 1 97.5 179 PHE A C 1
ATOM 1419 O O . PHE A 1 179 ? -8.188 -13.297 -24.141 1 97.5 179 PHE A O 1
ATOM 1426 N N . GLN A 1 180 ? -9.094 -11.727 -22.828 1 97.56 180 GLN A N 1
ATOM 1427 C CA . GLN A 1 180 ? -9.953 -12.602 -22.031 1 97.56 180 GLN A CA 1
ATOM 1428 C C . GLN A 1 180 ? -11.32 -11.953 -21.797 1 97.56 180 GLN A C 1
ATOM 1430 O O . GLN A 1 180 ? -11.438 -10.727 -21.797 1 97.56 180 GLN A O 1
ATOM 1435 N N . PRO A 1 181 ? -12.367 -12.852 -21.656 1 96.69 181 PRO A N 1
ATOM 1436 C CA . PRO A 1 181 ? -13.625 -12.266 -21.203 1 96.69 181 PRO A CA 1
ATOM 1437 C C . PRO A 1 181 ? -13.531 -11.695 -19.781 1 96.69 181 PRO A C 1
ATOM 1439 O O . PRO A 1 181 ? -12.836 -12.258 -18.938 1 96.69 181 PRO A O 1
ATOM 1442 N N . TYR A 1 182 ? -14.18 -10.578 -19.641 1 96.38 182 TYR A N 1
ATOM 1443 C CA . TYR A 1 182 ? -14.289 -10.031 -18.281 1 96.38 182 TYR A CA 1
ATOM 1444 C C . TYR A 1 182 ? -15.273 -10.844 -17.453 1 96.38 182 TYR A C 1
ATOM 1446 O O . TYR A 1 182 ? -16.422 -11.031 -17.844 1 96.38 182 TYR A O 1
ATOM 1454 N N . ILE A 1 183 ? -14.852 -11.398 -16.359 1 95.62 183 ILE A N 1
ATOM 1455 C CA . ILE A 1 183 ? -15.672 -12.172 -15.43 1 95.62 183 ILE A CA 1
ATOM 1456 C C . ILE A 1 183 ? -15.758 -11.453 -14.086 1 95.62 183 ILE A C 1
ATOM 1458 O O . ILE A 1 183 ? -14.727 -11.141 -13.484 1 95.62 183 ILE A O 1
ATOM 1462 N N . GLU A 1 184 ? -16.922 -11.172 -13.648 1 95.5 184 GLU A N 1
ATOM 1463 C CA . GLU A 1 184 ? -17.125 -10.57 -12.336 1 95.5 184 GLU A CA 1
ATOM 1464 C C . GLU A 1 184 ? -17.031 -11.609 -11.227 1 95.5 184 GLU A C 1
ATOM 1466 O O . GLU A 1 184 ? -17.625 -12.695 -11.336 1 95.5 184 GLU A O 1
ATOM 1471 N N . GLY A 1 185 ? -16.344 -11.336 -10.242 1 97.12 185 GLY A N 1
ATOM 1472 C CA . GLY A 1 185 ? -16.188 -12.227 -9.102 1 97.12 185 GLY A CA 1
ATOM 1473 C C . GLY A 1 185 ? -15.117 -11.773 -8.125 1 97.12 185 GLY A C 1
ATOM 1474 O O . GLY A 1 185 ? -14.492 -10.727 -8.328 1 97.12 185 GLY A O 1
ATOM 1475 N N . GLU A 1 186 ? -14.984 -12.531 -7.062 1 97.38 186 GLU A N 1
ATOM 1476 C CA . GLU A 1 186 ? -13.953 -12.281 -6.062 1 97.38 186 GLU A CA 1
ATOM 1477 C C . GLU A 1 186 ? -12.625 -12.914 -6.473 1 97.38 186 GLU A C 1
ATOM 1479 O O . GLU A 1 186 ? -12.586 -14.062 -6.914 1 97.38 186 GLU A O 1
ATOM 1484 N N . GLU A 1 187 ? -11.609 -12.094 -6.391 1 97.81 187 GLU A N 1
ATOM 1485 C CA . GLU A 1 187 ? -10.289 -12.633 -6.68 1 97.81 187 GLU A CA 1
ATOM 1486 C C . GLU A 1 187 ? -9.812 -13.555 -5.559 1 97.81 187 GLU A C 1
ATOM 1488 O O . GLU A 1 187 ? -9.867 -13.195 -4.383 1 97.81 187 GLU A O 1
ATOM 1493 N N . VAL A 1 188 ? -9.375 -14.688 -5.977 1 98.5 188 VAL A N 1
ATOM 1494 C CA . VAL A 1 188 ? -8.992 -15.75 -5.047 1 98.5 188 VAL A CA 1
ATOM 1495 C C . VAL A 1 188 ? -7.594 -16.25 -5.383 1 98.5 188 VAL A C 1
ATOM 1497 O O . VAL A 1 188 ? -7.25 -16.422 -6.559 1 98.5 188 VAL A O 1
ATOM 1500 N N . SER A 1 189 ? -6.809 -16.438 -4.371 1 98.69 189 SER A N 1
ATOM 1501 C CA . SER A 1 189 ? -5.535 -17.141 -4.477 1 98.69 189 SER A CA 1
ATOM 1502 C C . SER A 1 189 ? -5.586 -18.484 -3.758 1 98.69 189 SER A C 1
ATOM 1504 O O . SER A 1 189 ? -6.188 -18.594 -2.686 1 98.69 189 SER A O 1
ATOM 1506 N N . VAL A 1 190 ? -5.039 -19.453 -4.336 1 98.88 190 VAL A N 1
ATOM 1507 C CA . VAL A 1 190 ? -4.953 -20.781 -3.756 1 98.88 190 VAL A CA 1
ATOM 1508 C C . VAL A 1 190 ? -3.49 -21.188 -3.613 1 98.88 190 VAL A C 1
ATOM 1510 O O . VAL A 1 190 ? -2.834 -21.531 -4.602 1 98.88 190 VAL A O 1
ATOM 1513 N N . ASP A 1 191 ? -3.035 -21.203 -2.363 1 98.88 191 ASP A N 1
ATOM 1514 C CA . ASP A 1 191 ? -1.669 -21.594 -2.039 1 98.88 191 ASP A CA 1
ATOM 1515 C C . ASP A 1 191 ? -1.588 -23.094 -1.764 1 98.88 191 ASP A C 1
ATOM 1517 O O . ASP A 1 191 ? -2.484 -23.672 -1.141 1 98.88 191 ASP A O 1
ATOM 1521 N N . MET A 1 192 ? -0.484 -23.656 -2.191 1 98.81 192 MET A N 1
ATOM 1522 C CA . MET A 1 192 ? -0.271 -25.062 -1.853 1 98.81 192 MET A CA 1
ATOM 1523 C C . MET A 1 192 ? 1.213 -25.422 -1.891 1 98.81 192 MET A C 1
ATOM 1525 O O . MET A 1 192 ? 2.023 -24.641 -2.412 1 98.81 192 MET A O 1
ATOM 1529 N N . TYR A 1 193 ? 1.549 -26.469 -1.25 1 98.81 193 TYR A N 1
ATOM 1530 C CA . TYR A 1 193 ? 2.869 -27.094 -1.357 1 98.81 193 TYR A CA 1
ATOM 1531 C C . TYR A 1 193 ? 2.771 -28.5 -1.922 1 98.81 193 TYR A C 1
ATOM 1533 O O . TYR A 1 193 ? 1.982 -29.312 -1.44 1 98.81 193 TYR A O 1
ATOM 1541 N N . ILE A 1 194 ? 3.502 -28.734 -2.988 1 98.5 194 ILE A N 1
ATOM 1542 C CA . ILE A 1 194 ? 3.611 -30.047 -3.615 1 98.5 194 ILE A CA 1
ATOM 1543 C C . ILE A 1 194 ? 4.996 -30.641 -3.352 1 98.5 194 ILE A C 1
ATOM 1545 O O . ILE A 1 194 ? 6.012 -30 -3.639 1 98.5 194 ILE A O 1
ATOM 1549 N N . ASP A 1 195 ? 5.012 -31.812 -2.861 1 97.19 195 ASP A N 1
ATOM 1550 C CA . ASP A 1 195 ? 6.285 -32.406 -2.441 1 97.19 195 ASP A CA 1
ATOM 1551 C C . ASP A 1 195 ? 6.996 -33.062 -3.615 1 97.19 195 ASP A C 1
ATOM 1553 O O . ASP A 1 195 ? 6.527 -33 -4.754 1 97.19 195 ASP A O 1
ATOM 1557 N N . ALA A 1 196 ? 8.141 -33.625 -3.381 1 92.81 196 ALA A N 1
ATOM 1558 C CA . ALA A 1 196 ? 9.016 -34.219 -4.395 1 92.81 196 ALA A CA 1
ATOM 1559 C C . ALA A 1 196 ? 8.367 -35.438 -5.062 1 92.81 196 ALA A C 1
ATOM 1561 O O . ALA A 1 196 ? 8.82 -35.875 -6.113 1 92.81 196 ALA A O 1
ATOM 1562 N N . PHE A 1 197 ? 7.316 -35.938 -4.539 1 90.12 197 PHE A N 1
ATOM 1563 C CA . PHE A 1 197 ? 6.609 -37.062 -5.117 1 90.12 197 PHE A CA 1
ATOM 1564 C C . PHE A 1 197 ? 5.324 -36.594 -5.797 1 90.12 197 PHE A C 1
ATOM 1566 O O . PHE A 1 197 ? 4.414 -37.406 -6.02 1 90.12 197 PHE A O 1
ATOM 1573 N N . SER A 1 198 ? 5.25 -35.281 -5.992 1 89.88 198 SER A N 1
ATOM 1574 C CA . SER A 1 198 ? 4.117 -34.688 -6.691 1 89.88 198 SER A CA 1
ATOM 1575 C C . SER A 1 198 ? 2.832 -34.844 -5.883 1 89.88 198 SER A C 1
ATOM 1577 O O . SER A 1 198 ? 1.747 -34.969 -6.457 1 89.88 198 SER A O 1
ATOM 1579 N N . GLN A 1 199 ? 2.961 -35 -4.668 1 94.38 199 GLN A N 1
ATOM 1580 C CA . GLN A 1 199 ? 1.798 -35.031 -3.787 1 94.38 199 GLN A CA 1
ATOM 1581 C C . GLN A 1 199 ? 1.549 -33.656 -3.156 1 94.38 199 GLN A C 1
ATOM 1583 O O . GLN A 1 199 ? 2.471 -33.031 -2.621 1 94.38 199 GLN A O 1
ATOM 1588 N N . VAL A 1 200 ? 0.308 -33.281 -3.246 1 97.88 200 VAL A N 1
ATOM 1589 C CA . VAL A 1 200 ? -0.086 -32.031 -2.609 1 97.88 200 VAL A CA 1
ATOM 1590 C C . VAL A 1 200 ? -0.158 -32.219 -1.096 1 97.88 200 VAL A C 1
ATOM 1592 O O . VAL A 1 200 ? -0.934 -33.031 -0.603 1 97.88 200 VAL A O 1
ATOM 1595 N N . LYS A 1 201 ? 0.598 -31.5 -0.391 1 97.56 201 LYS A N 1
ATOM 1596 C CA . LYS A 1 201 ? 0.713 -31.656 1.055 1 97.56 201 LYS A CA 1
ATOM 1597 C C . LYS A 1 201 ? -0.323 -30.812 1.79 1 97.56 201 LYS A C 1
ATOM 1599 O O . LYS A 1 201 ? -0.803 -31.203 2.857 1 97.56 201 LYS A O 1
ATOM 1604 N N . GLY A 1 202 ? -0.628 -29.672 1.273 1 98.06 202 GLY A N 1
ATOM 1605 C CA . GLY A 1 202 ? -1.604 -28.766 1.853 1 98.06 202 GLY A CA 1
ATOM 1606 C C . GLY A 1 202 ? -2.076 -27.703 0.884 1 98.06 202 GLY A C 1
ATOM 1607 O O . GLY A 1 202 ? -1.366 -27.359 -0.065 1 98.06 202 GLY A O 1
ATOM 1608 N N . VAL A 1 203 ? -3.283 -27.219 1.139 1 98.69 203 VAL A N 1
ATOM 1609 C CA . VAL A 1 203 ? -3.906 -26.203 0.307 1 98.69 203 VAL A CA 1
ATOM 1610 C C . VAL A 1 203 ? -4.59 -25.156 1.193 1 98.69 203 VAL A C 1
ATOM 1612 O O . VAL A 1 203 ? -5.281 -25.516 2.152 1 98.69 203 VAL A O 1
ATOM 1615 N N . ILE A 1 204 ? -4.344 -23.906 0.919 1 98.81 204 ILE A N 1
ATOM 1616 C CA . ILE A 1 204 ? -5 -22.797 1.602 1 98.81 204 ILE A CA 1
ATOM 1617 C C . ILE A 1 204 ? -5.602 -21.844 0.572 1 98.81 204 ILE A C 1
ATOM 1619 O O . ILE A 1 204 ? -4.914 -21.422 -0.362 1 98.81 204 ILE A O 1
ATOM 1623 N N . VAL A 1 205 ? -6.895 -21.562 0.721 1 98.75 205 VAL A N 1
ATOM 1624 C CA . VAL A 1 205 ? -7.605 -20.625 -0.142 1 98.75 205 VAL A CA 1
ATOM 1625 C C . VAL A 1 205 ? -7.746 -19.281 0.562 1 98.75 205 VAL A C 1
ATOM 1627 O O . VAL A 1 205 ? -8.078 -19.219 1.749 1 98.75 205 VAL A O 1
ATOM 1630 N N . ARG A 1 206 ? -7.43 -18.203 -0.205 1 98.62 206 ARG A N 1
ATOM 1631 C CA . ARG A 1 206 ? -7.578 -16.891 0.4 1 98.62 206 ARG A CA 1
ATOM 1632 C C . ARG A 1 206 ? -8.211 -15.906 -0.58 1 98.62 206 ARG A C 1
ATOM 1634 O O . ARG A 1 206 ? -7.949 -15.969 -1.784 1 98.62 206 ARG A O 1
ATOM 1641 N N . LYS A 1 207 ? -9.008 -14.977 0.009 1 98.25 207 LYS A N 1
ATOM 1642 C CA . LYS A 1 207 ? -9.562 -13.859 -0.753 1 98.25 207 LYS A CA 1
ATOM 1643 C C . LYS A 1 207 ? -8.57 -12.703 -0.833 1 98.25 207 LYS A C 1
ATOM 1645 O O . LYS A 1 207 ? -7.926 -12.359 0.161 1 98.25 207 LYS A O 1
ATOM 1650 N N . ARG A 1 208 ? -8.383 -12.164 -2.023 1 97.81 208 ARG A N 1
ATOM 1651 C CA . ARG A 1 208 ? -7.566 -10.969 -2.23 1 97.81 208 ARG A CA 1
ATOM 1652 C C . ARG A 1 208 ? -8.398 -9.703 -2.09 1 97.81 208 ARG A C 1
ATOM 1654 O O . ARG A 1 208 ? -8.867 -9.141 -3.088 1 97.81 208 ARG A O 1
ATOM 1661 N N . GLU A 1 209 ? -8.5 -9.18 -0.935 1 96.44 209 GLU A N 1
ATOM 1662 C CA . GLU A 1 209 ? -9.469 -8.141 -0.598 1 96.44 209 GLU A CA 1
ATOM 1663 C C . GLU A 1 209 ? -8.977 -6.762 -1.014 1 96.44 209 GLU A C 1
ATOM 1665 O O . GLU A 1 209 ? -9.773 -5.883 -1.353 1 96.44 209 GLU A O 1
ATOM 1670 N N . LEU A 1 210 ? -7.812 -6.488 -0.845 1 95.69 210 LEU A N 1
ATOM 1671 C CA . LEU A 1 210 ? -7.172 -5.262 -1.293 1 95.69 210 LEU A CA 1
ATOM 1672 C C . LEU A 1 210 ? -5.887 -5.566 -2.057 1 95.69 210 LEU A C 1
ATOM 1674 O O . LEU A 1 210 ? -4.949 -6.141 -1.496 1 95.69 210 LEU A O 1
ATOM 1678 N N . VAL A 1 211 ? -5.898 -5.215 -3.367 1 93.12 211 VAL A N 1
ATOM 1679 C CA . VAL A 1 211 ? -4.762 -5.484 -4.242 1 93.12 211 VAL A CA 1
ATOM 1680 C C . VAL A 1 211 ? -4.145 -4.168 -4.707 1 93.12 211 VAL A C 1
ATOM 1682 O O . VAL A 1 211 ? -4.855 -3.266 -5.156 1 93.12 211 VAL A O 1
ATOM 1685 N N . VAL A 1 212 ? -2.805 -3.982 -4.473 1 88.94 212 VAL A N 1
ATOM 1686 C CA . VAL A 1 212 ? -2.041 -2.824 -4.922 1 88.94 212 VAL A CA 1
ATOM 1687 C C . VAL A 1 212 ? -0.88 -3.279 -5.805 1 88.94 212 VAL A C 1
ATOM 1689 O O . VAL A 1 212 ? -0.032 -4.062 -5.371 1 88.94 212 VAL A O 1
ATOM 1692 N N . HIS A 1 213 ? -0.784 -2.791 -7.039 1 84 213 HIS A N 1
ATOM 1693 C CA . HIS A 1 213 ? 0.239 -3.156 -8.016 1 84 213 HIS A CA 1
ATOM 1694 C C . HIS A 1 213 ? 0.364 -4.672 -8.141 1 84 213 HIS A C 1
ATOM 1696 O O . HIS A 1 213 ? 1.472 -5.211 -8.094 1 84 213 HIS A O 1
ATOM 1702 N N . GLY A 1 214 ? -0.708 -5.344 -8.133 1 87.25 214 GLY A N 1
ATOM 1703 C CA . GLY A 1 214 ? -0.771 -6.77 -8.398 1 87.25 214 GLY A CA 1
ATOM 1704 C C . GLY A 1 214 ? -0.512 -7.621 -7.168 1 87.25 214 GLY A C 1
ATOM 1705 O O . GLY A 1 214 ? -0.585 -8.852 -7.23 1 87.25 214 GLY A O 1
ATOM 1706 N N . GLU A 1 215 ? -0.257 -6.969 -6.082 1 90.56 215 GLU A N 1
ATOM 1707 C CA . GLU A 1 215 ? 0.021 -7.707 -4.852 1 90.56 215 GLU A CA 1
ATOM 1708 C C . GLU A 1 215 ? -1.058 -7.457 -3.803 1 90.56 215 GLU A C 1
ATOM 1710 O O . GLU A 1 215 ? -1.508 -6.324 -3.623 1 90.56 215 GLU A O 1
ATOM 1715 N N . SER A 1 216 ? -1.484 -8.609 -3.201 1 95.38 216 SER A N 1
ATOM 1716 C CA . SER A 1 216 ? -2.479 -8.492 -2.139 1 95.38 216 SER A CA 1
ATOM 1717 C C . SER A 1 216 ? -1.903 -7.785 -0.918 1 95.38 216 SER A C 1
ATOM 1719 O O . SER A 1 216 ? -0.844 -8.164 -0.415 1 95.38 216 SER A O 1
ATOM 1721 N N . GLN A 1 217 ? -2.631 -6.703 -0.481 1 96.56 217 GLN A N 1
ATOM 1722 C CA . GLN A 1 217 ? -2.275 -6 0.748 1 96.56 217 GLN A CA 1
ATOM 1723 C C . GLN A 1 217 ? -3.143 -6.457 1.916 1 96.56 217 GLN A C 1
ATOM 1725 O O . GLN A 1 217 ? -2.734 -6.363 3.074 1 96.56 217 GLN A O 1
ATOM 1730 N N . VAL A 1 218 ? -4.348 -6.895 1.643 1 97.75 218 VAL A N 1
ATOM 1731 C CA . VAL A 1 218 ? -5.258 -7.488 2.613 1 97.75 218 VAL A CA 1
ATOM 1732 C C . VAL A 1 218 ? -5.844 -8.781 2.047 1 97.75 218 VAL A C 1
ATOM 1734 O O . VAL A 1 218 ? -6.387 -8.789 0.941 1 97.75 218 VAL A O 1
ATOM 1737 N N . SER A 1 219 ? -5.664 -9.781 2.707 1 98 219 SER A N 1
ATOM 1738 C CA . SER A 1 219 ? -6.18 -11.094 2.316 1 98 219 SER A CA 1
ATOM 1739 C C . SER A 1 219 ? -6.727 -11.852 3.518 1 98 219 SER A C 1
ATOM 1741 O O . SER A 1 219 ? -6.23 -11.695 4.637 1 98 219 SER A O 1
ATOM 1743 N N . THR A 1 220 ? -7.727 -12.688 3.322 1 98.5 220 THR A N 1
ATOM 1744 C CA . THR A 1 220 ? -8.336 -13.492 4.371 1 98.5 220 THR A CA 1
ATOM 1745 C C . THR A 1 220 ? -8.516 -14.938 3.906 1 98.5 220 THR A C 1
ATOM 1747 O O . THR A 1 220 ? -8.992 -15.18 2.795 1 98.5 220 THR A O 1
ATOM 1750 N N . THR A 1 221 ? -8.039 -15.883 4.723 1 98.81 221 THR A N 1
ATOM 1751 C CA . THR A 1 221 ? -8.234 -17.297 4.387 1 98.81 221 THR A CA 1
ATOM 1752 C C . THR A 1 221 ? -9.711 -17.672 4.492 1 98.81 221 THR A C 1
ATOM 1754 O O . THR A 1 221 ? -10.461 -17.047 5.25 1 98.81 221 THR A O 1
ATOM 1757 N N . PHE A 1 222 ? -10.117 -18.594 3.703 1 98.25 222 PHE A N 1
ATOM 1758 C CA . PHE A 1 222 ? -11.43 -19.203 3.836 1 98.25 222 PHE A CA 1
ATOM 1759 C C . PHE A 1 222 ? -11.414 -20.641 3.309 1 98.25 222 PHE A C 1
ATOM 1761 O O . PHE A 1 222 ? -10.484 -21.031 2.594 1 98.25 222 PHE A O 1
ATOM 1768 N N . ARG A 1 223 ? -12.359 -21.422 3.746 1 96.62 223 ARG A N 1
ATOM 1769 C CA . ARG A 1 223 ? -12.469 -22.797 3.287 1 96.62 223 ARG A CA 1
ATOM 1770 C C . ARG A 1 223 ? -13.383 -22.906 2.068 1 96.62 223 ARG A C 1
ATOM 1772 O O . ARG A 1 223 ? -14.422 -22.25 2.008 1 96.62 223 ARG A O 1
ATOM 1779 N N . HIS A 1 224 ? -12.938 -23.562 1.146 1 97.44 224 HIS A N 1
ATOM 1780 C CA . HIS A 1 224 ? -13.711 -23.906 -0.046 1 97.44 224 HIS A CA 1
ATOM 1781 C C . HIS A 1 224 ? -13.242 -25.219 -0.652 1 97.44 224 HIS A C 1
ATOM 1783 O O . HIS A 1 224 ? -12.312 -25.234 -1.468 1 97.44 224 HIS A O 1
ATOM 1789 N N . GLN A 1 225 ? -13.922 -26.297 -0.323 1 96.88 225 GLN A N 1
ATOM 1790 C CA . GLN A 1 225 ? -13.469 -27.641 -0.621 1 96.88 225 GLN A CA 1
ATOM 1791 C C . GLN A 1 225 ? -13.312 -27.859 -2.123 1 96.88 225 GLN A C 1
ATOM 1793 O O . GLN A 1 225 ? -12.32 -28.422 -2.574 1 96.88 225 GLN A O 1
ATOM 1798 N N . GLU A 1 226 ? -14.234 -27.375 -2.879 1 97.62 226 GLU A N 1
ATOM 1799 C CA . GLU A 1 226 ? -14.195 -27.594 -4.32 1 97.62 226 GLU A CA 1
ATOM 1800 C C . GLU A 1 226 ? -12.984 -26.906 -4.949 1 97.62 226 GLU A C 1
ATOM 1802 O O . GLU A 1 226 ? -12.328 -27.484 -5.824 1 97.62 226 GLU A O 1
ATOM 1807 N N . ILE A 1 227 ? -12.703 -25.703 -4.559 1 98.69 227 ILE A N 1
ATOM 1808 C CA . ILE A 1 227 ? -11.547 -24.969 -5.066 1 98.69 227 ILE A CA 1
ATOM 1809 C C . ILE A 1 227 ? -10.266 -25.703 -4.66 1 98.69 227 ILE A C 1
ATOM 1811 O O . ILE A 1 227 ? -9.344 -25.844 -5.469 1 98.69 227 ILE A O 1
ATOM 1815 N N . GLU A 1 228 ? -10.219 -26.109 -3.418 1 98.56 228 GLU A N 1
ATOM 1816 C CA . GLU A 1 228 ? -9.039 -26.812 -2.914 1 98.56 228 GLU A CA 1
ATOM 1817 C C . GLU A 1 228 ? -8.766 -28.078 -3.723 1 98.56 228 GLU A C 1
ATOM 1819 O O . GLU A 1 228 ? -7.637 -28.297 -4.156 1 98.56 228 GLU A O 1
ATOM 1824 N N . GLU A 1 229 ? -9.789 -28.859 -3.957 1 98.12 229 GLU A N 1
ATOM 1825 C CA . GLU A 1 229 ? -9.641 -30.109 -4.699 1 98.12 229 GLU A CA 1
ATOM 1826 C C . GLU A 1 229 ? -9.273 -29.844 -6.156 1 98.12 229 GLU A C 1
ATOM 1828 O O . GLU A 1 229 ? -8.414 -30.516 -6.715 1 98.12 229 GLU A O 1
ATOM 1833 N N . LEU A 1 230 ? -9.961 -28.891 -6.703 1 98.44 230 LEU A N 1
ATOM 1834 C CA . LEU A 1 230 ? -9.711 -28.531 -8.102 1 98.44 230 LEU A CA 1
ATOM 1835 C C . LEU A 1 230 ? -8.25 -28.141 -8.305 1 98.44 230 LEU A C 1
ATOM 1837 O O . LEU A 1 230 ? -7.57 -28.672 -9.18 1 98.44 230 LEU A O 1
ATOM 1841 N N . CYS A 1 231 ? -7.781 -27.234 -7.52 1 98.69 231 CYS A N 1
ATOM 1842 C CA . CYS A 1 231 ? -6.422 -26.734 -7.68 1 98.69 231 CYS A CA 1
ATOM 1843 C C . CYS A 1 231 ? -5.395 -27.797 -7.34 1 98.69 231 CYS A C 1
ATOM 1845 O O . CYS A 1 231 ? -4.328 -27.859 -7.953 1 98.69 231 CYS A O 1
ATOM 1847 N N . ALA A 1 232 ? -5.699 -28.641 -6.355 1 98.38 232 ALA A N 1
ATOM 1848 C CA . ALA A 1 232 ? -4.812 -29.766 -6.055 1 98.38 232 ALA A CA 1
ATOM 1849 C C . ALA A 1 232 ? -4.684 -30.703 -7.258 1 98.38 232 ALA A C 1
ATOM 1851 O O . ALA A 1 232 ? -3.58 -31.141 -7.594 1 98.38 232 ALA A O 1
ATOM 1852 N N . GLN A 1 233 ? -5.82 -30.984 -7.883 1 97.56 233 GLN A N 1
ATOM 1853 C CA . GLN A 1 233 ? -5.805 -31.859 -9.055 1 97.56 233 GLN A CA 1
ATOM 1854 C C . GLN A 1 233 ? -5.023 -31.234 -10.203 1 97.56 233 GLN A C 1
ATOM 1856 O O . GLN A 1 233 ? -4.211 -31.891 -10.844 1 97.56 233 GLN A O 1
ATOM 1861 N N . MET A 1 234 ? -5.223 -29.969 -10.422 1 98.19 234 MET A N 1
ATOM 1862 C CA . MET A 1 234 ? -4.496 -29.266 -11.477 1 98.19 234 MET A CA 1
ATOM 1863 C C . MET A 1 234 ? -2.996 -29.281 -11.203 1 98.19 234 MET A C 1
ATOM 1865 O O . MET A 1 234 ? -2.199 -29.531 -12.117 1 98.19 234 MET A O 1
ATOM 1869 N N . ALA A 1 235 ? -2.672 -29.078 -9.969 1 98.19 235 ALA A N 1
ATOM 1870 C CA . ALA A 1 235 ? -1.259 -29.062 -9.602 1 98.19 235 ALA A CA 1
ATOM 1871 C C . ALA A 1 235 ? -0.616 -30.422 -9.883 1 98.19 235 ALA A C 1
ATOM 1873 O O . ALA A 1 235 ? 0.502 -30.484 -10.398 1 98.19 235 ALA A O 1
ATOM 1874 N N . SER A 1 236 ? -1.333 -31.453 -9.562 1 96.25 236 SER A N 1
ATOM 1875 C CA . SER A 1 236 ? -0.84 -32.812 -9.805 1 96.25 236 SER A CA 1
ATOM 1876 C C . SER A 1 236 ? -0.717 -33.094 -11.297 1 96.25 236 SER A C 1
ATOM 1878 O O . SER A 1 236 ? 0.309 -33.594 -11.758 1 96.25 236 SER A O 1
ATOM 1880 N N . ASP A 1 237 ? -1.734 -32.719 -12.031 1 95.88 237 ASP A N 1
ATOM 1881 C CA . ASP A 1 237 ? -1.745 -33 -13.469 1 95.88 237 ASP A CA 1
ATOM 1882 C C . ASP A 1 237 ? -0.625 -32.219 -14.172 1 95.88 237 ASP A C 1
ATOM 1884 O O . ASP A 1 237 ? -0.07 -32.719 -15.164 1 95.88 237 ASP A O 1
ATOM 1888 N N . MET A 1 238 ? -0.224 -31.125 -13.617 1 96.81 238 MET A N 1
ATOM 1889 C CA . MET A 1 238 ? 0.804 -30.297 -14.227 1 96.81 238 MET A CA 1
ATOM 1890 C C . MET A 1 238 ? 2.188 -30.656 -13.711 1 96.81 238 MET A C 1
ATOM 1892 O O . MET A 1 238 ? 3.193 -30.109 -14.164 1 96.81 238 MET A O 1
ATOM 1896 N N . ASN A 1 239 ? 2.221 -31.578 -12.805 1 96.69 239 ASN A N 1
ATOM 1897 C CA . ASN A 1 239 ? 3.473 -32 -12.188 1 96.69 239 ASN A CA 1
ATOM 1898 C C . ASN A 1 239 ? 4.223 -30.812 -11.578 1 96.69 239 ASN A C 1
ATOM 1900 O O . ASN A 1 239 ? 5.426 -30.656 -11.805 1 96.69 239 ASN A O 1
ATOM 1904 N N . LEU A 1 240 ? 3.488 -30.031 -10.844 1 98.5 240 LEU A N 1
ATOM 1905 C CA . LEU A 1 240 ? 4.094 -28.891 -10.156 1 98.5 240 LEU A CA 1
ATOM 1906 C C . LEU A 1 240 ? 4.859 -29.344 -8.922 1 98.5 240 LEU A C 1
ATOM 1908 O O . LEU A 1 240 ? 4.629 -30.453 -8.414 1 98.5 240 LEU A O 1
ATOM 1912 N N . TYR A 1 241 ? 5.762 -28.547 -8.484 1 98.62 241 TYR A N 1
ATOM 1913 C CA . TYR A 1 241 ? 6.57 -28.828 -7.301 1 98.62 241 TYR A CA 1
ATOM 1914 C C . TYR A 1 241 ? 6.785 -27.562 -6.477 1 98.62 241 TYR A C 1
ATOM 1916 O O . TYR A 1 241 ? 6.906 -26.469 -7.031 1 98.62 241 TYR A O 1
ATOM 1924 N N . GLY A 1 242 ? 6.902 -27.75 -5.133 1 98.69 242 GLY A N 1
ATOM 1925 C CA . GLY A 1 242 ? 7.176 -26.641 -4.234 1 98.69 242 GLY A CA 1
ATOM 1926 C C . GLY A 1 242 ? 5.941 -25.828 -3.898 1 98.69 242 GLY A C 1
ATOM 1927 O O . GLY A 1 242 ? 4.824 -26.344 -3.902 1 98.69 242 GLY A O 1
ATOM 1928 N N . HIS A 1 243 ? 6.156 -24.594 -3.525 1 98.88 243 HIS A N 1
ATOM 1929 C CA . HIS A 1 243 ? 5.047 -23.672 -3.27 1 98.88 243 HIS A CA 1
ATOM 1930 C C . HIS A 1 243 ? 4.551 -23.047 -4.562 1 98.88 243 HIS A C 1
ATOM 1932 O O . HIS A 1 243 ? 5.344 -22.531 -5.352 1 98.88 243 HIS A O 1
ATOM 1938 N N . VAL A 1 244 ? 3.305 -23.141 -4.82 1 98.62 244 VAL A N 1
ATOM 1939 C CA . VAL A 1 244 ? 2.717 -22.516 -6 1 98.62 244 VAL A CA 1
ATOM 1940 C C . VAL A 1 244 ? 1.421 -21.812 -5.621 1 98.62 244 VAL A C 1
ATOM 1942 O O . VAL A 1 244 ? 0.847 -22.078 -4.562 1 98.62 244 VAL A O 1
ATOM 1945 N N . ILE A 1 245 ? 0.975 -20.922 -6.469 1 98.56 245 ILE A N 1
ATOM 1946 C CA . ILE A 1 245 ? -0.247 -20.156 -6.246 1 98.56 245 ILE A CA 1
ATOM 1947 C C . ILE A 1 245 ? -1.114 -20.203 -7.5 1 98.56 245 ILE A C 1
ATOM 1949 O O . ILE A 1 245 ? -0.693 -19.734 -8.562 1 98.56 245 ILE A O 1
ATOM 1953 N N . PHE A 1 246 ? -2.273 -20.766 -7.383 1 98.62 246 PHE A N 1
ATOM 1954 C CA . PHE A 1 246 ? -3.289 -20.531 -8.406 1 98.62 246 PHE A CA 1
ATOM 1955 C C . PHE A 1 246 ? -4.078 -19.266 -8.102 1 98.62 246 PHE A C 1
ATOM 1957 O O . PHE A 1 246 ? -4.316 -18.938 -6.941 1 98.62 246 PHE A O 1
ATOM 1964 N N . GLN A 1 247 ? -4.414 -18.625 -9.07 1 97.69 247 GLN A N 1
ATOM 1965 C CA . GLN A 1 247 ? -5.273 -17.453 -8.953 1 97.69 247 GLN A CA 1
ATOM 1966 C C . GLN A 1 247 ? -6.5 -17.578 -9.852 1 97.69 247 GLN A C 1
ATOM 1968 O O . GLN A 1 247 ? -6.418 -18.109 -10.961 1 97.69 247 GLN A O 1
ATOM 1973 N N . GLY A 1 248 ? -7.566 -17.078 -9.383 1 98.12 248 GLY A N 1
ATOM 1974 C CA . GLY A 1 248 ? -8.812 -17.141 -10.133 1 98.12 248 GLY A CA 1
ATOM 1975 C C . GLY A 1 248 ? -9.883 -16.219 -9.578 1 98.12 248 GLY A C 1
ATOM 1976 O O . GLY A 1 248 ? -9.625 -15.43 -8.664 1 98.12 248 GLY A O 1
ATOM 1977 N N . LEU A 1 249 ? -11.016 -16.344 -10.18 1 98.31 249 LEU A N 1
ATOM 1978 C CA . LEU A 1 249 ? -12.188 -15.578 -9.805 1 98.31 249 LEU A CA 1
ATOM 1979 C C . LEU A 1 249 ? -13.32 -16.5 -9.344 1 98.31 249 LEU A C 1
ATOM 1981 O O . LEU A 1 249 ? -13.648 -17.469 -10.023 1 98.31 249 LEU A O 1
ATOM 1985 N N . LEU A 1 250 ? -13.773 -16.203 -8.172 1 98.44 250 LEU A N 1
ATOM 1986 C CA . LEU A 1 250 ? -15 -16.844 -7.699 1 98.44 250 LEU A CA 1
ATOM 1987 C C . LEU A 1 250 ? -16.219 -15.977 -8.008 1 98.44 250 LEU A C 1
ATOM 1989 O O . LEU A 1 250 ? -16.375 -14.898 -7.434 1 98.44 250 LEU A O 1
ATOM 1993 N N . ASP A 1 251 ? -17.016 -16.469 -8.938 1 97.19 251 ASP A N 1
ATOM 1994 C CA . ASP A 1 251 ? -18.141 -15.633 -9.375 1 97.19 251 ASP A CA 1
ATOM 1995 C C . ASP A 1 251 ? -19.328 -15.773 -8.445 1 97.19 251 ASP A C 1
ATOM 1997 O O . ASP A 1 251 ? -19.266 -16.5 -7.449 1 97.19 251 ASP A O 1
ATOM 2001 N N . GLU A 1 252 ? -20.391 -15.125 -8.719 1 95.44 252 GLU A N 1
ATOM 2002 C CA . GLU A 1 252 ? -21.562 -15.055 -7.848 1 95.44 252 GLU A CA 1
ATOM 2003 C C . GLU A 1 252 ? -22.266 -16.406 -7.77 1 95.44 252 GLU A C 1
ATOM 2005 O O . GLU A 1 252 ? -23 -16.688 -6.812 1 95.44 252 GLU A O 1
ATOM 2010 N N . ASP A 1 253 ? -22.062 -17.203 -8.758 1 96.31 253 ASP A N 1
ATOM 2011 C CA . ASP A 1 253 ? -22.719 -18.5 -8.789 1 96.31 253 ASP A CA 1
ATOM 2012 C C . ASP A 1 253 ? -21.875 -19.562 -8.078 1 96.31 253 ASP A C 1
ATOM 2014 O O . ASP A 1 253 ? -22.25 -20.734 -8.016 1 96.31 253 ASP A O 1
ATOM 2018 N N . GLY A 1 254 ? -20.719 -19.141 -7.641 1 95.31 254 GLY A N 1
ATOM 2019 C CA . GLY A 1 254 ? -19.844 -20.062 -6.918 1 95.31 254 GLY A CA 1
ATOM 2020 C C . GLY A 1 254 ? -18.875 -20.812 -7.816 1 95.31 254 GLY A C 1
ATOM 2021 O O . GLY A 1 254 ? -18.203 -21.734 -7.375 1 95.31 254 GLY A O 1
ATOM 2022 N N . MET A 1 255 ? -18.891 -20.453 -9.023 1 96.44 255 MET A N 1
ATOM 2023 C CA . MET A 1 255 ? -17.969 -21.062 -9.953 1 96.44 255 MET A CA 1
ATOM 2024 C C . MET A 1 255 ? -16.594 -20.406 -9.875 1 96.44 255 MET A C 1
ATOM 2026 O O . MET A 1 255 ? -16.484 -19.188 -9.836 1 96.44 255 MET A O 1
ATOM 2030 N N . PHE A 1 256 ? -15.625 -21.25 -9.797 1 98.25 256 PHE A N 1
ATOM 2031 C CA . PHE A 1 256 ? -14.25 -20.781 -9.75 1 98.25 256 PHE A CA 1
ATOM 2032 C C . PHE A 1 256 ? -13.625 -20.797 -11.141 1 98.25 256 PHE A C 1
ATOM 2034 O O . PHE A 1 256 ? -13.602 -21.828 -11.805 1 98.25 256 PHE A O 1
ATOM 2041 N N . HIS A 1 257 ? -13.172 -19.672 -11.656 1 98.44 257 HIS A N 1
ATOM 2042 C CA . HIS A 1 257 ? -12.516 -19.484 -12.938 1 98.44 257 HIS A CA 1
ATOM 2043 C C . HIS A 1 257 ? -11.023 -19.234 -12.766 1 98.44 257 HIS A C 1
ATOM 2045 O O . HIS A 1 257 ? -10.617 -18.172 -12.281 1 98.44 257 HIS A O 1
ATOM 2051 N N . VAL A 1 258 ? -10.273 -20.203 -13.242 1 98.62 258 VAL A N 1
ATOM 2052 C CA . VAL A 1 258 ? -8.836 -20.125 -13.008 1 98.62 258 VAL A CA 1
ATOM 2053 C C . VAL A 1 258 ? -8.195 -19.156 -14.008 1 98.62 258 VAL A C 1
ATOM 2055 O O . VAL A 1 258 ? -8.492 -19.219 -15.203 1 98.62 258 VAL A O 1
ATOM 2058 N N . ILE A 1 259 ? -7.359 -18.281 -13.555 1 96.88 259 ILE A N 1
ATOM 2059 C CA . ILE A 1 259 ? -6.707 -17.266 -14.375 1 96.88 259 ILE A CA 1
ATOM 2060 C C . ILE A 1 259 ? -5.281 -17.719 -14.703 1 96.88 259 ILE A C 1
ATOM 2062 O O . ILE A 1 259 ? -4.871 -17.688 -15.867 1 96.88 259 ILE A O 1
ATOM 2066 N N . GLU A 1 260 ? -4.52 -18.031 -13.758 1 96.94 260 GLU A N 1
ATOM 2067 C CA . GLU A 1 260 ? -3.102 -18.359 -13.914 1 96.94 260 GLU A CA 1
ATOM 2068 C C . GLU A 1 260 ? -2.574 -19.125 -12.711 1 96.94 260 GLU A C 1
ATOM 2070 O O . GLU A 1 260 ? -3.291 -19.328 -11.727 1 96.94 260 GLU A O 1
ATOM 2075 N N . CYS A 1 261 ? -1.448 -19.609 -12.836 1 97.62 261 CYS A N 1
ATOM 2076 C CA . CYS A 1 261 ? -0.681 -20.219 -11.758 1 97.62 261 CYS A CA 1
ATOM 2077 C C . CYS A 1 261 ? 0.711 -19.594 -11.664 1 97.62 261 CYS A C 1
ATOM 2079 O O . CYS A 1 261 ? 1.417 -19.5 -12.672 1 97.62 261 CYS A O 1
ATOM 2081 N N . ASN A 1 262 ? 1.041 -19.141 -10.531 1 97.06 262 ASN A N 1
ATOM 2082 C CA . ASN A 1 262 ? 2.404 -18.719 -10.227 1 97.06 262 ASN A CA 1
ATOM 2083 C C . ASN A 1 262 ? 3.195 -19.828 -9.539 1 97.06 262 ASN A C 1
ATOM 2085 O O . ASN A 1 262 ? 2.951 -20.125 -8.375 1 97.06 262 ASN A O 1
ATOM 2089 N N . PRO A 1 263 ? 4.121 -20.406 -10.297 1 98 263 PRO A N 1
ATOM 2090 C CA . PRO A 1 263 ? 4.828 -21.562 -9.742 1 98 263 PRO A CA 1
ATOM 2091 C C . PRO A 1 263 ? 6 -21.156 -8.852 1 98 263 PRO A C 1
ATOM 2093 O O . PRO A 1 263 ? 7.109 -21.672 -9.008 1 98 263 PRO A O 1
ATOM 2096 N N . ARG A 1 264 ? 5.715 -20.312 -7.918 1 98.31 264 ARG A N 1
ATOM 2097 C CA . ARG A 1 264 ? 6.625 -19.812 -6.895 1 98.31 264 ARG A CA 1
ATOM 2098 C C . ARG A 1 264 ? 5.855 -19.188 -5.738 1 98.31 264 ARG A C 1
ATOM 2100 O O . ARG A 1 264 ? 4.637 -19.016 -5.816 1 98.31 264 ARG A O 1
ATOM 2107 N N . PHE A 1 265 ? 6.613 -18.906 -4.711 1 98.06 265 PHE A N 1
ATOM 2108 C CA . PHE A 1 265 ? 6.02 -18.25 -3.543 1 98.06 265 PHE A CA 1
ATOM 2109 C C . PHE A 1 265 ? 5.543 -16.844 -3.883 1 98.06 265 PHE A C 1
ATOM 2111 O O . PHE A 1 265 ? 6.207 -16.125 -4.629 1 98.06 265 PHE A O 1
ATOM 2118 N N . GLY A 1 266 ? 4.367 -16.484 -3.355 1 96 266 GLY A N 1
ATOM 2119 C CA . GLY A 1 266 ? 3.789 -15.188 -3.633 1 96 266 GLY A CA 1
ATOM 2120 C C . GLY A 1 266 ? 3.973 -14.203 -2.496 1 96 266 GLY A C 1
ATOM 2121 O O . GLY A 1 266 ? 4.301 -14.594 -1.374 1 96 266 GLY A O 1
ATOM 2122 N N . GLY A 1 267 ? 3.756 -12.961 -2.812 1 94.06 267 GLY A N 1
ATOM 2123 C CA . GLY A 1 267 ? 3.971 -11.875 -1.865 1 94.06 267 GLY A CA 1
ATOM 2124 C C . GLY A 1 267 ? 3.119 -12 -0.615 1 94.06 267 GLY A C 1
ATOM 2125 O O . GLY A 1 267 ? 3.588 -11.727 0.491 1 94.06 267 GLY A O 1
ATOM 2126 N N . ALA A 1 268 ? 1.857 -12.422 -0.774 1 97.25 268 ALA A N 1
ATOM 2127 C CA . ALA A 1 268 ? 0.949 -12.492 0.367 1 97.25 268 ALA A CA 1
ATOM 2128 C C . ALA A 1 268 ? 0.783 -13.93 0.848 1 97.25 268 ALA A C 1
ATOM 2130 O O . ALA A 1 268 ? -0.07 -14.219 1.691 1 97.25 268 ALA A O 1
ATOM 2131 N N . SER A 1 269 ? 1.598 -14.836 0.294 1 98.44 269 SER A N 1
ATOM 2132 C CA . SER A 1 269 ? 1.507 -16.234 0.673 1 98.44 269 SER A CA 1
ATOM 2133 C C . SER A 1 269 ? 1.95 -16.453 2.115 1 98.44 269 SER A C 1
ATOM 2135 O O . SER A 1 269 ? 1.731 -17.531 2.686 1 98.44 269 SER A O 1
ATOM 2137 N N . SER A 1 270 ? 2.537 -15.43 2.762 1 98.38 270 SER A N 1
ATOM 2138 C CA . SER A 1 270 ? 2.906 -15.539 4.168 1 98.38 270 SER A CA 1
ATOM 2139 C C . SER A 1 270 ? 1.693 -15.852 5.035 1 98.38 270 SER A C 1
ATOM 2141 O O . SER A 1 270 ? 1.817 -16.516 6.07 1 98.38 270 SER A O 1
ATOM 2143 N N . LEU A 1 271 ? 0.521 -15.398 4.605 1 98.69 271 LEU A N 1
ATOM 2144 C CA . LEU A 1 271 ? -0.7 -15.742 5.328 1 98.69 271 LEU A CA 1
ATOM 2145 C C . LEU A 1 271 ? -0.9 -17.25 5.363 1 98.69 271 LEU A C 1
ATOM 2147 O O . LEU A 1 271 ? -1.286 -17.812 6.395 1 98.69 271 LEU A O 1
ATOM 2151 N N . SER A 1 272 ? -0.663 -17.891 4.23 1 98.75 272 SER A N 1
ATOM 2152 C CA . SER A 1 272 ? -0.87 -19.328 4.137 1 98.75 272 SER A CA 1
ATOM 2153 C C . SER A 1 272 ? 0.155 -20.094 4.973 1 98.75 272 SER A C 1
ATOM 2155 O O . SER A 1 272 ? -0.121 -21.188 5.449 1 98.75 272 SER A O 1
ATOM 2157 N N . LEU A 1 273 ? 1.393 -19.531 5.191 1 98.5 273 LEU A N 1
ATOM 2158 C CA . LEU A 1 273 ? 2.361 -20.141 6.098 1 98.5 273 LEU A CA 1
ATOM 2159 C C . LEU A 1 273 ? 1.836 -20.141 7.531 1 98.5 273 LEU A C 1
ATOM 2161 O O . LEU A 1 273 ? 1.891 -21.172 8.211 1 98.5 273 LEU A O 1
ATOM 2165 N N . VAL A 1 274 ? 1.243 -19.031 7.941 1 97.94 274 VAL A N 1
ATOM 2166 C CA . VAL A 1 274 ? 0.698 -18.906 9.289 1 97.94 274 VAL A CA 1
ATOM 2167 C C . VAL A 1 274 ? -0.525 -19.812 9.438 1 97.94 274 VAL A C 1
ATOM 2169 O O . VAL A 1 274 ? -0.784 -20.344 10.516 1 97.94 274 VAL A O 1
ATOM 2172 N N . ALA A 1 275 ? -1.186 -20.016 8.328 1 98.44 275 ALA A N 1
ATOM 2173 C CA . ALA A 1 275 ? -2.404 -20.828 8.359 1 98.44 275 ALA A CA 1
ATOM 2174 C C . ALA A 1 275 ? -2.078 -22.312 8.312 1 98.44 275 ALA A C 1
ATOM 2176 O O . ALA A 1 275 ? -2.967 -23.156 8.477 1 98.44 275 ALA A O 1
ATOM 2177 N N . GLY A 1 276 ? -0.81 -22.672 8.039 1 98.25 276 GLY A N 1
ATOM 2178 C CA . GLY A 1 276 ? -0.49 -24.078 8.211 1 98.25 276 GLY A CA 1
ATOM 2179 C C . GLY A 1 276 ? 0.478 -24.609 7.164 1 98.25 276 GLY A C 1
ATOM 2180 O O . GLY A 1 276 ? 1.102 -25.656 7.355 1 98.25 276 GLY A O 1
ATOM 2181 N N . LEU A 1 277 ? 0.582 -23.875 6.016 1 98.25 277 LEU A N 1
ATOM 2182 C CA . LEU A 1 277 ? 1.52 -24.312 4.988 1 98.25 277 LEU A CA 1
ATOM 2183 C C . LEU A 1 277 ? 2.959 -24.062 5.422 1 98.25 277 LEU A C 1
ATOM 2185 O O . LEU A 1 277 ? 3.408 -22.906 5.465 1 98.25 277 LEU A O 1
ATOM 2189 N N . ASP A 1 278 ? 3.674 -25.062 5.82 1 97.69 278 ASP A N 1
ATOM 2190 C CA . ASP A 1 278 ? 5.059 -24.938 6.258 1 97.69 278 ASP A CA 1
ATOM 2191 C C . ASP A 1 278 ? 6.023 -25.125 5.09 1 97.69 278 ASP A C 1
ATOM 2193 O O . ASP A 1 278 ? 7.004 -25.875 5.199 1 97.69 278 ASP A O 1
ATOM 2197 N N . SER A 1 279 ? 5.754 -24.453 4.031 1 98.56 279 SER A N 1
ATOM 2198 C CA . SER A 1 279 ? 6.336 -24.703 2.715 1 98.56 279 SER A CA 1
ATOM 2199 C C . SER A 1 279 ? 7.859 -24.625 2.762 1 98.56 279 SER A C 1
ATOM 2201 O O . SER A 1 279 ? 8.539 -25.531 2.268 1 98.56 279 SER A O 1
ATOM 2203 N N . PHE A 1 280 ? 8.422 -23.609 3.375 1 98.44 280 PHE A N 1
ATOM 2204 C CA . PHE A 1 280 ? 9.875 -23.438 3.373 1 98.44 280 PHE A CA 1
ATOM 2205 C C . PHE A 1 280 ? 10.539 -24.5 4.242 1 98.44 280 PHE A C 1
ATOM 2207 O O . PHE A 1 280 ? 11.609 -25.016 3.895 1 98.44 280 PHE A O 1
ATOM 2214 N N . TYR A 1 281 ? 9.945 -24.812 5.355 1 97.69 281 TYR A N 1
ATOM 2215 C CA . TYR A 1 281 ? 10.484 -25.859 6.215 1 97.69 281 TYR A CA 1
ATOM 2216 C C . TYR A 1 281 ? 10.461 -27.219 5.516 1 97.69 281 TYR A C 1
ATOM 2218 O O . TYR A 1 281 ? 11.453 -27.953 5.516 1 97.69 281 TYR A O 1
ATOM 2226 N N . TRP A 1 282 ? 9.289 -27.578 4.926 1 98.06 282 TRP A N 1
ATOM 2227 C CA . TRP A 1 282 ? 9.172 -28.844 4.203 1 98.06 282 TRP A CA 1
ATOM 2228 C C . TRP A 1 282 ? 10.195 -28.922 3.076 1 98.06 282 TRP A C 1
ATOM 2230 O O . TRP A 1 282 ? 10.859 -29.938 2.904 1 98.06 282 TRP A O 1
ATOM 2240 N N . CYS A 1 283 ? 10.32 -27.844 2.346 1 98.19 283 CYS A N 1
ATOM 2241 C CA . CYS A 1 283 ? 11.266 -27.828 1.236 1 98.19 283 CYS A CA 1
ATOM 2242 C C . CYS A 1 283 ? 12.695 -28 1.737 1 98.19 283 CYS A C 1
ATOM 2244 O O . CYS A 1 283 ? 13.492 -28.719 1.121 1 98.19 283 CYS A O 1
ATOM 2246 N N . TYR A 1 284 ? 13 -27.312 2.811 1 97.69 284 TYR A N 1
ATOM 2247 C CA . TYR A 1 284 ? 14.328 -27.438 3.391 1 97.69 284 TYR A CA 1
ATOM 2248 C C . TYR A 1 284 ? 14.609 -28.875 3.812 1 97.69 284 TYR A C 1
ATOM 2250 O O . TYR A 1 284 ? 15.688 -29.422 3.539 1 97.69 284 TYR A O 1
ATOM 2258 N N . LEU A 1 285 ? 13.68 -29.484 4.477 1 96.62 285 LEU A N 1
ATOM 2259 C CA . LEU A 1 285 ? 13.82 -30.891 4.867 1 96.62 285 LEU A CA 1
ATOM 2260 C C . LEU A 1 285 ? 14.031 -31.781 3.645 1 96.62 285 LEU A C 1
ATOM 2262 O O . LEU A 1 285 ? 14.859 -32.688 3.674 1 96.62 285 LEU A O 1
ATOM 2266 N N . GLU A 1 286 ? 13.273 -31.547 2.604 1 97 286 GLU A N 1
ATOM 2267 C CA . GLU A 1 286 ? 13.461 -32.312 1.378 1 97 286 GLU A CA 1
ATOM 2268 C C . GLU A 1 286 ? 14.867 -32.125 0.816 1 97 286 GLU A C 1
ATOM 2270 O O . GLU A 1 286 ? 15.477 -33.094 0.333 1 97 286 GLU A O 1
ATOM 2275 N N . ALA A 1 287 ? 15.336 -30.891 0.864 1 96.88 287 ALA A N 1
ATOM 2276 C CA . ALA A 1 287 ? 16.703 -30.609 0.403 1 96.88 287 ALA A CA 1
ATOM 2277 C C . ALA A 1 287 ? 17.719 -31.438 1.183 1 96.88 287 ALA A C 1
ATOM 2279 O O . ALA A 1 287 ? 18.75 -31.828 0.643 1 96.88 287 ALA A O 1
ATOM 2280 N N . LEU A 1 288 ? 17.453 -31.734 2.359 1 95.31 288 LEU A N 1
ATOM 2281 C CA . LEU A 1 288 ? 18.344 -32.5 3.223 1 95.31 288 LEU A CA 1
ATOM 2282 C C . LEU A 1 288 ? 18 -34 3.148 1 95.31 288 LEU A C 1
ATOM 2284 O O . LEU A 1 288 ? 18.516 -34.781 3.939 1 95.31 288 LEU A O 1
ATOM 2288 N N . LYS A 1 289 ? 17.109 -34.375 2.275 1 94.75 289 LYS A N 1
ATOM 2289 C CA . LYS A 1 289 ? 16.719 -35.781 2.016 1 94.75 289 LYS A CA 1
ATOM 2290 C C . LYS A 1 289 ? 15.984 -36.375 3.215 1 94.75 289 LYS A C 1
ATOM 2292 O O . LYS A 1 289 ? 16.156 -37.562 3.52 1 94.75 289 LYS A O 1
ATOM 2297 N N . LYS A 1 290 ? 15.328 -35.469 3.855 1 92.88 290 LYS A N 1
ATOM 2298 C CA . LYS A 1 290 ? 14.477 -35.938 4.949 1 92.88 290 LYS A CA 1
ATOM 2299 C C . LYS A 1 290 ? 13.047 -36.188 4.461 1 92.88 290 LYS A C 1
ATOM 2301 O O . LYS A 1 290 ? 12.594 -35.562 3.506 1 92.88 290 LYS A O 1
ATOM 2306 N N . ASN A 1 291 ? 12.406 -37.156 5.145 1 93.44 291 ASN A N 1
ATOM 2307 C CA . ASN A 1 291 ? 11.023 -37.5 4.84 1 93.44 291 ASN A CA 1
ATOM 2308 C C . ASN A 1 291 ? 10.047 -36.531 5.5 1 93.44 291 ASN A C 1
ATOM 2310 O O . ASN A 1 291 ? 9.922 -36.5 6.723 1 93.44 291 ASN A O 1
ATOM 2314 N N . ILE A 1 292 ? 9.281 -35.812 4.676 1 95.06 292 ILE A N 1
ATOM 2315 C CA . ILE A 1 292 ? 8.453 -34.75 5.246 1 95.06 292 ILE A CA 1
ATOM 2316 C C . ILE A 1 292 ? 7.074 -35.312 5.598 1 95.06 292 ILE A C 1
ATOM 2318 O O . ILE A 1 292 ? 6.203 -34.562 6.059 1 95.06 292 ILE A O 1
ATOM 2322 N N . THR A 1 293 ? 6.832 -36.625 5.406 1 92.94 293 THR A N 1
ATOM 2323 C CA . THR A 1 293 ? 5.578 -37.25 5.812 1 92.94 293 THR A CA 1
ATOM 2324 C C . THR A 1 293 ? 5.379 -37.125 7.32 1 92.94 293 THR A C 1
ATOM 2326 O O . THR A 1 293 ? 4.242 -37.094 7.805 1 92.94 293 THR A O 1
ATOM 2329 N N . TYR A 1 294 ? 6.426 -37 8.055 1 93 294 TYR A N 1
ATOM 2330 C CA . TYR A 1 294 ? 6.387 -36.906 9.508 1 93 294 TYR A CA 1
ATOM 2331 C C . TYR A 1 294 ? 6.047 -35.5 9.953 1 93 294 TYR A C 1
ATOM 2333 O O . TYR A 1 294 ? 5.883 -35.219 11.141 1 93 294 TYR A O 1
ATOM 2341 N N . TYR A 1 295 ? 5.957 -34.625 9.078 1 94.81 295 TYR A N 1
ATOM 2342 C CA . TYR A 1 295 ? 5.605 -33.219 9.32 1 94.81 295 TYR A CA 1
ATOM 2343 C C . TYR A 1 295 ? 4.328 -32.844 8.578 1 94.81 295 TYR A C 1
ATOM 2345 O O . TYR A 1 295 ? 4.371 -32.156 7.559 1 94.81 295 TYR A O 1
ATOM 2353 N N . PRO A 1 296 ? 3.199 -33.219 9.117 1 96.12 296 PRO A N 1
ATOM 2354 C CA . PRO A 1 296 ? 1.937 -33.094 8.391 1 96.12 296 PRO A CA 1
ATOM 2355 C C . PRO A 1 296 ? 1.439 -31.656 8.312 1 96.12 296 PRO A C 1
ATOM 2357 O O . PRO A 1 296 ? 1.854 -30.812 9.109 1 96.12 296 PRO A O 1
ATOM 2360 N N . PHE A 1 297 ? 0.669 -31.422 7.391 1 97.69 297 PHE A N 1
ATOM 2361 C CA . PHE A 1 297 ? -0.099 -30.188 7.27 1 97.69 297 PHE A CA 1
ATOM 2362 C C . PHE A 1 297 ? -1.168 -30.109 8.352 1 97.69 297 PHE A C 1
ATOM 2364 O O . PHE A 1 297 ? -2.029 -30.984 8.445 1 97.69 297 PHE A O 1
ATOM 2371 N N . VAL A 1 298 ? -1.022 -29.094 9.156 1 97.75 298 VAL A N 1
ATOM 2372 C CA . VAL A 1 298 ? -2.018 -28.812 10.188 1 97.75 298 VAL A CA 1
ATOM 2373 C C . VAL A 1 298 ? -2.588 -27.406 9.984 1 97.75 298 VAL A C 1
ATOM 2375 O O . VAL A 1 298 ? -1.925 -26.406 10.281 1 97.75 298 VAL A O 1
ATOM 2378 N N . ARG A 1 299 ? -3.738 -27.359 9.508 1 97.62 299 ARG A N 1
ATOM 2379 C CA . ARG A 1 299 ? -4.383 -26.078 9.227 1 97.62 299 ARG A CA 1
ATOM 2380 C C . ARG A 1 299 ? -4.781 -25.375 10.516 1 97.62 299 ARG A C 1
ATOM 2382 O O . ARG A 1 299 ? -5.215 -26.016 11.477 1 97.62 299 ARG A O 1
ATOM 2389 N N . SER A 1 300 ? -4.699 -24.109 10.508 1 97.44 300 SER A N 1
ATOM 2390 C CA . SER A 1 300 ? -5.156 -23.312 11.648 1 97.44 300 SER A CA 1
ATOM 2391 C C . SER A 1 300 ? -6.633 -23.562 11.93 1 97.44 300 SER A C 1
ATOM 2393 O O . SER A 1 300 ? -7.422 -23.797 11.016 1 97.44 300 SER A O 1
ATOM 2395 N N . GLU A 1 301 ? -7.047 -23.562 13.211 1 95.56 301 GLU A N 1
ATOM 2396 C CA . GLU A 1 301 ? -8.438 -23.766 13.602 1 95.56 301 GLU A CA 1
ATOM 2397 C C . GLU A 1 301 ? -9.336 -22.641 13.086 1 95.56 301 GLU A C 1
ATOM 2399 O O . GLU A 1 301 ? -10.445 -22.906 12.617 1 95.56 301 GLU A O 1
ATOM 2404 N N . GLY A 1 302 ? -8.891 -21.422 13.133 1 96.88 302 GLY A N 1
ATOM 2405 C CA . GLY A 1 302 ? -9.656 -20.297 12.641 1 96.88 302 GLY A CA 1
ATOM 2406 C C . GLY A 1 302 ? -9.055 -19.656 11.398 1 96.88 302 GLY A C 1
ATOM 2407 O O . GLY A 1 302 ? -7.934 -20 11.008 1 96.88 302 GLY A O 1
ATOM 2408 N N . GLU A 1 303 ? -9.961 -18.906 10.719 1 98.25 303 GLU A N 1
ATOM 2409 C CA . GLU A 1 303 ? -9.492 -18.156 9.57 1 98.25 303 GLU A CA 1
ATOM 2410 C C . GLU A 1 303 ? -8.617 -16.969 10 1 98.25 303 GLU A C 1
ATOM 2412 O O . GLU A 1 303 ? -8.703 -16.516 11.141 1 98.25 303 GLU A O 1
ATOM 2417 N N . LYS A 1 304 ? -7.777 -16.609 9.133 1 98.69 304 LYS A N 1
ATOM 2418 C CA . LYS A 1 304 ? -6.793 -15.578 9.43 1 98.69 304 LYS A CA 1
ATOM 2419 C C . LYS A 1 304 ? -6.789 -14.492 8.352 1 98.69 304 LYS A C 1
ATOM 2421 O O . LYS A 1 304 ? -7.066 -14.773 7.184 1 98.69 304 LYS A O 1
ATOM 2426 N N . LYS A 1 305 ? -6.625 -13.297 8.766 1 98.56 305 LYS A N 1
ATOM 2427 C CA . LYS A 1 305 ? -6.508 -12.141 7.883 1 98.56 305 LYS A CA 1
ATOM 2428 C C . LYS A 1 305 ? -5.098 -11.555 7.93 1 98.56 305 LYS A C 1
ATOM 2430 O O . LYS A 1 305 ? -4.508 -11.43 9 1 98.56 305 LYS A O 1
ATOM 2435 N N . LEU A 1 306 ? -4.504 -11.281 6.809 1 98.75 306 LEU A N 1
ATOM 2436 C CA . LEU A 1 306 ? -3.232 -10.586 6.648 1 98.75 306 LEU A CA 1
ATOM 2437 C C . LEU A 1 306 ? -3.453 -9.148 6.211 1 98.75 306 LEU A C 1
ATOM 2439 O O . LEU A 1 306 ? -4.215 -8.883 5.277 1 98.75 306 LEU A O 1
ATOM 2443 N N . VAL A 1 307 ? -2.918 -8.195 6.906 1 98.44 307 VAL A N 1
ATOM 2444 C CA . VAL A 1 307 ? -2.842 -6.789 6.523 1 98.44 307 VAL A CA 1
ATOM 2445 C C . VAL A 1 307 ? -1.382 -6.379 6.352 1 98.44 307 VAL A C 1
ATOM 2447 O O . VAL A 1 307 ? -0.636 -6.293 7.332 1 98.44 307 VAL A O 1
ATOM 2450 N N . ARG A 1 308 ? -1.018 -6.172 5.109 1 98.31 308 ARG A N 1
ATOM 2451 C CA . ARG A 1 308 ? 0.336 -5.727 4.801 1 98.31 308 ARG A CA 1
ATOM 2452 C C . ARG A 1 308 ? 0.485 -4.223 5.027 1 98.31 308 ARG A C 1
ATOM 2454 O O . ARG A 1 308 ? -0.356 -3.438 4.586 1 98.31 308 ARG A O 1
ATOM 2461 N N . TYR A 1 309 ? 1.504 -3.812 5.73 1 97.5 309 TYR A N 1
ATOM 2462 C CA . TYR A 1 309 ? 1.722 -2.406 6.051 1 97.5 309 TYR A CA 1
ATOM 2463 C C . TYR A 1 309 ? 3.209 -2.072 6.055 1 97.5 309 TYR A C 1
ATOM 2465 O O . TYR A 1 309 ? 4.055 -2.971 6.066 1 97.5 309 TYR A O 1
ATOM 2473 N N . ALA A 1 310 ? 3.559 -0.805 5.914 1 97.31 310 ALA A N 1
ATOM 2474 C CA . ALA A 1 310 ? 4.941 -0.34 5.969 1 97.31 310 ALA A CA 1
ATOM 2475 C C . ALA A 1 310 ? 5.438 -0.271 7.41 1 97.31 310 ALA A C 1
ATOM 2477 O O . ALA A 1 310 ? 4.73 0.213 8.297 1 97.31 310 ALA A O 1
ATOM 2478 N N . CYS A 1 311 ? 6.652 -0.784 7.668 1 97.69 311 CYS A N 1
ATOM 2479 C CA . CYS A 1 311 ? 7.363 -0.732 8.938 1 97.69 311 CYS A CA 1
ATOM 2480 C C . CYS A 1 311 ? 8.766 -0.162 8.758 1 97.69 311 CYS A C 1
ATOM 2482 O O . CYS A 1 311 ? 9.297 -0.153 7.648 1 97.69 311 CYS A O 1
ATOM 2484 N N . ASP A 1 312 ? 9.32 0.436 9.844 1 98.19 312 ASP A N 1
ATOM 2485 C CA . ASP A 1 312 ? 10.656 1.031 9.797 1 98.19 312 ASP A CA 1
ATOM 2486 C C . ASP A 1 312 ? 11.648 0.229 10.633 1 98.19 312 ASP A C 1
ATOM 2488 O O . ASP A 1 312 ? 11.445 0.043 11.836 1 98.19 312 ASP A O 1
ATOM 2492 N N . LEU A 1 313 ? 12.625 -0.308 9.969 1 98.25 313 LEU A N 1
ATOM 2493 C CA . LEU A 1 313 ? 13.805 -0.799 10.664 1 98.25 313 LEU A CA 1
ATOM 2494 C C . LEU A 1 313 ? 14.781 0.338 10.945 1 98.25 313 LEU A C 1
ATOM 2496 O O . LEU A 1 313 ? 15.195 1.048 10.031 1 98.25 313 LEU A O 1
ATOM 2500 N N . ILE A 1 314 ? 15.094 0.604 12.242 1 98.12 314 ILE A N 1
ATOM 2501 C CA . ILE A 1 314 ? 16.062 1.632 12.633 1 98.12 314 ILE A CA 1
ATOM 2502 C C . ILE A 1 314 ? 17.391 0.983 12.984 1 98.12 314 ILE A C 1
ATOM 2504 O O . ILE A 1 314 ? 17.453 0.081 13.82 1 98.12 314 ILE A O 1
ATOM 2508 N N . ILE A 1 315 ? 18.375 1.417 12.336 1 97.56 315 ILE A N 1
ATOM 2509 C CA . ILE A 1 315 ? 19.734 0.902 12.523 1 97.56 315 ILE A CA 1
ATOM 2510 C C . ILE A 1 315 ? 20.641 2.018 13.031 1 97.56 315 ILE A C 1
ATOM 2512 O O . ILE A 1 315 ? 20.594 3.145 12.531 1 97.56 315 ILE A O 1
ATOM 2516 N N . ASP A 1 316 ? 21.484 1.707 14.055 1 96.5 316 ASP A N 1
ATOM 2517 C CA . ASP A 1 316 ? 22.531 2.646 14.453 1 96.5 316 ASP A CA 1
ATOM 2518 C C . ASP A 1 316 ? 23.688 2.646 13.445 1 96.5 316 ASP A C 1
ATOM 2520 O O . ASP A 1 316 ? 24.078 1.59 12.953 1 96.5 316 ASP A O 1
ATOM 2524 N N . VAL A 1 317 ? 24.031 3.803 13.062 1 92.38 317 VAL A N 1
ATOM 2525 C CA . VAL A 1 317 ? 25.109 3.951 12.086 1 92.38 317 VAL A CA 1
ATOM 2526 C C . VAL A 1 317 ? 26.359 4.508 12.773 1 92.38 317 VAL A C 1
ATOM 2528 O O . VAL A 1 317 ? 26.266 5.406 13.609 1 92.38 317 VAL A O 1
ATOM 2531 N N . MET B 1 1 ? -11.336 14.18 31.781 1 70.12 1 MET B N 1
ATOM 2532 C CA . MET B 1 1 ? -11.93 14.297 30.453 1 70.12 1 MET B CA 1
ATOM 2533 C C . MET B 1 1 ? -11.016 13.711 29.391 1 70.12 1 MET B C 1
ATOM 2535 O O . MET B 1 1 ? -9.789 13.711 29.547 1 70.12 1 MET B O 1
ATOM 2539 N N . GLN B 1 2 ? -11.625 13.102 28.422 1 86 2 GLN B N 1
ATOM 2540 C CA . GLN B 1 2 ? -10.812 12.438 27.406 1 86 2 GLN B CA 1
ATOM 2541 C C . GLN B 1 2 ? -10.055 13.453 26.562 1 86 2 GLN B C 1
ATOM 2543 O O . GLN B 1 2 ? -10.555 14.539 26.281 1 86 2 GLN B O 1
ATOM 2548 N N . GLN B 1 3 ? -8.859 13.219 26.281 1 95.25 3 GLN B N 1
ATOM 2549 C CA . GLN B 1 3 ? -8 14.094 25.5 1 95.25 3 GLN B CA 1
ATOM 2550 C C . GLN B 1 3 ? -7.422 13.359 24.297 1 95.25 3 GLN B C 1
ATOM 2552 O O . GLN B 1 3 ? -6.207 13.18 24.203 1 95.25 3 GLN B O 1
ATOM 2557 N N . ASN B 1 4 ? -8.43 13.078 23.391 1 98.12 4 ASN B N 1
ATOM 2558 C CA . ASN B 1 4 ? -8.125 12.195 22.266 1 98.12 4 ASN B CA 1
ATOM 2559 C C . ASN B 1 4 ? -7.453 12.953 21.125 1 98.12 4 ASN B C 1
ATOM 2561 O O . ASN B 1 4 ? -7.48 14.188 21.094 1 98.12 4 ASN B O 1
ATOM 2565 N N . VAL B 1 5 ? -6.773 12.195 20.328 1 98.75 5 VAL B N 1
ATOM 2566 C CA . VAL B 1 5 ? -6.074 12.75 19.172 1 98.75 5 VAL B CA 1
ATOM 2567 C C . VAL B 1 5 ? -6.66 12.172 17.891 1 98.75 5 VAL B C 1
ATOM 2569 O O . VAL B 1 5 ? -6.938 10.977 17.797 1 98.75 5 VAL B O 1
ATOM 2572 N N . LEU B 1 6 ? -6.934 13.078 16.875 1 98.88 6 LEU B N 1
ATOM 2573 C CA . LEU B 1 6 ? -7.395 12.695 15.547 1 98.88 6 LEU B CA 1
ATOM 2574 C C . LEU B 1 6 ? -6.289 12.867 14.508 1 98.88 6 LEU B C 1
ATOM 2576 O O . LEU B 1 6 ? -5.695 13.945 14.406 1 98.88 6 LEU B O 1
ATOM 2580 N N . VAL B 1 7 ? -5.918 11.82 13.875 1 98.94 7 VAL B N 1
ATOM 2581 C CA . VAL B 1 7 ? -5.094 11.906 12.672 1 98.94 7 VAL B CA 1
ATOM 2582 C C . VAL B 1 7 ? -5.973 11.766 11.43 1 98.94 7 VAL B C 1
ATOM 2584 O O . VAL B 1 7 ? -6.734 10.805 11.305 1 98.94 7 VAL B O 1
ATOM 2587 N N . THR B 1 8 ? -5.914 12.773 10.5 1 98.75 8 THR B N 1
ATOM 2588 C CA . THR B 1 8 ? -6.758 12.727 9.312 1 98.75 8 THR B CA 1
ATOM 2589 C C . THR B 1 8 ? -5.977 12.195 8.109 1 98.75 8 THR B C 1
ATOM 2591 O O . THR B 1 8 ? -4.746 12.281 8.078 1 98.75 8 THR B O 1
ATOM 2594 N N . SER B 1 9 ? -6.668 11.555 7.16 1 98.25 9 SER B N 1
ATOM 2595 C CA . SER B 1 9 ? -6.098 10.992 5.941 1 98.25 9 SER B CA 1
ATOM 2596 C C . SER B 1 9 ? -5.016 9.969 6.258 1 98.25 9 SER B C 1
ATOM 2598 O O . SER B 1 9 ? -3.902 10.055 5.734 1 98.25 9 SER B O 1
ATOM 2600 N N . ILE B 1 10 ? -5.488 9 7.059 1 98.56 10 ILE B N 1
ATOM 2601 C CA . ILE B 1 10 ? -4.492 8.086 7.602 1 98.56 10 ILE B CA 1
ATOM 2602 C C . ILE B 1 10 ? -3.998 7.148 6.504 1 98.56 10 ILE B C 1
ATOM 2604 O O . ILE B 1 10 ? -2.855 6.684 6.543 1 98.56 10 ILE B O 1
ATOM 2608 N N . SER B 1 11 ? -4.859 6.801 5.527 1 97 11 SER B N 1
ATOM 2609 C CA . SER B 1 11 ? -4.484 5.965 4.395 1 97 11 SER B CA 1
ATOM 2610 C C . SER B 1 11 ? -3.654 4.766 4.84 1 97 11 SER B C 1
ATOM 2612 O O . SER B 1 11 ? -4.121 3.936 5.621 1 97 11 SER B O 1
ATOM 2614 N N . LYS B 1 12 ? -2.498 4.66 4.453 1 97.06 12 LYS B N 1
ATOM 2615 C CA . LYS B 1 12 ? -1.615 3.545 4.789 1 97.06 12 LYS B CA 1
ATOM 2616 C C . LYS B 1 12 ? -0.445 4.012 5.652 1 97.06 12 LYS B C 1
ATOM 2618 O O . LYS B 1 12 ? 0.609 3.373 5.672 1 97.06 12 LYS B O 1
ATOM 2623 N N . LYS B 1 13 ? -0.575 5.156 6.355 1 97.94 13 LYS B N 1
ATOM 2624 C CA . LYS B 1 13 ? 0.512 5.812 7.078 1 97.94 13 LYS B CA 1
ATOM 2625 C C . LYS B 1 13 ? 0.703 5.195 8.461 1 97.94 13 LYS B C 1
ATOM 2627 O O . LYS B 1 13 ? 0.676 5.906 9.469 1 97.94 13 LYS B O 1
ATOM 2632 N N . VAL B 1 14 ? 1.069 3.949 8.516 1 98.5 14 VAL B N 1
ATOM 2633 C CA . VAL B 1 14 ? 1.085 3.158 9.742 1 98.5 14 VAL B CA 1
ATOM 2634 C C . VAL B 1 14 ? 2.254 3.592 10.625 1 98.5 14 VAL B C 1
ATOM 2636 O O . VAL B 1 14 ? 2.09 3.789 11.828 1 98.5 14 VAL B O 1
ATOM 2639 N N . PRO B 1 15 ? 3.488 3.852 10.102 1 98.44 15 PRO B N 1
ATOM 2640 C CA . PRO B 1 15 ? 4.551 4.348 10.977 1 98.44 15 PRO B CA 1
ATOM 2641 C C . PRO B 1 15 ? 4.18 5.656 11.672 1 98.44 15 PRO B C 1
ATOM 2643 O O . PRO B 1 15 ? 4.52 5.855 12.844 1 98.44 15 PRO B O 1
ATOM 2646 N N . LEU B 1 16 ? 3.527 6.535 10.984 1 98.56 16 LEU B N 1
ATOM 2647 C CA . LEU B 1 16 ? 3.068 7.785 11.578 1 98.56 16 LEU B CA 1
ATOM 2648 C C . LEU B 1 16 ? 2.08 7.516 12.711 1 98.56 16 LEU B C 1
ATOM 2650 O O . LEU B 1 16 ? 2.207 8.086 13.797 1 98.56 16 LEU B O 1
ATOM 2654 N N . LEU B 1 17 ? 1.067 6.59 12.469 1 98.69 17 LEU B N 1
ATOM 2655 C CA . LEU B 1 17 ? 0.065 6.27 13.477 1 98.69 17 LEU B CA 1
ATOM 2656 C C . LEU B 1 17 ? 0.715 5.656 14.711 1 98.69 17 LEU B C 1
ATOM 2658 O O . LEU B 1 17 ? 0.353 5.988 15.844 1 98.69 17 LEU B O 1
ATOM 2662 N N . GLN B 1 18 ? 1.667 4.852 14.492 1 98.25 18 GLN B N 1
ATOM 2663 C CA . GLN B 1 18 ? 2.373 4.219 15.602 1 98.25 18 GLN B CA 1
ATOM 2664 C C . GLN B 1 18 ? 3.182 5.242 16.391 1 98.25 18 GLN B C 1
ATOM 2666 O O . GLN B 1 18 ? 3.275 5.156 17.625 1 98.25 18 GLN B O 1
ATOM 2671 N N . ALA B 1 19 ? 3.762 6.152 15.742 1 98.19 19 ALA B N 1
ATOM 2672 C CA . ALA B 1 19 ? 4.496 7.223 16.406 1 98.19 19 ALA B CA 1
ATOM 2673 C C . ALA B 1 19 ? 3.57 8.07 17.281 1 98.19 19 ALA B C 1
ATOM 2675 O O . ALA B 1 19 ? 3.938 8.461 18.391 1 98.19 19 ALA B O 1
ATOM 2676 N N . VAL B 1 20 ? 2.406 8.406 16.75 1 98.38 20 VAL B N 1
ATOM 2677 C CA . VAL B 1 20 ? 1.435 9.172 17.531 1 98.38 20 VAL B CA 1
ATOM 2678 C C . VAL B 1 20 ? 1.006 8.375 18.75 1 98.38 20 VAL B C 1
ATOM 2680 O O . VAL B 1 20 ? 0.933 8.922 19.859 1 98.38 20 VAL B O 1
ATOM 2683 N N . LYS B 1 21 ? 0.724 7.062 18.578 1 97.19 21 LYS B N 1
ATOM 2684 C CA . LYS B 1 21 ? 0.355 6.223 19.703 1 97.19 21 LYS B CA 1
ATOM 2685 C C . LYS B 1 21 ? 1.46 6.203 20.766 1 97.19 21 LYS B C 1
ATOM 2687 O O . LYS B 1 21 ? 1.185 6.293 21.953 1 97.19 21 LYS B O 1
ATOM 2692 N N . TYR B 1 22 ? 2.678 6.109 20.359 1 96.44 22 TYR B N 1
ATOM 2693 C CA . TYR B 1 22 ? 3.812 6.137 21.281 1 96.44 22 TYR B CA 1
ATOM 2694 C C . TYR B 1 22 ? 3.85 7.445 22.062 1 96.44 22 TYR B C 1
ATOM 2696 O O . TYR B 1 22 ? 4.105 7.445 23.266 1 96.44 22 TYR B O 1
ATOM 2704 N N . ALA B 1 23 ? 3.68 8.539 21.375 1 96.69 23 ALA B N 1
ATOM 2705 C CA . ALA B 1 23 ? 3.662 9.844 22.031 1 96.69 23 ALA B CA 1
ATOM 2706 C C . ALA B 1 23 ? 2.574 9.914 23.094 1 96.69 23 ALA B C 1
ATOM 2708 O O . ALA B 1 23 ? 2.789 10.461 24.188 1 96.69 23 ALA B O 1
ATOM 2709 N N . LEU B 1 24 ? 1.362 9.336 22.734 1 96.12 24 LEU B N 1
ATOM 2710 C CA . LEU B 1 24 ? 0.249 9.359 23.688 1 96.12 24 LEU B CA 1
ATOM 2711 C C . LEU B 1 24 ? 0.546 8.492 24.906 1 96.12 24 LEU B C 1
ATOM 2713 O O . LEU B 1 24 ? 0.154 8.828 26.016 1 96.12 24 LEU B O 1
ATOM 2717 N N . GLN B 1 25 ? 1.241 7.418 24.672 1 93.81 25 GLN B N 1
ATOM 2718 C CA . GLN B 1 25 ? 1.582 6.504 25.766 1 93.81 25 GLN B CA 1
ATOM 2719 C C . GLN B 1 25 ? 2.596 7.137 26.703 1 93.81 25 GLN B C 1
ATOM 2721 O O . GLN B 1 25 ? 2.664 6.77 27.891 1 93.81 25 GLN B O 1
ATOM 2726 N N . LYS B 1 26 ? 3.428 8.062 26.219 1 89.94 26 LYS B N 1
ATOM 2727 C CA . LYS B 1 26 ? 4.387 8.797 27.047 1 89.94 26 LYS B CA 1
ATOM 2728 C C . LYS B 1 26 ? 3.674 9.734 28.016 1 89.94 26 LYS B C 1
ATOM 2730 O O . LYS B 1 26 ? 4.25 10.148 29.016 1 89.94 26 LYS B O 1
ATOM 2735 N N . SER B 1 27 ? 2.465 9.906 27.703 1 84.69 27 SER B N 1
ATOM 2736 C CA . SER B 1 27 ? 1.726 10.875 28.5 1 84.69 27 SER B CA 1
ATOM 2737 C C . SER B 1 27 ? 0.926 10.18 29.609 1 84.69 27 SER B C 1
ATOM 2739 O O . SER B 1 27 ? 0.753 8.961 29.578 1 84.69 27 SER B O 1
ATOM 2741 N N . ASP B 1 28 ? 0.678 10.812 30.688 1 80.75 28 ASP B N 1
ATOM 2742 C CA . ASP B 1 28 ? -0.117 10.289 31.797 1 80.75 28 ASP B CA 1
ATOM 2743 C C . ASP B 1 28 ? -1.61 10.469 31.531 1 80.75 28 ASP B C 1
ATOM 2745 O O . ASP B 1 28 ? -2.434 10.258 32.438 1 80.75 28 ASP B O 1
ATOM 2749 N N . PHE B 1 29 ? -1.901 10.75 30.297 1 82.94 29 PHE B N 1
ATOM 2750 C CA . PHE B 1 29 ? -3.305 10.992 30 1 82.94 29 PHE B CA 1
ATOM 2751 C C . PHE B 1 29 ? -3.938 9.766 29.344 1 82.94 29 PHE B C 1
ATOM 2753 O O . PHE B 1 29 ? -3.254 8.984 28.688 1 82.94 29 PHE B O 1
ATOM 2760 N N . ASN B 1 30 ? -5.074 9.516 29.719 1 87.19 30 ASN B N 1
ATOM 2761 C CA . ASN B 1 30 ? -5.871 8.477 29.078 1 87.19 30 ASN B CA 1
ATOM 2762 C C . ASN B 1 30 ? -6.402 8.945 27.719 1 87.19 30 ASN B C 1
ATOM 2764 O O . ASN B 1 30 ? -7.453 9.586 27.656 1 87.19 30 ASN B O 1
ATOM 2768 N N . ALA B 1 31 ? -5.645 8.82 26.734 1 95.56 31 ALA B N 1
ATOM 2769 C CA . ALA B 1 31 ? -6.012 9.289 25.391 1 95.56 31 ALA B CA 1
ATOM 2770 C C . ALA B 1 31 ? -5.973 8.148 24.391 1 95.56 31 ALA B C 1
ATOM 2772 O O . ALA B 1 31 ? -5.121 7.258 24.484 1 95.56 31 ALA B O 1
ATOM 2773 N N . ILE B 1 32 ? -6.988 8.156 23.484 1 97.38 32 ILE B N 1
ATOM 2774 C CA . ILE B 1 32 ? -6.988 7.176 22.406 1 97.38 32 ILE B CA 1
ATOM 2775 C C . ILE B 1 32 ? -6.684 7.875 21.078 1 97.38 32 ILE B C 1
ATOM 2777 O O . ILE B 1 32 ? -6.828 9.094 20.969 1 97.38 32 ILE B O 1
ATOM 2781 N N . LEU B 1 33 ? -6.176 7.09 20.141 1 98.56 33 LEU B N 1
ATOM 2782 C CA . LEU B 1 33 ? -5.906 7.562 18.781 1 98.56 33 LEU B CA 1
ATOM 2783 C C . LEU B 1 33 ? -7.078 7.246 17.859 1 98.56 33 LEU B C 1
ATOM 2785 O O . LEU B 1 33 ? -7.434 6.078 17.672 1 98.56 33 LEU B O 1
ATOM 2789 N N . ILE B 1 34 ? -7.715 8.289 17.344 1 98.81 34 ILE B N 1
ATOM 2790 C CA . ILE B 1 34 ? -8.758 8.172 16.328 1 98.81 34 ILE B CA 1
ATOM 2791 C C . ILE B 1 34 ? -8.172 8.492 14.953 1 98.81 34 ILE B C 1
ATOM 2793 O O . ILE B 1 34 ? -7.465 9.492 14.789 1 98.81 34 ILE B O 1
ATOM 2797 N N . GLY B 1 35 ? -8.328 7.586 14 1 98.81 35 GLY B N 1
ATOM 2798 C CA . GLY B 1 35 ? -7.902 7.805 12.625 1 98.81 35 GLY B CA 1
ATOM 2799 C C . GLY B 1 35 ? -9.055 8.055 11.68 1 98.81 35 GLY B C 1
ATOM 2800 O O . GLY B 1 35 ? -10.047 7.32 11.68 1 98.81 35 GLY B O 1
ATOM 2801 N N . GLY B 1 36 ? -8.938 9.102 10.875 1 98.69 36 GLY B N 1
ATOM 2802 C CA . GLY B 1 36 ? -9.953 9.422 9.883 1 98.69 36 GLY B CA 1
ATOM 2803 C C . GLY B 1 36 ? -9.469 9.242 8.461 1 98.69 36 GLY B C 1
ATOM 2804 O O . GLY B 1 36 ? -8.312 9.547 8.148 1 98.69 36 GLY B O 1
ATOM 2805 N N . ASP B 1 37 ? -10.336 8.75 7.641 1 98.75 37 ASP B N 1
ATOM 2806 C CA . ASP B 1 37 ? -10.078 8.633 6.207 1 98.75 37 ASP B CA 1
ATOM 2807 C C . ASP B 1 37 ? -11.383 8.539 5.426 1 98.75 37 ASP B C 1
ATOM 2809 O O . ASP B 1 37 ? -12.375 7.988 5.918 1 98.75 37 ASP B O 1
ATOM 2813 N N . ALA B 1 38 ? -11.352 9.055 4.227 1 98 38 ALA B N 1
ATOM 2814 C CA . ALA B 1 38 ? -12.539 8.977 3.381 1 98 38 ALA B CA 1
ATOM 2815 C C . ALA B 1 38 ? -12.695 7.578 2.787 1 98 38 ALA B C 1
ATOM 2817 O O . ALA B 1 38 ? -13.773 7.207 2.328 1 98 38 ALA B O 1
ATOM 2818 N N . ASP B 1 39 ? -11.594 6.836 2.76 1 97.12 39 ASP B N 1
ATOM 2819 C CA . ASP B 1 39 ? -11.625 5.461 2.271 1 97.12 39 ASP B CA 1
ATOM 2820 C C . ASP B 1 39 ? -11.727 4.473 3.428 1 97.12 39 ASP B C 1
ATOM 2822 O O . ASP B 1 39 ? -10.773 4.277 4.18 1 97.12 39 ASP B O 1
ATOM 2826 N N . SER B 1 40 ? -12.938 3.773 3.508 1 95.38 40 SER B N 1
ATOM 2827 C CA . SER B 1 40 ? -13.18 2.854 4.613 1 95.38 40 SER B CA 1
ATOM 2828 C C . SER B 1 40 ? -12.32 1.597 4.484 1 95.38 40 SER B C 1
ATOM 2830 O O . SER B 1 40 ? -12.203 0.819 5.434 1 95.38 40 SER B O 1
ATOM 2832 N N . LYS B 1 41 ? -11.633 1.396 3.396 1 94.75 41 LYS B N 1
ATOM 2833 C CA . LYS B 1 41 ? -10.836 0.191 3.182 1 94.75 41 LYS B CA 1
ATOM 2834 C C . LYS B 1 41 ? -9.352 0.458 3.432 1 94.75 41 LYS B C 1
ATOM 2836 O O . LYS B 1 41 ? -8.516 -0.416 3.207 1 94.75 41 LYS B O 1
ATOM 2841 N N . CYS B 1 42 ? -9.094 1.663 3.895 1 96.56 42 CYS B N 1
ATOM 2842 C CA . CYS B 1 42 ? -7.688 2.021 4.066 1 96.56 42 CYS B CA 1
ATOM 2843 C C . CYS B 1 42 ? -7.027 1.149 5.125 1 96.56 42 CYS B C 1
ATOM 2845 O O . CYS B 1 42 ? -7.664 0.777 6.113 1 96.56 42 CYS B O 1
ATOM 2847 N N . THR B 1 43 ? -5.762 0.926 5.016 1 96.94 43 THR B N 1
ATOM 2848 C CA . THR B 1 43 ? -4.973 0.04 5.863 1 96.94 43 THR B CA 1
ATOM 2849 C C . THR B 1 43 ? -4.793 0.642 7.254 1 96.94 43 THR B C 1
ATOM 2851 O O . THR B 1 43 ? -4.762 -0.083 8.25 1 96.94 43 THR B O 1
ATOM 2854 N N . GLY B 1 44 ? -4.711 1.923 7.309 1 98.06 44 GLY B N 1
ATOM 2855 C CA . GLY B 1 44 ? -4.469 2.605 8.57 1 98.06 44 GLY B CA 1
ATOM 2856 C C . GLY B 1 44 ? -5.516 2.303 9.617 1 98.06 44 GLY B C 1
ATOM 2857 O O . GLY B 1 44 ? -5.25 2.408 10.82 1 98.06 44 GLY B O 1
ATOM 2858 N N . LYS B 1 45 ? -6.734 1.936 9.195 1 97.94 45 LYS B N 1
ATOM 2859 C CA . LYS B 1 45 ? -7.844 1.74 10.125 1 97.94 45 LYS B CA 1
ATOM 2860 C C . LYS B 1 45 ? -7.543 0.606 11.102 1 97.94 45 LYS B C 1
ATOM 2862 O O . LYS B 1 45 ? -8.094 0.57 12.203 1 97.94 45 LYS B O 1
ATOM 2867 N N . TYR B 1 46 ? -6.656 -0.344 10.742 1 98 46 TYR B N 1
ATOM 2868 C CA . TYR B 1 46 ? -6.328 -1.485 11.586 1 98 46 TYR B CA 1
ATOM 2869 C C . TYR B 1 46 ? -5.34 -1.089 12.68 1 98 46 TYR B C 1
ATOM 2871 O O . TYR B 1 46 ? -5.027 -1.89 13.562 1 98 46 TYR B O 1
ATOM 2879 N N . PHE B 1 47 ? -4.867 0.196 12.742 1 98.56 47 PHE B N 1
ATOM 2880 C CA . PHE B 1 47 ? -3.785 0.597 13.641 1 98.56 47 PHE B CA 1
ATOM 2881 C C . PHE B 1 47 ? -4.199 1.79 14.492 1 98.56 47 PHE B C 1
ATOM 2883 O O . PHE B 1 47 ? -3.35 2.508 15.016 1 98.56 47 PHE B O 1
ATOM 2890 N N . VAL B 1 48 ? -5.473 1.997 14.578 1 98.62 48 VAL B N 1
ATOM 2891 C CA . VAL B 1 48 ? -6.008 3.053 15.43 1 98.62 48 VAL B CA 1
ATOM 2892 C C . VAL B 1 48 ? -7.008 2.461 16.422 1 98.62 48 VAL B C 1
ATOM 2894 O O . VAL B 1 48 ? -7.496 1.345 16.234 1 98.62 48 VAL B O 1
ATOM 2897 N N . ASP B 1 49 ? -7.219 3.232 17.531 1 98.25 49 ASP B N 1
ATOM 2898 C CA . ASP B 1 49 ? -8.172 2.77 18.547 1 98.25 49 ASP B CA 1
ATOM 2899 C C . ASP B 1 49 ? -9.609 2.885 18.031 1 98.25 49 ASP B C 1
ATOM 2901 O O . ASP B 1 49 ? -10.461 2.061 18.359 1 98.25 49 ASP B O 1
ATOM 2905 N N . GLU B 1 50 ? -9.891 3.826 17.266 1 98.5 50 GLU B N 1
ATOM 2906 C CA . GLU B 1 50 ? -11.18 4.078 16.641 1 98.5 50 GLU B CA 1
ATOM 2907 C C . GLU B 1 50 ? -11.008 4.668 15.242 1 98.5 50 GLU B C 1
ATOM 2909 O O . GLU B 1 50 ? -10.102 5.477 15.008 1 98.5 50 GLU B O 1
ATOM 2914 N N . PHE B 1 51 ? -11.812 4.188 14.297 1 98.69 51 PHE B N 1
ATOM 2915 C CA . PHE B 1 51 ? -11.781 4.668 12.922 1 98.69 51 PHE B CA 1
ATOM 2916 C C . PHE B 1 51 ? -12.977 5.562 12.625 1 98.69 51 PHE B C 1
ATOM 2918 O O . PHE B 1 51 ? -14.109 5.23 12.992 1 98.69 51 PHE B O 1
ATOM 2925 N N . TRP B 1 52 ? -12.695 6.645 12.008 1 98.75 52 TRP B N 1
ATOM 2926 C CA . TRP B 1 52 ? -13.727 7.547 11.508 1 98.75 52 TRP B CA 1
ATOM 2927 C C . TRP B 1 52 ? -13.734 7.566 9.984 1 98.75 52 TRP B C 1
ATOM 2929 O O . TRP B 1 52 ? -12.789 8.039 9.352 1 98.75 52 TRP B O 1
ATOM 2939 N N . HIS B 1 53 ? -14.75 6.945 9.445 1 98.38 53 HIS B N 1
ATOM 2940 C CA . HIS B 1 53 ? -14.969 7.156 8.016 1 98.38 53 HIS B CA 1
ATOM 2941 C C . HIS B 1 53 ? -15.375 8.602 7.73 1 98.38 53 HIS B C 1
ATOM 2943 O O . HIS B 1 53 ? -16.562 8.914 7.656 1 98.38 53 HIS B O 1
ATOM 2949 N N . MET B 1 54 ? -14.414 9.406 7.609 1 96.94 54 MET B N 1
ATOM 2950 C CA . MET B 1 54 ? -14.688 10.836 7.562 1 96.94 54 MET B CA 1
ATOM 2951 C C . MET B 1 54 ? -15 11.281 6.137 1 96.94 54 MET B C 1
ATOM 2953 O O . MET B 1 54 ? -14.531 10.672 5.176 1 96.94 54 MET B O 1
ATOM 2957 N N . PRO B 1 55 ? -15.805 12.281 5.906 1 96.75 55 PRO B N 1
ATOM 2958 C CA . PRO B 1 55 ? -16.047 12.828 4.57 1 96.75 55 PRO B CA 1
ATOM 2959 C C . PRO B 1 55 ? -14.781 13.344 3.902 1 96.75 55 PRO B C 1
ATOM 2961 O O . PRO B 1 55 ? -13.789 13.617 4.582 1 96.75 55 PRO B O 1
ATOM 2964 N N . LYS B 1 56 ? -14.828 13.414 2.662 1 97.25 56 LYS B N 1
ATOM 2965 C CA . LYS B 1 56 ? -13.773 14.141 1.968 1 97.25 56 LYS B CA 1
ATOM 2966 C C . LYS B 1 56 ? -13.617 15.555 2.531 1 97.25 56 LYS B C 1
ATOM 2968 O O . LYS B 1 56 ? -14.609 16.203 2.867 1 97.25 56 LYS B O 1
ATOM 2973 N N . ILE B 1 57 ? -12.359 15.93 2.631 1 96.75 57 ILE B N 1
ATOM 2974 C CA . ILE B 1 57 ? -12.055 17.219 3.236 1 96.75 57 ILE B CA 1
ATOM 2975 C C . ILE B 1 57 ? -12.836 18.328 2.527 1 96.75 57 ILE B C 1
ATOM 2977 O O . ILE B 1 57 ? -13.266 19.297 3.158 1 96.75 57 ILE B O 1
ATOM 2981 N N . THR B 1 58 ? -13.062 18.281 1.255 1 94.75 58 THR B N 1
ATOM 2982 C CA . THR B 1 58 ? -13.781 19.281 0.473 1 94.75 58 THR B CA 1
ATOM 2983 C C . THR B 1 58 ? -15.25 19.344 0.883 1 94.75 58 THR B C 1
ATOM 2985 O O . THR B 1 58 ? -15.93 20.328 0.618 1 94.75 58 THR B O 1
ATOM 2988 N N . ASN B 1 59 ? -15.75 18.266 1.474 1 96.81 59 ASN B N 1
ATOM 2989 C CA . ASN B 1 59 ? -17.156 18.188 1.873 1 96.81 59 ASN B CA 1
ATOM 2990 C C . ASN B 1 59 ? -17.312 18.281 3.389 1 96.81 59 ASN B C 1
ATOM 2992 O O . ASN B 1 59 ? -18.422 18.125 3.914 1 96.81 59 ASN B O 1
ATOM 2996 N N . LEU B 1 60 ? -16.266 18.453 4.059 1 97.75 60 LEU B N 1
ATOM 2997 C CA . LEU B 1 60 ? -16.328 18.469 5.516 1 97.75 60 LEU B CA 1
ATOM 2998 C C . LEU B 1 60 ? -16.547 19.891 6.035 1 97.75 60 LEU B C 1
ATOM 3000 O O . LEU B 1 60 ? -15.633 20.719 6.023 1 97.75 60 LEU B O 1
ATOM 3004 N N . GLU B 1 61 ? -17.766 20.094 6.512 1 97.56 61 GLU B N 1
ATOM 3005 C CA . GLU B 1 61 ? -18.062 21.375 7.141 1 97.56 61 GLU B CA 1
ATOM 3006 C C . GLU B 1 61 ? -17.375 21.5 8.492 1 97.56 61 GLU B C 1
ATOM 3008 O O . GLU B 1 61 ? -17.312 20.531 9.258 1 97.56 61 GLU B O 1
ATOM 3013 N N . ILE B 1 62 ? -16.938 22.812 8.734 1 97.81 62 ILE B N 1
ATOM 3014 C CA . ILE B 1 62 ? -16.172 23.047 9.945 1 97.81 62 ILE B CA 1
ATOM 3015 C C . ILE B 1 62 ? -17.031 22.75 11.172 1 97.81 62 ILE B C 1
ATOM 3017 O O . ILE B 1 62 ? -16.531 22.234 12.18 1 97.81 62 ILE B O 1
ATOM 3021 N N . GLU B 1 63 ? -18.281 23 11.125 1 97.69 63 GLU B N 1
ATOM 3022 C CA . GLU B 1 63 ? -19.188 22.719 12.242 1 97.69 63 GLU B CA 1
ATOM 3023 C C . GLU B 1 63 ? -19.281 21.219 12.516 1 97.69 63 GLU B C 1
ATOM 3025 O O . GLU B 1 63 ? -19.391 20.797 13.672 1 97.69 63 GLU B O 1
ATOM 3030 N N . GLU B 1 64 ? -19.266 20.516 11.438 1 97.56 64 GLU B N 1
ATOM 3031 C CA . GLU B 1 64 ? -19.328 19.062 11.586 1 97.56 64 GLU B CA 1
ATOM 3032 C C . GLU B 1 64 ? -18.047 18.531 12.242 1 97.56 64 GLU B C 1
ATOM 3034 O O . GLU B 1 64 ? -18.109 17.672 13.109 1 97.56 64 GLU B O 1
ATOM 3039 N N . LEU B 1 65 ? -17.016 19.016 11.875 1 98.56 65 LEU B N 1
ATOM 3040 C CA . LEU B 1 65 ? -15.742 18.625 12.477 1 98.56 65 LEU B CA 1
ATOM 3041 C C . LEU B 1 65 ? -15.711 18.984 13.953 1 98.56 65 LEU B C 1
ATOM 3043 O O . LEU B 1 65 ? -15.312 18.156 14.789 1 98.56 65 LEU B O 1
ATOM 3047 N N . VAL B 1 66 ? -16.125 20.172 14.32 1 98.5 66 VAL B N 1
ATOM 3048 C CA . VAL B 1 66 ? -16.125 20.625 15.703 1 98.5 66 VAL B CA 1
ATOM 3049 C C . VAL B 1 66 ? -17.047 19.734 16.531 1 98.5 66 VAL B C 1
ATOM 3051 O O . VAL B 1 66 ? -16.656 19.297 17.625 1 98.5 66 VAL B O 1
ATOM 3054 N N . ARG B 1 67 ? -18.203 19.438 15.922 1 97.94 67 ARG B N 1
ATOM 3055 C CA . ARG B 1 67 ? -19.141 18.578 16.641 1 97.94 67 ARG B CA 1
ATOM 3056 C C . ARG B 1 67 ? -18.547 17.203 16.891 1 97.94 67 ARG B C 1
ATOM 3058 O O . ARG B 1 67 ? -18.641 16.656 17.984 1 97.94 67 ARG B O 1
ATOM 3065 N N . TYR B 1 68 ? -17.922 16.688 15.922 1 98.06 68 TYR B N 1
ATOM 3066 C CA . TYR B 1 68 ? -17.312 15.375 16.062 1 98.06 68 TYR B CA 1
ATOM 3067 C C . TYR B 1 68 ? -16.203 15.398 17.094 1 98.06 68 TYR B C 1
ATOM 3069 O O . TYR B 1 68 ? -16.125 14.523 17.953 1 98.06 68 TYR B O 1
ATOM 3077 N N . CYS B 1 69 ? -15.383 16.359 17.031 1 98.5 69 CYS B N 1
ATOM 3078 C CA . CYS B 1 69 ? -14.258 16.5 17.953 1 98.5 69 CYS B CA 1
ATOM 3079 C C . CYS B 1 69 ? -14.742 16.625 19.391 1 98.5 69 CYS B C 1
ATOM 3081 O O . CYS B 1 69 ? -14.195 15.984 20.297 1 98.5 69 CYS B O 1
ATOM 3083 N N . LYS B 1 70 ? -15.75 17.391 19.578 1 97.62 70 LYS B N 1
ATOM 3084 C CA . LYS B 1 70 ? -16.297 17.562 20.922 1 97.62 70 LYS B CA 1
ATOM 3085 C C . LYS B 1 70 ? -16.906 16.266 21.438 1 97.62 70 LYS B C 1
ATOM 3087 O O . LYS B 1 70 ? -16.672 15.875 22.578 1 97.62 70 LYS B O 1
ATOM 3092 N N . ALA B 1 71 ? -17.594 15.711 20.578 1 97.94 71 ALA B N 1
ATOM 3093 C CA . ALA B 1 71 ? -18.234 14.469 20.969 1 97.94 71 ALA B CA 1
ATOM 3094 C C . ALA B 1 71 ? -17.219 13.398 21.328 1 97.94 71 ALA B C 1
ATOM 3096 O O . ALA B 1 71 ? -17.453 12.562 22.203 1 97.94 71 ALA B O 1
ATOM 3097 N N . LYS B 1 72 ? -16.031 13.43 20.75 1 98 72 LYS B N 1
ATOM 3098 C CA . LYS B 1 72 ? -15.047 12.367 20.922 1 98 72 LYS B CA 1
ATOM 3099 C C . LYS B 1 72 ? -13.922 12.805 21.859 1 98 72 LYS B C 1
ATOM 3101 O O . LYS B 1 72 ? -13 12.031 22.141 1 98 72 LYS B O 1
ATOM 3106 N N . GLY B 1 73 ? -14.102 13.938 22.375 1 97.19 73 GLY B N 1
ATOM 3107 C CA . GLY B 1 73 ? -13.078 14.453 23.266 1 97.19 73 GLY B CA 1
ATOM 3108 C C . GLY B 1 73 ? -11.727 14.625 22.578 1 97.19 73 GLY B C 1
ATOM 3109 O O . GLY B 1 73 ? -10.688 14.312 23.172 1 97.19 73 GLY B O 1
ATOM 3110 N N . ILE B 1 74 ? -11.727 15.109 21.344 1 98.56 74 ILE B N 1
ATOM 3111 C CA . ILE B 1 74 ? -10.508 15.336 20.578 1 98.56 74 ILE B CA 1
ATOM 3112 C C . ILE B 1 74 ? -9.938 16.719 20.906 1 98.56 74 ILE B C 1
ATOM 3114 O O . ILE B 1 74 ? -10.633 17.719 20.781 1 98.56 74 ILE B O 1
ATOM 3118 N N . VAL B 1 75 ? -8.742 16.688 21.234 1 98 75 VAL B N 1
ATOM 3119 C CA . VAL B 1 75 ? -8.133 17.953 21.625 1 98 75 VAL B CA 1
ATOM 3120 C C . VAL B 1 75 ? -7.023 18.312 20.656 1 98 75 VAL B C 1
ATOM 3122 O O . VAL B 1 75 ? -6.535 19.453 20.641 1 98 75 VAL B O 1
ATOM 3125 N N . LEU B 1 76 ? -6.602 17.406 19.875 1 98.69 76 LEU B N 1
ATOM 3126 C CA . LEU B 1 76 ? -5.527 17.625 18.906 1 98.69 76 LEU B CA 1
ATOM 3127 C C . LEU B 1 76 ? -5.844 16.922 17.594 1 98.69 76 LEU B C 1
ATOM 3129 O O . LEU B 1 76 ? -6.27 15.766 17.578 1 98.69 76 LEU B O 1
ATOM 3133 N N . ILE B 1 77 ? -5.738 17.688 16.484 1 98.88 77 ILE B N 1
ATOM 3134 C CA . ILE B 1 77 ? -5.84 17.156 15.125 1 98.88 77 ILE B CA 1
ATOM 3135 C C . ILE B 1 77 ? -4.484 17.234 14.43 1 98.88 77 ILE B C 1
ATOM 3137 O O . ILE B 1 77 ? -3.811 18.266 14.492 1 98.88 77 ILE B O 1
ATOM 3141 N N . LEU B 1 78 ? -4.105 16.125 13.852 1 98.88 78 LEU B N 1
ATOM 3142 C CA . LEU B 1 78 ? -2.879 16.047 13.062 1 98.88 78 LEU B CA 1
ATOM 3143 C C . LEU B 1 78 ? -3.191 15.766 11.594 1 98.88 78 LEU B C 1
ATOM 3145 O O . LEU B 1 78 ? -3.412 14.617 11.211 1 98.88 78 LEU B O 1
ATOM 3149 N N . PRO B 1 79 ? -3.273 16.859 10.742 1 98.69 79 PRO B N 1
ATOM 3150 C CA . PRO B 1 79 ? -3.434 16.641 9.305 1 98.69 79 PRO B CA 1
ATOM 3151 C C . PRO B 1 79 ? -2.184 16.062 8.648 1 98.69 79 PRO B C 1
ATOM 3153 O O . PRO B 1 79 ? -1.063 16.422 9.023 1 98.69 79 PRO B O 1
ATOM 3156 N N . THR B 1 80 ? -2.404 15.148 7.691 1 97.62 80 THR B N 1
ATOM 3157 C CA . THR B 1 80 ? -1.221 14.438 7.227 1 97.62 80 THR B CA 1
ATOM 3158 C C . THR B 1 80 ? -1.115 14.492 5.707 1 97.62 80 THR B C 1
ATOM 3160 O O . THR B 1 80 ? -0.125 14.039 5.129 1 97.62 80 THR B O 1
ATOM 3163 N N . ARG B 1 81 ? -2.062 15.039 5.016 1 96.81 81 ARG B N 1
ATOM 3164 C CA . ARG B 1 81 ? -2.062 15.125 3.561 1 96.81 81 ARG B CA 1
ATOM 3165 C C . ARG B 1 81 ? -2.027 16.578 3.102 1 96.81 81 ARG B C 1
ATOM 3167 O O . ARG B 1 81 ? -2.746 17.422 3.639 1 96.81 81 ARG B O 1
ATOM 3174 N N . ASP B 1 82 ? -1.23 16.859 2.086 1 95.88 82 ASP B N 1
ATOM 3175 C CA . ASP B 1 82 ? -1.102 18.219 1.568 1 95.88 82 ASP B CA 1
ATOM 3176 C C . ASP B 1 82 ? -2.467 18.812 1.211 1 95.88 82 ASP B C 1
ATOM 3178 O O . ASP B 1 82 ? -2.758 19.969 1.533 1 95.88 82 ASP B O 1
ATOM 3182 N N . GLY B 1 83 ? -3.336 18 0.612 1 95.12 83 GLY B N 1
ATOM 3183 C CA . GLY B 1 83 ? -4.609 18.453 0.087 1 95.12 83 GLY B CA 1
ATOM 3184 C C . GLY B 1 83 ? -5.559 18.953 1.166 1 95.12 83 GLY B C 1
ATOM 3185 O O . GLY B 1 83 ? -6.543 19.625 0.874 1 95.12 83 GLY B O 1
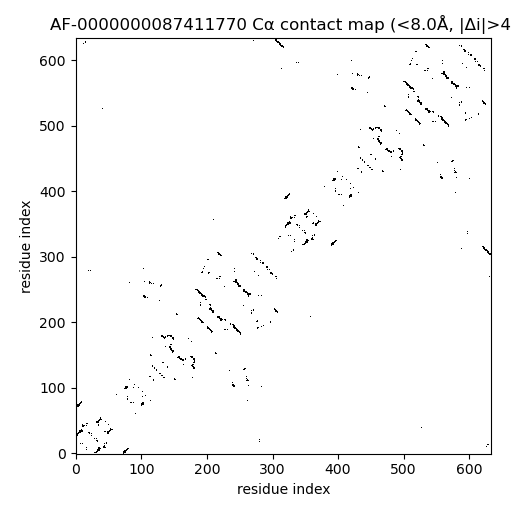ATOM 3186 N N . GLU B 1 84 ? -5.234 18.641 2.42 1 97.62 84 GLU B N 1
ATOM 3187 C CA . GLU B 1 84 ? -6.156 19.047 3.477 1 97.62 84 GLU B CA 1
ATOM 3188 C C . GLU B 1 84 ? -5.582 20.188 4.305 1 97.62 84 GLU B C 1
ATOM 3190 O O . GLU B 1 84 ? -6.262 20.734 5.176 1 97.62 84 GLU B O 1
ATOM 3195 N N . LEU B 1 85 ? -4.367 20.625 4.07 1 98.31 85 LEU B N 1
ATOM 3196 C CA . LEU B 1 85 ? -3.68 21.562 4.953 1 98.31 85 LEU B CA 1
ATOM 3197 C C . LEU B 1 85 ? -4.344 22.938 4.914 1 98.31 85 LEU B C 1
ATOM 3199 O O . LEU B 1 85 ? -4.531 23.578 5.957 1 98.31 85 LEU B O 1
ATOM 3203 N N . LEU B 1 86 ? -4.684 23.344 3.762 1 97.81 86 LEU B N 1
ATOM 3204 C CA . LEU B 1 86 ? -5.285 24.672 3.654 1 97.81 86 LEU B CA 1
ATOM 3205 C C . LEU B 1 86 ? -6.617 24.734 4.391 1 97.81 86 LEU B C 1
ATOM 3207 O O . LEU B 1 86 ? -6.953 25.75 5.004 1 97.81 86 LEU B O 1
ATOM 3211 N N . TYR B 1 87 ? -7.398 23.656 4.277 1 98.31 87 TYR B N 1
ATOM 3212 C CA . TYR B 1 87 ? -8.641 23.562 5.039 1 98.31 87 TYR B CA 1
ATOM 3213 C C . TYR B 1 87 ? -8.383 23.797 6.527 1 98.31 87 TYR B C 1
ATOM 3215 O O . TYR B 1 87 ? -9.023 24.656 7.145 1 98.31 87 TYR B O 1
ATOM 3223 N N . PHE B 1 88 ? -7.406 23.156 7.109 1 98.81 88 PHE B N 1
ATOM 3224 C CA . PHE B 1 88 ? -7.137 23.25 8.539 1 98.81 88 PHE B CA 1
ATOM 3225 C C . PHE B 1 88 ? -6.496 24.594 8.883 1 98.81 88 PHE B C 1
ATOM 3227 O O . PHE B 1 88 ? -6.773 25.156 9.938 1 98.81 88 PHE B O 1
ATOM 3234 N N . ALA B 1 89 ? -5.703 25.047 7.977 1 98.56 89 ALA B N 1
ATOM 3235 C CA . ALA B 1 89 ? -5.094 26.359 8.211 1 98.56 89 ALA B CA 1
ATOM 3236 C C . ALA B 1 89 ? -6.156 27.453 8.281 1 98.56 89 ALA B C 1
ATOM 3238 O O . ALA B 1 89 ? -6.09 28.328 9.133 1 98.56 89 ALA B O 1
ATOM 3239 N N . ARG B 1 90 ? -7.055 27.391 7.441 1 98.19 90 ARG B N 1
ATOM 3240 C CA . ARG B 1 90 ? -8.117 28.391 7.379 1 98.19 90 ARG B CA 1
ATOM 3241 C C . ARG B 1 90 ? -8.992 28.344 8.625 1 98.19 90 ARG B C 1
ATOM 3243 O O . ARG B 1 90 ? -9.523 29.375 9.062 1 98.19 90 ARG B O 1
ATOM 3250 N N . HIS B 1 91 ? -9.211 27.188 9.109 1 98.38 91 HIS B N 1
ATOM 3251 C CA . HIS B 1 91 ? -10.125 27.047 10.234 1 98.38 91 HIS B CA 1
ATOM 3252 C C . HIS B 1 91 ? -9.359 26.906 11.547 1 98.38 91 HIS B C 1
ATOM 3254 O O . HIS B 1 91 ? -9.945 26.547 12.578 1 98.38 91 HIS B O 1
ATOM 3260 N N . LYS B 1 92 ? -8.086 27.188 11.562 1 98.19 92 LYS B N 1
ATOM 3261 C CA . LYS B 1 92 ? -7.203 26.969 12.703 1 98.19 92 LYS B CA 1
ATOM 3262 C C . LYS B 1 92 ? -7.707 27.719 13.938 1 98.19 92 LYS B C 1
ATOM 3264 O O . LYS B 1 92 ? -7.859 27.141 15.008 1 98.19 92 LYS B O 1
ATOM 3269 N N . GLU B 1 93 ? -7.93 29.031 13.805 1 97.38 93 GLU B N 1
ATOM 3270 C CA . GLU B 1 93 ? -8.367 29.859 14.922 1 97.38 93 GLU B CA 1
ATOM 3271 C C . GLU B 1 93 ? -9.727 29.422 15.445 1 97.38 93 GLU B C 1
ATOM 3273 O O . GLU B 1 93 ? -9.938 29.359 16.656 1 97.38 93 GLU B O 1
ATOM 3278 N N . GLN B 1 94 ? -10.617 29.109 14.445 1 97.75 94 GLN B N 1
ATOM 3279 C CA . GLN B 1 94 ? -11.945 28.656 14.836 1 97.75 94 GLN B CA 1
ATOM 3280 C C . GLN B 1 94 ? -11.867 27.359 15.656 1 97.75 94 GLN B C 1
ATOM 3282 O O . GLN B 1 94 ? -12.578 27.203 16.641 1 97.75 94 GLN B O 1
ATOM 3287 N N . LEU B 1 95 ? -11.016 26.469 15.336 1 98.69 95 LEU B N 1
ATOM 3288 C CA . LEU B 1 95 ? -10.852 25.219 16.062 1 98.69 95 LEU B CA 1
ATOM 3289 C C . LEU B 1 95 ? -10.195 25.453 17.422 1 98.69 95 LEU B C 1
ATOM 3291 O O . LEU B 1 95 ? -10.625 24.875 18.422 1 98.69 95 LEU B O 1
ATOM 3295 N N . GLU B 1 96 ? -9.258 26.312 17.438 1 97.56 96 GLU B N 1
ATOM 3296 C CA . GLU B 1 96 ? -8.594 26.641 18.703 1 97.56 96 GLU B CA 1
ATOM 3297 C C . GLU B 1 96 ? -9.57 27.219 19.703 1 97.56 96 GLU B C 1
ATOM 3299 O O . GLU B 1 96 ? -9.492 26.922 20.906 1 97.56 96 GLU B O 1
ATOM 3304 N N . GLU B 1 97 ? -10.469 28.062 19.203 1 97.19 97 GLU B N 1
ATOM 3305 C CA . GLU B 1 97 ? -11.492 28.656 20.062 1 97.19 97 GLU B CA 1
ATOM 3306 C C . GLU B 1 97 ? -12.383 27.594 20.672 1 97.19 97 GLU B C 1
ATOM 3308 O O . GLU B 1 97 ? -13.008 27.812 21.719 1 97.19 97 GLU B O 1
ATOM 3313 N N . GLN B 1 98 ? -12.43 26.469 20.078 1 97.62 98 GLN B N 1
ATOM 3314 C CA . GLN B 1 98 ? -13.258 25.375 20.562 1 97.62 98 GLN B CA 1
ATOM 3315 C C . GLN B 1 98 ? -12.43 24.391 21.391 1 97.62 98 GLN B C 1
ATOM 3317 O O . GLN B 1 98 ? -12.914 23.312 21.75 1 97.62 98 GLN B O 1
ATOM 3322 N N . GLY B 1 99 ? -11.281 24.75 21.609 1 96.75 99 GLY B N 1
ATOM 3323 C CA . GLY B 1 99 ? -10.43 23.891 22.422 1 96.75 99 GLY B CA 1
ATOM 3324 C C . GLY B 1 99 ? -9.781 22.781 21.625 1 96.75 99 GLY B C 1
ATOM 3325 O O . GLY B 1 99 ? -9.312 21.797 22.203 1 96.75 99 GLY B O 1
ATOM 3326 N N . ILE B 1 100 ? -9.781 22.906 20.359 1 98.38 100 ILE B N 1
ATOM 3327 C CA . ILE B 1 100 ? -9.203 21.906 19.469 1 98.38 100 ILE B CA 1
ATOM 3328 C C . ILE B 1 100 ? -7.953 22.469 18.797 1 98.38 100 ILE B C 1
ATOM 3330 O O . ILE B 1 100 ? -8.039 23.406 18 1 98.38 100 ILE B O 1
ATOM 3334 N N . HIS B 1 101 ? -6.875 21.891 19.172 1 98.44 101 HIS B N 1
ATOM 3335 C CA . HIS B 1 101 ? -5.59 22.312 18.609 1 98.44 101 HIS B CA 1
ATOM 3336 C C . HIS B 1 101 ? -5.281 21.547 17.328 1 98.44 101 HIS B C 1
ATOM 3338 O O . HIS B 1 101 ? -5.625 20.359 17.219 1 98.44 101 HIS B O 1
ATOM 3344 N N . VAL B 1 102 ? -4.738 22.219 16.344 1 98.75 102 VAL B N 1
ATOM 3345 C CA . VAL B 1 102 ? -4.363 21.578 15.086 1 98.75 102 VAL B CA 1
ATOM 3346 C C . VAL B 1 102 ? -2.881 21.812 14.805 1 98.75 102 VAL B C 1
ATOM 3348 O O . VAL B 1 102 ? -2.395 22.938 14.914 1 98.75 102 VAL B O 1
ATOM 3351 N N . MET B 1 103 ? -2.152 20.766 14.5 1 98.81 103 MET B N 1
ATOM 3352 C CA . MET B 1 103 ? -0.77 20.938 14.062 1 98.81 103 MET B CA 1
ATOM 3353 C C . MET B 1 103 ? -0.716 21.438 12.617 1 98.81 103 MET B C 1
ATOM 3355 O O . MET B 1 103 ? -0.496 20.641 11.703 1 98.81 103 MET B O 1
ATOM 3359 N N . ILE B 1 104 ? -0.801 22.734 12.508 1 98.75 104 ILE B N 1
ATOM 3360 C CA . ILE B 1 104 ? -0.846 23.328 11.18 1 98.75 104 ILE B CA 1
ATOM 3361 C C . ILE B 1 104 ? -0.276 24.734 11.219 1 98.75 104 ILE B C 1
ATOM 3363 O O . ILE B 1 104 ? -0.546 25.5 12.156 1 98.75 104 ILE B O 1
ATOM 3367 N N . SER B 1 105 ? 0.554 25.109 10.289 1 98.56 105 SER B N 1
ATOM 3368 C CA . SER B 1 105 ? 1.012 26.484 10.117 1 98.56 105 SER B CA 1
ATOM 3369 C C . SER B 1 105 ? -0.134 27.406 9.695 1 98.56 105 SER B C 1
ATOM 3371 O O . SER B 1 105 ? -1.219 26.922 9.352 1 98.56 105 SER B O 1
ATOM 3373 N N . ASN B 1 106 ? 0.129 28.688 9.875 1 97.62 106 ASN B N 1
ATOM 3374 C CA . ASN B 1 106 ? -0.9 29.625 9.461 1 97.62 106 ASN B CA 1
ATOM 3375 C C . ASN B 1 106 ? -1.144 29.578 7.957 1 97.62 106 ASN B C 1
ATOM 3377 O O . ASN B 1 106 ? -0.345 29 7.215 1 97.62 106 ASN B O 1
ATOM 3381 N N . GLU B 1 107 ? -2.246 30.062 7.492 1 98.19 107 GLU B N 1
ATOM 3382 C CA . GLU B 1 107 ? -2.73 29.938 6.121 1 98.19 107 GLU B CA 1
ATOM 3383 C C . GLU B 1 107 ? -1.706 30.469 5.125 1 98.19 107 GLU B C 1
ATOM 3385 O O . GLU B 1 107 ? -1.501 29.891 4.062 1 98.19 107 GLU B O 1
ATOM 3390 N N . ARG B 1 108 ? -1.122 31.609 5.398 1 98.06 108 ARG B N 1
ATOM 3391 C CA . ARG B 1 108 ? -0.123 32.188 4.508 1 98.06 108 ARG B CA 1
ATOM 3392 C C . ARG B 1 108 ? 1.048 31.25 4.297 1 98.06 108 ARG B C 1
ATOM 3394 O O . ARG B 1 108 ? 1.449 30.984 3.16 1 98.06 108 ARG B O 1
ATOM 3401 N N . ALA B 1 109 ? 1.559 30.75 5.367 1 97.94 109 ALA B N 1
ATOM 3402 C CA . ALA B 1 109 ? 2.697 29.844 5.297 1 97.94 109 ALA B CA 1
ATOM 3403 C C . ALA B 1 109 ? 2.344 28.578 4.516 1 97.94 109 ALA B C 1
ATOM 3405 O O . ALA B 1 109 ? 3.127 28.109 3.682 1 97.94 109 ALA B O 1
ATOM 3406 N N . VAL B 1 110 ? 1.226 28.031 4.832 1 98.31 110 VAL B N 1
ATOM 3407 C CA . VAL B 1 110 ? 0.756 26.844 4.141 1 98.31 110 VAL B CA 1
ATOM 3408 C C . VAL B 1 110 ? 0.631 27.125 2.645 1 98.31 110 VAL B C 1
ATOM 3410 O O . VAL B 1 110 ? 1.066 26.328 1.813 1 98.31 110 VAL B O 1
ATOM 3413 N N . THR B 1 111 ? -0.013 28.203 2.264 1 98 111 THR B N 1
ATOM 3414 C CA . THR B 1 111 ? -0.199 28.594 0.871 1 98 111 THR B CA 1
ATOM 3415 C C . THR B 1 111 ? 1.143 28.688 0.15 1 98 111 THR B C 1
ATOM 3417 O O . THR B 1 111 ? 1.29 28.188 -0.966 1 98 111 THR B O 1
ATOM 3420 N N . ILE B 1 112 ? 2.131 29.312 0.809 1 98 112 ILE B N 1
ATOM 3421 C CA . ILE B 1 112 ? 3.459 29.469 0.226 1 98 112 ILE B CA 1
ATOM 3422 C C . ILE B 1 112 ? 4.09 28.094 0.014 1 98 112 ILE B C 1
ATOM 3424 O O . ILE B 1 112 ? 4.648 27.812 -1.051 1 98 112 ILE B O 1
ATOM 3428 N N . CYS B 1 113 ? 3.906 27.219 0.966 1 97.94 113 CYS B N 1
ATOM 3429 C CA . CYS B 1 113 ? 4.562 25.922 0.917 1 97.94 113 CYS B CA 1
ATOM 3430 C C . CYS B 1 113 ? 3.91 25.016 -0.13 1 97.94 113 CYS B C 1
ATOM 3432 O O . CYS B 1 113 ? 4.582 24.203 -0.75 1 97.94 113 CYS B O 1
ATOM 3434 N N . LEU B 1 114 ? 2.67 25.172 -0.366 1 97.25 114 LEU B N 1
ATOM 3435 C CA . LEU B 1 114 ? 1.929 24.281 -1.253 1 97.25 114 LEU B CA 1
ATOM 3436 C C . LEU B 1 114 ? 2.076 24.719 -2.707 1 97.25 114 LEU B C 1
ATOM 3438 O O . LEU B 1 114 ? 1.696 23.969 -3.621 1 97.25 114 LEU B O 1
ATOM 3442 N N . ASP B 1 115 ? 2.584 25.859 -2.992 1 97.44 115 ASP B N 1
ATOM 3443 C CA . ASP B 1 115 ? 2.795 26.453 -4.309 1 97.44 115 ASP B CA 1
ATOM 3444 C C . ASP B 1 115 ? 4.285 26.656 -4.586 1 97.44 115 ASP B C 1
ATOM 3446 O O . ASP B 1 115 ? 4.879 27.625 -4.133 1 97.44 115 ASP B O 1
ATOM 3450 N N . LYS B 1 116 ? 4.848 25.766 -5.418 1 97.38 116 LYS B N 1
ATOM 3451 C CA . LYS B 1 116 ? 6.293 25.766 -5.633 1 97.38 116 LYS B CA 1
ATOM 3452 C C . LYS B 1 116 ? 6.754 27.094 -6.254 1 97.38 116 LYS B C 1
ATOM 3454 O O . LYS B 1 116 ? 7.855 27.562 -5.969 1 97.38 116 LYS B O 1
ATOM 3459 N N . GLN B 1 117 ? 5.926 27.672 -7.074 1 97.81 117 GLN B N 1
ATOM 3460 C CA . GLN B 1 117 ? 6.27 28.984 -7.617 1 97.81 117 GLN B CA 1
ATOM 3461 C C . GLN B 1 117 ? 6.254 30.047 -6.527 1 97.81 117 GLN B C 1
ATOM 3463 O O . GLN B 1 117 ? 7.188 30.844 -6.418 1 97.81 117 GLN B O 1
ATOM 3468 N N . LYS B 1 118 ? 5.258 30.062 -5.797 1 97.69 118 LYS B N 1
ATOM 3469 C CA . LYS B 1 118 ? 5.16 31.031 -4.715 1 97.69 118 LYS B CA 1
ATOM 3470 C C . LYS B 1 118 ? 6.289 30.844 -3.703 1 97.69 118 LYS B C 1
ATOM 3472 O O . LYS B 1 118 ? 6.832 31.828 -3.18 1 97.69 118 LYS B O 1
ATOM 3477 N N . PHE B 1 119 ? 6.539 29.672 -3.422 1 98.38 119 PHE B N 1
ATOM 3478 C CA . PHE B 1 119 ? 7.641 29.328 -2.525 1 98.38 119 PHE B CA 1
ATOM 3479 C C . PHE B 1 119 ? 8.938 29.969 -3.01 1 98.38 119 PHE B C 1
ATOM 3481 O O . PHE B 1 119 ? 9.625 30.656 -2.25 1 98.38 119 PHE B O 1
ATOM 3488 N N . TYR B 1 120 ? 9.234 29.75 -4.234 1 98.38 120 TYR B N 1
ATOM 3489 C CA . TYR B 1 120 ? 10.43 30.344 -4.82 1 98.38 120 TYR B CA 1
ATOM 3490 C C . TYR B 1 120 ? 10.367 31.875 -4.758 1 98.38 120 TYR B C 1
ATOM 3492 O O . TYR B 1 120 ? 11.32 32.5 -4.316 1 98.38 120 TYR B O 1
ATOM 3500 N N . ASP B 1 121 ? 9.219 32.406 -5.137 1 98.06 121 ASP B N 1
ATOM 3501 C CA . ASP B 1 121 ? 9.094 33.844 -5.191 1 98.06 121 ASP B CA 1
ATOM 3502 C C . ASP B 1 121 ? 9.336 34.469 -3.818 1 98.06 121 ASP B C 1
ATOM 3504 O O . ASP B 1 121 ? 10.117 35.438 -3.684 1 98.06 121 ASP B O 1
ATOM 3508 N N . GLU B 1 122 ? 8.797 33.969 -2.859 1 97.88 122 GLU B N 1
ATOM 3509 C CA . GLU B 1 122 ? 8.852 34.531 -1.519 1 97.88 122 GLU B CA 1
ATOM 3510 C C . GLU B 1 122 ? 10.227 34.344 -0.894 1 97.88 122 GLU B C 1
ATOM 3512 O O . GLU B 1 122 ? 10.797 35.281 -0.321 1 97.88 122 GLU B O 1
ATOM 3517 N N . LEU B 1 123 ? 10.703 33.188 -1.02 1 98.19 123 LEU B N 1
ATOM 3518 C CA . LEU B 1 123 ? 11.945 32.875 -0.312 1 98.19 123 LEU B CA 1
ATOM 3519 C C . LEU B 1 123 ? 13.148 33.469 -1.054 1 98.19 123 LEU B C 1
ATOM 3521 O O . LEU B 1 123 ? 14.125 33.875 -0.43 1 98.19 123 LEU B O 1
ATOM 3525 N N . SER B 1 124 ? 13.086 33.469 -2.35 1 97.94 124 SER B N 1
ATOM 3526 C CA . SER B 1 124 ? 14.172 34.125 -3.09 1 97.94 124 SER B CA 1
ATOM 3527 C C . SER B 1 124 ? 14.242 35.625 -2.801 1 97.94 124 SER B C 1
ATOM 3529 O O . SER B 1 124 ? 15.328 36.188 -2.74 1 97.94 124 SER B O 1
ATOM 3531 N N . ALA B 1 125 ? 13.109 36.188 -2.701 1 97.62 125 ALA B N 1
ATOM 3532 C CA . ALA B 1 125 ? 13.055 37.625 -2.365 1 97.62 125 ALA B CA 1
ATOM 3533 C C . ALA B 1 125 ? 13.727 37.906 -1.022 1 97.62 125 ALA B C 1
ATOM 3535 O O . ALA B 1 125 ? 14.242 39 -0.792 1 97.62 125 ALA B O 1
ATOM 3536 N N . CYS B 1 126 ? 13.727 36.969 -0.133 1 97.12 126 CYS B N 1
ATOM 3537 C CA . CYS B 1 126 ? 14.359 37.094 1.176 1 97.12 126 CYS B CA 1
ATOM 3538 C C . CYS B 1 126 ? 15.828 36.719 1.108 1 97.12 126 CYS B C 1
ATOM 3540 O O . CYS B 1 126 ? 16.531 36.781 2.119 1 97.12 126 CYS B O 1
ATOM 3542 N N . GLY B 1 127 ? 16.297 36.312 0.005 1 97.56 127 GLY B N 1
ATOM 3543 C CA . GLY B 1 127 ? 17.703 36 -0.184 1 97.56 127 GLY B CA 1
ATOM 3544 C C . GLY B 1 127 ? 18.047 34.562 0.124 1 97.56 127 GLY B C 1
ATOM 3545 O O . GLY B 1 127 ? 19.219 34.188 0.224 1 97.56 127 GLY B O 1
ATOM 3546 N N . TYR B 1 128 ? 17.109 33.75 0.321 1 98.31 128 TYR B N 1
ATOM 3547 C CA . TYR B 1 128 ? 17.359 32.344 0.626 1 98.31 128 TYR B CA 1
ATOM 3548 C C . TYR B 1 128 ? 17.734 31.562 -0.635 1 98.31 128 TYR B C 1
ATOM 3550 O O . TYR B 1 128 ? 17.328 31.938 -1.739 1 98.31 128 TYR B O 1
ATOM 3558 N N . PRO B 1 129 ? 18.516 30.531 -0.447 1 98.12 129 PRO B N 1
ATOM 3559 C CA . PRO B 1 129 ? 18.984 29.734 -1.589 1 98.12 129 PRO B CA 1
ATOM 3560 C C . PRO B 1 129 ? 17.953 28.719 -2.068 1 98.12 129 PRO B C 1
ATOM 3562 O O . PRO B 1 129 ? 18.219 27.516 -2.012 1 98.12 129 PRO B O 1
ATOM 3565 N N . VAL B 1 130 ? 16.906 29.141 -2.676 1 98.31 130 VAL B N 1
ATOM 3566 C CA . VAL B 1 130 ? 15.844 28.312 -3.232 1 98.31 130 VAL B CA 1
ATOM 3567 C C . VAL B 1 130 ? 16.047 28.156 -4.738 1 98.31 130 VAL B C 1
ATOM 3569 O O . VAL B 1 130 ? 16.453 29.094 -5.414 1 98.31 130 VAL B O 1
ATOM 3572 N N . ILE B 1 131 ? 15.734 27.031 -5.227 1 97.69 131 ILE B N 1
ATOM 3573 C CA . ILE B 1 131 ? 15.945 26.75 -6.641 1 97.69 131 ILE B CA 1
ATOM 3574 C C . ILE B 1 131 ? 15.016 27.625 -7.488 1 97.69 131 ILE B C 1
ATOM 3576 O O . ILE B 1 131 ? 13.812 27.672 -7.25 1 97.69 131 ILE B O 1
ATOM 3580 N N . THR B 1 132 ? 15.672 28.266 -8.461 1 97.56 132 THR B N 1
ATOM 3581 C CA . THR B 1 132 ? 14.914 29.125 -9.367 1 97.56 132 THR B CA 1
ATOM 3582 C C . THR B 1 132 ? 13.766 28.359 -10.008 1 97.56 132 THR B C 1
ATOM 3584 O O . THR B 1 132 ? 13.961 27.266 -10.531 1 97.56 132 THR B O 1
ATOM 3587 N N . THR B 1 133 ? 12.602 28.906 -9.945 1 97.69 133 THR B N 1
ATOM 3588 C CA . THR B 1 133 ? 11.367 28.297 -10.43 1 97.69 133 THR B CA 1
ATOM 3589 C C . THR B 1 133 ? 10.594 29.25 -11.328 1 97.69 133 THR B C 1
ATOM 3591 O O . THR B 1 133 ? 10.461 30.438 -11.016 1 97.69 133 THR B O 1
ATOM 3594 N N . THR B 1 134 ? 10.141 28.781 -12.445 1 97.5 134 THR B N 1
ATOM 3595 C CA . THR B 1 134 ? 9.406 29.641 -13.367 1 97.5 134 THR B CA 1
ATOM 3596 C C . THR B 1 134 ? 8.414 28.828 -14.195 1 97.5 134 THR B C 1
ATOM 3598 O O . THR B 1 134 ? 8.586 27.609 -14.344 1 97.5 134 THR B O 1
ATOM 3601 N N . GLN B 1 135 ? 7.438 29.422 -14.656 1 96.44 135 GLN B N 1
ATOM 3602 C CA . GLN B 1 135 ? 6.465 28.812 -15.562 1 96.44 135 GLN B CA 1
ATOM 3603 C C . GLN B 1 135 ? 6.906 28.953 -17.016 1 96.44 135 GLN B C 1
ATOM 3605 O O . GLN B 1 135 ? 6.312 28.344 -17.906 1 96.44 135 GLN B O 1
ATOM 3610 N N . ASP B 1 136 ? 7.91 29.797 -17.25 1 96.12 136 ASP B N 1
ATOM 3611 C CA . ASP B 1 136 ? 8.453 30.047 -18.578 1 96.12 136 ASP B CA 1
ATOM 3612 C C . ASP B 1 136 ? 9.914 29.594 -18.672 1 96.12 136 ASP B C 1
ATOM 3614 O O . ASP B 1 136 ? 10.812 30.297 -18.188 1 96.12 136 ASP B O 1
ATOM 3618 N N . ILE B 1 137 ? 10.047 28.531 -19.328 1 95.94 137 ILE B N 1
ATOM 3619 C CA . ILE B 1 137 ? 11.359 27.906 -19.406 1 95.94 137 ILE B CA 1
ATOM 3620 C C . ILE B 1 137 ? 12.359 28.875 -20.016 1 95.94 137 ILE B C 1
ATOM 3622 O O . ILE B 1 137 ? 13.57 28.766 -19.812 1 95.94 137 ILE B O 1
ATOM 3626 N N . GLU B 1 138 ? 11.969 29.859 -20.797 1 94.69 138 GLU B N 1
ATOM 3627 C CA . GLU B 1 138 ? 12.859 30.812 -21.438 1 94.69 138 GLU B CA 1
ATOM 3628 C C . GLU B 1 138 ? 13.555 31.703 -20.406 1 94.69 138 GLU B C 1
ATOM 3630 O O . GLU B 1 138 ? 14.57 32.344 -20.703 1 94.69 138 GLU B O 1
ATOM 3635 N N . GLN B 1 139 ? 12.906 31.703 -19.281 1 94 139 GLN B N 1
ATOM 3636 C CA . GLN B 1 139 ? 13.469 32.562 -18.234 1 94 139 GLN B CA 1
ATOM 3637 C C . GLN B 1 139 ? 14.578 31.828 -17.484 1 94 139 GLN B C 1
ATOM 3639 O O . GLN B 1 139 ? 15.242 32.406 -16.625 1 94 139 GLN B O 1
ATOM 3644 N N . LEU B 1 140 ? 14.703 30.656 -17.703 1 93.88 140 LEU B N 1
ATOM 3645 C CA . LEU B 1 140 ? 15.742 29.891 -17.031 1 93.88 140 LEU B CA 1
ATOM 3646 C C . LEU B 1 140 ? 17 29.828 -17.891 1 93.88 140 LEU B C 1
ATOM 3648 O O . LEU B 1 140 ? 16.922 29.703 -19.125 1 93.88 140 LEU B O 1
ATOM 3652 N N . GLU B 1 141 ? 18.047 29.969 -17.109 1 86.25 141 GLU B N 1
ATOM 3653 C CA . GLU B 1 141 ? 19.344 29.75 -17.75 1 86.25 141 GLU B CA 1
ATOM 3654 C C . GLU B 1 141 ? 19.875 28.344 -17.469 1 86.25 141 GLU B C 1
ATOM 3656 O O . GLU B 1 141 ? 19.594 27.766 -16.422 1 86.25 141 GLU B O 1
ATOM 3661 N N . GLY B 1 142 ? 20.203 27.719 -18.5 1 84.06 142 GLY B N 1
ATOM 3662 C CA . GLY B 1 142 ? 20.797 26.406 -18.312 1 84.06 142 GLY B CA 1
ATOM 3663 C C . GLY B 1 142 ? 20.531 25.469 -19.484 1 84.06 142 GLY B C 1
ATOM 3664 O O . GLY B 1 142 ? 19.875 25.844 -20.453 1 84.06 142 GLY B O 1
ATOM 3665 N N . GLU B 1 143 ? 21.156 24.141 -19.25 1 91.94 143 GLU B N 1
ATOM 3666 C CA . GLU B 1 143 ? 21.078 23.172 -20.344 1 91.94 143 GLU B CA 1
ATOM 3667 C C . GLU B 1 143 ? 20.156 22.016 -20 1 91.94 143 GLU B C 1
ATOM 3669 O O . GLU B 1 143 ? 19.703 21.297 -20.891 1 91.94 143 GLU B O 1
ATOM 3674 N N . ARG B 1 144 ? 20.031 21.844 -18.719 1 97.31 144 ARG B N 1
ATOM 3675 C CA . ARG B 1 144 ? 19.203 20.75 -18.25 1 97.31 144 ARG B CA 1
ATOM 3676 C C . ARG B 1 144 ? 18.141 21.234 -17.266 1 97.31 144 ARG B C 1
ATOM 3678 O O . ARG B 1 144 ? 18.391 22.125 -16.453 1 97.31 144 ARG B O 1
ATOM 3685 N N . TYR B 1 145 ? 16.984 20.594 -17.391 1 97.81 145 TYR B N 1
ATOM 3686 C CA . TYR B 1 145 ? 15.836 21.188 -16.688 1 97.81 145 TYR B CA 1
ATOM 3687 C C . TYR B 1 145 ? 15.055 20.125 -15.93 1 97.81 145 TYR B C 1
ATOM 3689 O O . TYR B 1 145 ? 15.164 18.938 -16.234 1 97.81 145 TYR B O 1
ATOM 3697 N N . VAL B 1 146 ? 14.43 20.547 -14.914 1 97.25 146 VAL B N 1
ATOM 3698 C CA . VAL B 1 146 ? 13.406 19.797 -14.188 1 97.25 146 VAL B CA 1
ATOM 3699 C C . VAL B 1 146 ? 12.031 20.375 -14.492 1 97.25 146 VAL B C 1
ATOM 3701 O O . VAL B 1 146 ? 11.852 21.594 -14.531 1 97.25 146 VAL B O 1
ATOM 3704 N N . VAL B 1 147 ? 11.102 19.484 -14.789 1 96.81 147 VAL B N 1
ATOM 3705 C CA . VAL B 1 147 ? 9.711 19.891 -14.984 1 96.81 147 VAL B CA 1
ATOM 3706 C C . VAL B 1 147 ? 8.82 19.172 -13.977 1 96.81 147 VAL B C 1
ATOM 3708 O O . VAL B 1 147 ? 8.914 17.953 -13.812 1 96.81 147 VAL B O 1
ATOM 3711 N N . LYS B 1 148 ? 8.055 19.922 -13.281 1 96.38 148 LYS B N 1
ATOM 3712 C CA . LYS B 1 148 ? 7.164 19.297 -12.305 1 96.38 148 LYS B CA 1
ATOM 3713 C C . LYS B 1 148 ? 5.902 20.125 -12.102 1 96.38 148 LYS B C 1
ATOM 3715 O O . LYS B 1 148 ? 5.82 21.266 -12.562 1 96.38 148 LYS B O 1
ATOM 3720 N N . GLU B 1 149 ? 4.855 19.531 -11.492 1 96 149 GLU B N 1
ATOM 3721 C CA . GLU B 1 149 ? 3.619 20.219 -11.133 1 96 149 GLU B CA 1
ATOM 3722 C C . GLU B 1 149 ? 3.879 21.312 -10.109 1 96 149 GLU B C 1
ATOM 3724 O O . GLU B 1 149 ? 4.625 21.125 -9.148 1 96 149 GLU B O 1
ATOM 3729 N N . ARG B 1 150 ? 3.332 22.391 -10.453 1 96.19 150 ARG B N 1
ATOM 3730 C CA . ARG B 1 150 ? 3.43 23.547 -9.562 1 96.19 150 ARG B CA 1
ATOM 3731 C C . ARG B 1 150 ? 2.83 23.219 -8.195 1 96.19 150 ARG B C 1
ATOM 3733 O O . ARG B 1 150 ? 3.416 23.562 -7.16 1 96.19 150 ARG B O 1
ATOM 3740 N N . TYR B 1 151 ? 1.57 22.547 -8.398 1 89.38 151 TYR B N 1
ATOM 3741 C CA . TYR B 1 151 ? 0.809 22.203 -7.203 1 89.38 151 TYR B CA 1
ATOM 3742 C C . TYR B 1 151 ? 0.838 20.703 -6.941 1 89.38 151 TYR B C 1
ATOM 3744 O O . TYR B 1 151 ? 0.686 19.906 -7.871 1 89.38 151 TYR B O 1
ATOM 3752 N N . GLY B 1 152 ? 1.642 20.109 -6.203 1 77.06 152 GLY B N 1
ATOM 3753 C CA . GLY B 1 152 ? 1.57 18.672 -5.977 1 77.06 152 GLY B CA 1
ATOM 3754 C C . GLY B 1 152 ? 2.68 18.156 -5.082 1 77.06 152 GLY B C 1
ATOM 3755 O O . GLY B 1 152 ? 3.693 18.828 -4.887 1 77.06 152 GLY B O 1
ATOM 3756 N N . ALA B 1 153 ? 2.195 17 -4.602 1 75.88 153 ALA B N 1
ATOM 3757 C CA . ALA B 1 153 ? 3.133 16.281 -3.738 1 75.88 153 ALA B CA 1
ATOM 3758 C C . ALA B 1 153 ? 3.508 14.93 -4.336 1 75.88 153 ALA B C 1
ATOM 3760 O O . ALA B 1 153 ? 2.883 14.477 -5.297 1 75.88 153 ALA B O 1
ATOM 3761 N N . GLY B 1 154 ? 4.629 14.383 -3.936 1 75.88 154 GLY B N 1
ATOM 3762 C CA . GLY B 1 154 ? 4.945 12.984 -4.207 1 75.88 154 GLY B CA 1
ATOM 3763 C C . GLY B 1 154 ? 5.719 12.789 -5.496 1 75.88 154 GLY B C 1
ATOM 3764 O O . GLY B 1 154 ? 5.914 11.656 -5.945 1 75.88 154 GLY B O 1
ATOM 3765 N N . SER B 1 155 ? 6.152 13.836 -6.18 1 77.75 155 SER B N 1
ATOM 3766 C CA . SER B 1 155 ? 6.973 13.773 -7.387 1 77.75 155 SER B CA 1
ATOM 3767 C C . SER B 1 155 ? 6.27 12.984 -8.492 1 77.75 155 SER B C 1
ATOM 3769 O O . SER B 1 155 ? 6.906 12.219 -9.219 1 77.75 155 SER B O 1
ATOM 3771 N N . GLN B 1 156 ? 4.941 13.078 -8.492 1 79.25 156 GLN B N 1
ATOM 3772 C CA . GLN B 1 156 ? 4.195 12.43 -9.57 1 79.25 156 GLN B CA 1
ATOM 3773 C C . GLN B 1 156 ? 4.453 13.109 -10.906 1 79.25 156 GLN B C 1
ATOM 3775 O O . GLN B 1 156 ? 4.477 14.336 -10.992 1 79.25 156 GLN B O 1
ATOM 3780 N N . SER B 1 157 ? 4.82 12.461 -11.945 1 85.19 157 SER B N 1
ATOM 3781 C CA . SER B 1 157 ? 4.984 12.906 -13.328 1 85.19 157 SER B CA 1
ATOM 3782 C C . SER B 1 157 ? 6.133 13.906 -13.445 1 85.19 157 SER B C 1
ATOM 3784 O O . SER B 1 157 ? 6.062 14.844 -14.242 1 85.19 157 SER B O 1
ATOM 3786 N N . ILE B 1 158 ? 7.086 13.844 -12.516 1 93.31 158 ILE B N 1
ATOM 3787 C CA . ILE B 1 158 ? 8.242 14.734 -12.555 1 93.31 158 ILE B CA 1
ATOM 3788 C C . ILE B 1 158 ? 9.148 14.359 -13.727 1 93.31 158 ILE B C 1
ATOM 3790 O O . ILE B 1 158 ? 9.328 13.172 -14.016 1 93.31 158 ILE B O 1
ATOM 3794 N N . GLY B 1 159 ? 9.57 15.312 -14.539 1 95.56 159 GLY B N 1
ATOM 3795 C CA . GLY B 1 159 ? 10.641 15.164 -15.508 1 95.56 159 GLY B CA 1
ATOM 3796 C C . GLY B 1 159 ? 11.977 15.68 -15.016 1 95.56 159 GLY B C 1
ATOM 3797 O O . GLY B 1 159 ? 12.094 16.859 -14.656 1 95.56 159 GLY B O 1
ATOM 3798 N N . LEU B 1 160 ? 12.992 14.867 -14.992 1 95.19 160 LEU B N 1
ATOM 3799 C CA . LEU B 1 160 ? 14.312 15.227 -14.477 1 95.19 160 LEU B CA 1
ATOM 3800 C C . LEU B 1 160 ? 15.352 15.211 -15.594 1 95.19 160 LEU B C 1
ATOM 3802 O O . LEU B 1 160 ? 15.32 14.344 -16.469 1 95.19 160 LEU B O 1
ATOM 3806 N N . ASP B 1 161 ? 16.297 1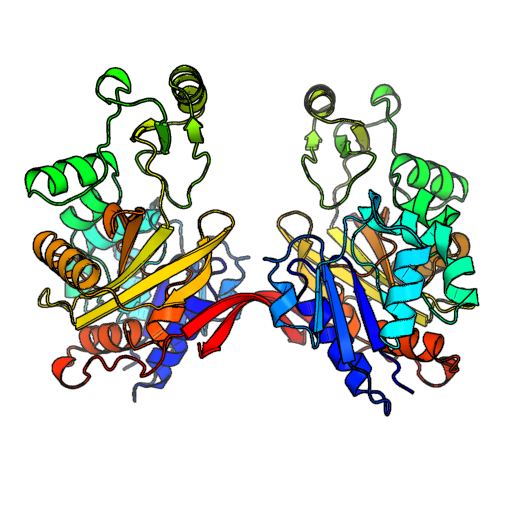6.156 -15.438 1 97.25 161 ASP B N 1
ATOM 3807 C CA . ASP B 1 161 ? 17.484 16.188 -16.281 1 97.25 161 ASP B CA 1
ATOM 3808 C C . ASP B 1 161 ? 17.094 16.188 -17.766 1 97.25 161 ASP B C 1
ATOM 3810 O O . ASP B 1 161 ? 17.609 15.391 -18.547 1 97.25 161 ASP B O 1
ATOM 3814 N N . LEU B 1 162 ? 16.234 17.031 -18.125 1 97.44 162 LEU B N 1
ATOM 3815 C CA . LEU B 1 162 ? 15.68 17.094 -19.469 1 97.44 162 LEU B CA 1
ATOM 3816 C C . LEU B 1 162 ? 16.328 18.219 -20.266 1 97.44 162 LEU B C 1
ATOM 3818 O O . LEU B 1 162 ? 16.656 19.281 -19.719 1 97.44 162 LEU B O 1
ATOM 3822 N N . LEU B 1 163 ? 16.484 17.969 -21.531 1 97.38 163 LEU B N 1
ATOM 3823 C CA . LEU B 1 163 ? 16.781 19.078 -22.438 1 97.38 163 LEU B CA 1
ATOM 3824 C C . LEU B 1 163 ? 15.555 19.969 -22.609 1 97.38 163 LEU B C 1
ATOM 3826 O O . LEU B 1 163 ? 14.445 19.594 -22.234 1 97.38 163 LEU B O 1
ATOM 3830 N N . ARG B 1 164 ? 15.836 21.156 -23.141 1 96.31 164 ARG B N 1
ATOM 3831 C CA . ARG B 1 164 ? 14.781 22.156 -23.234 1 96.31 164 ARG B CA 1
ATOM 3832 C C . ARG B 1 164 ? 13.57 21.609 -23.984 1 96.31 164 ARG B C 1
ATOM 3834 O O . ARG B 1 164 ? 12.438 21.719 -23.516 1 96.31 164 ARG B O 1
ATOM 3841 N N . GLU B 1 165 ? 13.773 21.016 -25.109 1 95.75 165 GLU B N 1
ATOM 3842 C CA . GLU B 1 165 ? 12.68 20.5 -25.922 1 95.75 165 GLU B CA 1
ATOM 3843 C C . GLU B 1 165 ? 11.922 19.391 -25.203 1 95.75 165 GLU B C 1
ATOM 3845 O O . GLU B 1 165 ? 10.695 19.328 -25.266 1 95.75 165 GLU B O 1
ATOM 3850 N N . GLU B 1 166 ? 12.68 18.547 -24.516 1 97.75 166 GLU B N 1
ATOM 3851 C CA . GLU B 1 166 ? 12.07 17.469 -23.734 1 97.75 166 GLU B CA 1
ATOM 3852 C C . GLU B 1 166 ? 11.234 18.031 -22.594 1 97.75 166 GLU B C 1
ATOM 3854 O O . GLU B 1 166 ? 10.164 17.5 -22.281 1 97.75 166 GLU B O 1
ATOM 3859 N N . ALA B 1 167 ? 11.82 19.062 -22.016 1 97.44 167 ALA B N 1
ATOM 3860 C CA . ALA B 1 167 ? 11.133 19.703 -20.906 1 97.44 167 ALA B CA 1
ATOM 3861 C C . ALA B 1 167 ? 9.797 20.297 -21.359 1 97.44 167 ALA B C 1
ATOM 3863 O O . ALA B 1 167 ? 8.773 20.109 -20.688 1 97.44 167 ALA B O 1
ATOM 3864 N N . VAL B 1 168 ? 9.844 20.969 -22.438 1 96.69 168 VAL B N 1
ATOM 3865 C CA . VAL B 1 168 ? 8.648 21.594 -22.984 1 96.69 168 VAL B CA 1
ATOM 3866 C C . VAL B 1 168 ? 7.617 20.516 -23.344 1 96.69 168 VAL B C 1
ATOM 3868 O O . VAL B 1 168 ? 6.43 20.672 -23.062 1 96.69 168 VAL B O 1
ATOM 3871 N N . ALA B 1 169 ? 8.133 19.422 -23.906 1 97 169 ALA B N 1
ATOM 3872 C CA . ALA B 1 169 ? 7.246 18.328 -24.281 1 97 169 ALA B CA 1
ATOM 3873 C C . ALA B 1 169 ? 6.617 17.688 -23.031 1 97 169 ALA B C 1
ATOM 3875 O O . ALA B 1 169 ? 5.422 17.391 -23.016 1 97 169 ALA B O 1
ATOM 3876 N N . HIS B 1 170 ? 7.391 17.5 -22.047 1 97.38 170 HIS B N 1
ATOM 3877 C CA . HIS B 1 170 ? 6.914 16.922 -20.797 1 97.38 170 HIS B CA 1
ATOM 3878 C C . HIS B 1 170 ? 5.859 17.797 -20.141 1 97.38 170 HIS B C 1
ATOM 3880 O O . HIS B 1 170 ? 4.883 17.297 -19.578 1 97.38 170 HIS B O 1
ATOM 3886 N N . ALA B 1 171 ? 6.09 19.109 -20.188 1 97.06 171 ALA B N 1
ATOM 3887 C CA . ALA B 1 171 ? 5.219 20.094 -19.547 1 97.06 171 ALA B CA 1
ATOM 3888 C C . ALA B 1 171 ? 3.791 19.984 -20.078 1 97.06 171 ALA B C 1
ATOM 3890 O O . ALA B 1 171 ? 2.83 20.266 -19.359 1 97.06 171 ALA B O 1
ATOM 3891 N N . LYS B 1 172 ? 3.625 19.516 -21.312 1 95.62 172 LYS B N 1
ATOM 3892 C CA . LYS B 1 172 ? 2.314 19.438 -21.953 1 95.62 172 LYS B CA 1
ATOM 3893 C C . LYS B 1 172 ? 1.436 18.391 -21.266 1 95.62 172 LYS B C 1
ATOM 3895 O O . LYS B 1 172 ? 0.212 18.422 -21.422 1 95.62 172 LYS B O 1
ATOM 3900 N N . HIS B 1 173 ? 2.104 17.484 -20.562 1 94.25 173 HIS B N 1
ATOM 3901 C CA . HIS B 1 173 ? 1.352 16.406 -19.922 1 94.25 173 HIS B CA 1
ATOM 3902 C C . HIS B 1 173 ? 0.981 16.781 -18.484 1 94.25 173 HIS B C 1
ATOM 3904 O O . HIS B 1 173 ? 0.336 16 -17.797 1 94.25 173 HIS B O 1
ATOM 3910 N N . LEU B 1 174 ? 1.377 17.922 -18.062 1 94.5 174 LEU B N 1
ATOM 3911 C CA . LEU B 1 174 ? 1.108 18.375 -16.703 1 94.5 174 LEU B CA 1
ATOM 3912 C C . LEU B 1 174 ? -0.023 19.406 -16.688 1 94.5 174 LEU B C 1
ATOM 3914 O O . LEU B 1 174 ? -0.333 20.016 -17.719 1 94.5 174 LEU B O 1
ATOM 3918 N N . SER B 1 175 ? -0.756 19.578 -15.586 1 94.69 175 SER B N 1
ATOM 3919 C CA . SER B 1 175 ? -1.855 20.531 -15.43 1 94.69 175 SER B CA 1
ATOM 3920 C C . SER B 1 175 ? -1.338 21.953 -15.242 1 94.69 175 SER B C 1
ATOM 3922 O O . SER B 1 175 ? -1.843 22.891 -15.859 1 94.69 175 SER B O 1
ATOM 3924 N N . SER B 1 176 ? -0.335 22.172 -14.367 1 96.06 176 SER B N 1
ATOM 3925 C CA . SER B 1 176 ? 0.292 23.469 -14.078 1 96.06 176 SER B CA 1
ATOM 3926 C C . SER B 1 176 ? 1.81 23.328 -13.992 1 96.06 176 SER B C 1
ATOM 3928 O O . SER B 1 176 ? 2.387 23.438 -12.914 1 96.06 176 SER B O 1
ATOM 3930 N N . PRO B 1 177 ? 2.412 23.156 -15.086 1 96.81 177 PRO B N 1
ATOM 3931 C CA . PRO B 1 177 ? 3.848 22.875 -15.102 1 96.81 177 PRO B CA 1
ATOM 3932 C C . PRO B 1 177 ? 4.691 24.062 -14.664 1 96.81 177 PRO B C 1
ATOM 3934 O O . PRO B 1 177 ? 4.344 25.219 -14.961 1 96.81 177 PRO B O 1
ATOM 3937 N N . ILE B 1 178 ? 5.727 23.734 -13.992 1 97.56 178 ILE B N 1
ATOM 3938 C CA . ILE B 1 178 ? 6.801 24.688 -13.719 1 97.56 178 ILE B CA 1
ATOM 3939 C C . ILE B 1 178 ? 8.141 24.094 -14.141 1 97.56 178 ILE B C 1
ATOM 3941 O O . ILE B 1 178 ? 8.273 22.859 -14.234 1 97.56 178 ILE B O 1
ATOM 3945 N N . PHE B 1 179 ? 9.086 24.969 -14.352 1 97.44 179 PHE B N 1
ATOM 3946 C CA . PHE B 1 179 ? 10.43 24.609 -14.789 1 97.44 179 PHE B CA 1
ATOM 3947 C C . PHE B 1 179 ? 11.477 25.047 -13.773 1 97.44 179 PHE B C 1
ATOM 3949 O O . PHE B 1 179 ? 11.375 26.141 -13.219 1 97.44 179 PHE B O 1
ATOM 3956 N N . GLN B 1 180 ? 12.414 24.188 -13.531 1 97.06 180 GLN B N 1
ATOM 3957 C CA . GLN B 1 180 ? 13.57 24.469 -12.688 1 97.06 180 GLN B CA 1
ATOM 3958 C C . GLN B 1 180 ? 14.859 23.969 -13.344 1 97.06 180 GLN B C 1
ATOM 3960 O O . GLN B 1 180 ? 14.828 23.031 -14.156 1 97.06 180 GLN B O 1
ATOM 3965 N N . PRO B 1 181 ? 16.031 24.734 -12.992 1 96.81 181 PRO B N 1
ATOM 3966 C CA . PRO B 1 181 ? 17.281 24.125 -13.438 1 96.81 181 PRO B CA 1
ATOM 3967 C C . PRO B 1 181 ? 17.562 22.781 -12.766 1 96.81 181 PRO B C 1
ATOM 3969 O O . PRO B 1 181 ? 17.25 22.609 -11.586 1 96.81 181 PRO B O 1
ATOM 3972 N N . TYR B 1 182 ? 18.094 21.859 -13.578 1 96.12 182 TYR B N 1
ATOM 3973 C CA . TYR B 1 182 ? 18.547 20.609 -12.992 1 96.12 182 TYR B CA 1
ATOM 3974 C C . TYR B 1 182 ? 19.828 20.812 -12.195 1 96.12 182 TYR B C 1
ATOM 3976 O O . TYR B 1 182 ? 20.812 21.328 -12.711 1 96.12 182 TYR B O 1
ATOM 3984 N N . ILE B 1 183 ? 19.766 20.5 -10.922 1 95.38 183 ILE B N 1
ATOM 3985 C CA . ILE B 1 183 ? 20.922 20.594 -10.031 1 95.38 183 ILE B CA 1
ATOM 3986 C C . ILE B 1 183 ? 21.328 19.203 -9.555 1 95.38 183 ILE B C 1
ATOM 3988 O O . ILE B 1 183 ? 20.5 18.469 -9 1 95.38 183 ILE B O 1
ATOM 3992 N N . GLU B 1 184 ? 22.578 18.797 -9.812 1 95.19 184 GLU B N 1
ATOM 3993 C CA . GLU B 1 184 ? 23.094 17.531 -9.32 1 95.19 184 GLU B CA 1
ATOM 3994 C C . GLU B 1 184 ? 23.469 17.625 -7.844 1 95.19 184 GLU B C 1
ATOM 3996 O O . GLU B 1 184 ? 24.125 18.578 -7.422 1 95.19 184 GLU B O 1
ATOM 4001 N N . GLY B 1 185 ? 23.047 16.734 -7.062 1 96.94 185 GLY B N 1
ATOM 4002 C CA . GLY B 1 185 ? 23.359 16.672 -5.645 1 96.94 185 GLY B CA 1
ATOM 4003 C C . GLY B 1 185 ? 22.578 15.602 -4.906 1 96.94 185 GLY B C 1
ATOM 4004 O O . GLY B 1 185 ? 21.797 14.859 -5.512 1 96.94 185 GLY B O 1
ATOM 4005 N N . GLU B 1 186 ? 22.891 15.5 -3.658 1 97.38 186 GLU B N 1
ATOM 4006 C CA . GLU B 1 186 ? 22.203 14.555 -2.789 1 97.38 186 GLU B CA 1
ATOM 4007 C C . GLU B 1 186 ? 20.891 15.148 -2.264 1 97.38 186 GLU B C 1
ATOM 4009 O O . GLU B 1 186 ? 20.859 16.297 -1.831 1 97.38 186 GLU B O 1
ATOM 4014 N N . GLU B 1 187 ? 19.875 14.359 -2.361 1 97.81 187 GLU B N 1
ATOM 4015 C CA . GLU B 1 187 ? 18.594 14.805 -1.813 1 97.81 187 GLU B CA 1
ATOM 4016 C C . GLU B 1 187 ? 18.609 14.758 -0.288 1 97.81 187 GLU B C 1
ATOM 4018 O O . GLU B 1 187 ? 18.969 13.742 0.304 1 97.81 187 GLU B O 1
ATOM 4023 N N . VAL B 1 188 ? 18.188 15.828 0.241 1 98.5 188 VAL B N 1
ATOM 4024 C CA . VAL B 1 188 ? 18.234 16 1.688 1 98.5 188 VAL B CA 1
ATOM 4025 C C . VAL B 1 188 ? 16.875 16.453 2.205 1 98.5 188 VAL B C 1
ATOM 4027 O O . VAL B 1 188 ? 16.219 17.297 1.585 1 98.5 188 VAL B O 1
ATOM 4030 N N . SER B 1 189 ? 16.484 15.867 3.295 1 98.69 189 SER B N 1
ATOM 4031 C CA . SER B 1 189 ? 15.336 16.328 4.062 1 98.69 189 SER B CA 1
ATOM 4032 C C . SER B 1 189 ? 15.766 16.906 5.41 1 98.69 189 SER B C 1
ATOM 4034 O O . SER B 1 189 ? 16.672 16.375 6.055 1 98.69 189 SER B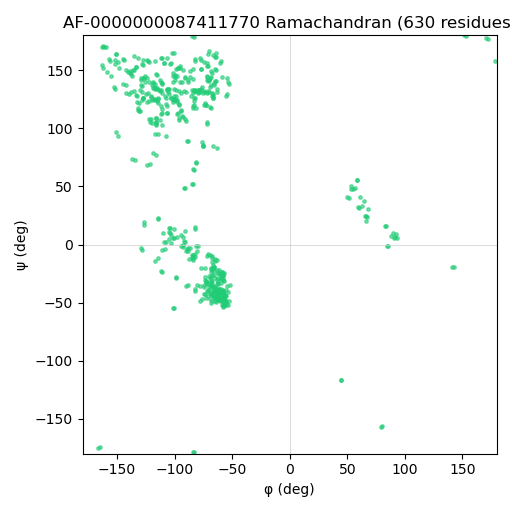 O 1
ATOM 4036 N N . VAL B 1 190 ? 15.156 17.922 5.77 1 98.88 190 VAL B N 1
ATOM 4037 C CA . VAL B 1 190 ? 15.414 18.578 7.051 1 98.88 190 VAL B CA 1
ATOM 4038 C C . VAL B 1 190 ? 14.125 18.641 7.863 1 98.88 190 VAL B C 1
ATOM 4040 O O . VAL B 1 190 ? 13.242 19.453 7.578 1 98.88 190 VAL B O 1
ATOM 4043 N N . ASP B 1 191 ? 14.102 17.812 8.891 1 98.88 191 ASP B N 1
ATOM 4044 C CA . ASP B 1 191 ? 12.953 17.781 9.797 1 98.88 191 ASP B CA 1
ATOM 4045 C C . ASP B 1 191 ? 13.141 18.734 10.969 1 98.88 191 ASP B C 1
ATOM 4047 O O . ASP B 1 191 ? 14.242 18.875 11.5 1 98.88 191 ASP B O 1
ATOM 4051 N N . MET B 1 192 ? 12.031 19.328 11.359 1 98.81 192 MET B N 1
ATOM 4052 C CA . MET B 1 192 ? 12.102 20.188 12.555 1 98.81 192 MET B CA 1
ATOM 4053 C C . MET B 1 192 ? 10.727 20.312 13.211 1 98.81 192 MET B C 1
ATOM 4055 O O . MET B 1 192 ? 9.711 19.953 12.609 1 98.81 192 MET B O 1
ATOM 4059 N N . TYR B 1 193 ? 10.766 20.641 14.422 1 98.81 193 TYR B N 1
ATOM 4060 C CA . TYR B 1 193 ? 9.555 21.031 15.133 1 98.81 193 TYR B CA 1
ATOM 4061 C C . TYR B 1 193 ? 9.641 22.484 15.594 1 98.81 193 TYR B C 1
ATOM 4063 O O . TYR B 1 193 ? 10.625 22.891 16.203 1 98.81 193 TYR B O 1
ATOM 4071 N N . ILE B 1 194 ? 8.633 23.266 15.18 1 98.56 194 ILE B N 1
ATOM 4072 C CA . ILE B 1 194 ? 8.5 24.656 15.594 1 98.56 194 ILE B CA 1
ATOM 4073 C C . ILE B 1 194 ? 7.336 24.797 16.578 1 98.56 194 ILE B C 1
ATOM 4075 O O . ILE B 1 194 ? 6.211 24.391 16.266 1 98.56 194 ILE B O 1
ATOM 4079 N N . ASP B 1 195 ? 7.648 25.375 17.703 1 97.25 195 ASP B N 1
ATOM 4080 C CA . ASP B 1 195 ? 6.641 25.422 18.75 1 97.25 195 ASP B CA 1
ATOM 4081 C C . ASP B 1 195 ? 5.688 26.594 18.547 1 97.25 195 ASP B C 1
ATOM 4083 O O . ASP B 1 195 ? 5.77 27.297 17.547 1 97.25 195 ASP B O 1
ATOM 4087 N N . ALA B 1 196 ? 4.715 26.766 19.375 1 92.56 196 ALA B N 1
ATOM 4088 C CA . ALA B 1 196 ? 3.639 27.75 19.281 1 92.56 196 ALA B CA 1
ATOM 4089 C C . ALA B 1 196 ? 4.188 29.172 19.359 1 92.56 196 ALA B C 1
ATOM 4091 O O . ALA B 1 196 ? 3.488 30.125 19.031 1 92.56 196 ALA B O 1
ATOM 4092 N N . PHE B 1 197 ? 5.414 29.312 19.75 1 89.38 197 PHE B N 1
ATOM 4093 C CA . PHE B 1 197 ? 6.031 30.625 19.828 1 89.38 197 PHE B CA 1
ATOM 4094 C C . PHE B 1 197 ? 6.984 30.859 18.672 1 89.38 197 PHE B C 1
ATOM 4096 O O . PHE B 1 197 ? 7.871 31.703 18.734 1 89.38 197 PHE B O 1
ATOM 4103 N N . SER B 1 198 ? 6.84 29.953 17.641 1 89.19 198 SER B N 1
ATOM 4104 C CA . SER B 1 198 ? 7.617 30.047 16.406 1 89.19 198 SER B CA 1
ATOM 4105 C C . SER B 1 198 ? 9.102 29.797 16.672 1 89.19 198 SER B C 1
ATOM 4107 O O . SER B 1 198 ? 9.953 30.391 16 1 89.19 198 SER B O 1
ATOM 4109 N N . GLN B 1 199 ? 9.383 29.188 17.719 1 93.94 199 GLN B N 1
ATOM 4110 C CA . GLN B 1 199 ? 10.758 28.797 18.016 1 93.94 199 GLN B CA 1
ATOM 4111 C C . GLN B 1 199 ? 11.023 27.359 17.547 1 93.94 199 GLN B C 1
ATOM 4113 O O . GLN B 1 199 ? 10.25 26.453 17.828 1 93.94 199 GLN B O 1
ATOM 4118 N N . VAL B 1 200 ? 12.055 27.25 16.859 1 97.94 200 VAL B N 1
ATOM 4119 C CA . VAL B 1 200 ? 12.477 25.938 16.406 1 97.94 200 VAL B CA 1
ATOM 4120 C C . VAL B 1 200 ? 13.039 25.141 17.578 1 97.94 200 VAL B C 1
ATOM 4122 O O . VAL B 1 200 ? 14.031 25.547 18.203 1 97.94 200 VAL B O 1
ATOM 4125 N N . LYS B 1 201 ? 12.5 24.094 17.859 1 97.56 201 LYS B N 1
ATOM 4126 C CA . LYS B 1 201 ? 12.867 23.297 19.031 1 97.56 201 LYS B CA 1
ATOM 4127 C C . LYS B 1 201 ? 13.961 22.297 18.703 1 97.56 201 LYS B C 1
ATOM 4129 O O . LYS B 1 201 ? 14.797 21.969 19.547 1 97.56 201 LYS B O 1
ATOM 4134 N N . GLY B 1 202 ? 13.922 21.766 17.547 1 98.06 202 GLY B N 1
ATOM 4135 C CA . GLY B 1 202 ? 14.914 20.812 17.094 1 98.06 202 GLY B CA 1
ATOM 4136 C C . GLY B 1 202 ? 14.93 20.641 15.586 1 98.06 202 GLY B C 1
ATOM 4137 O O . GLY B 1 202 ? 13.93 20.906 14.914 1 98.06 202 GLY B O 1
ATOM 4138 N N . VAL B 1 203 ? 16.109 20.281 15.094 1 98.69 203 VAL B N 1
ATOM 4139 C CA . VAL B 1 203 ? 16.312 20.094 13.656 1 98.69 203 VAL B CA 1
ATOM 4140 C C . VAL B 1 203 ? 17.109 18.812 13.422 1 98.69 203 VAL B C 1
ATOM 4142 O O . VAL B 1 203 ? 18.109 18.562 14.102 1 98.69 203 VAL B O 1
ATOM 4145 N N . ILE B 1 204 ? 16.656 17.984 12.523 1 98.81 204 ILE B N 1
ATOM 4146 C CA . ILE B 1 204 ? 17.359 16.781 12.109 1 98.81 204 ILE B CA 1
ATOM 4147 C C . ILE B 1 204 ? 17.484 16.75 10.586 1 98.81 204 ILE B C 1
ATOM 4149 O O . ILE B 1 204 ? 16.484 16.938 9.875 1 98.81 204 ILE B O 1
ATOM 4153 N N . VAL B 1 205 ? 18.719 16.625 10.125 1 98.75 205 VAL B N 1
ATOM 4154 C CA . VAL B 1 205 ? 19 16.531 8.695 1 98.75 205 VAL B CA 1
ATOM 4155 C C . VAL B 1 205 ? 19.203 15.07 8.305 1 98.75 205 VAL B C 1
ATOM 4157 O O . VAL B 1 205 ? 19.891 14.32 9.008 1 98.75 205 VAL B O 1
ATOM 4160 N N . ARG B 1 206 ? 18.547 14.656 7.207 1 98.62 206 ARG B N 1
ATOM 4161 C CA . ARG B 1 206 ? 18.719 13.281 6.754 1 98.62 206 ARG B CA 1
ATOM 4162 C C . ARG B 1 206 ? 18.891 13.219 5.242 1 98.62 206 ARG B C 1
ATOM 4164 O O . ARG B 1 206 ? 18.266 13.992 4.508 1 98.62 206 ARG B O 1
ATOM 4171 N N . LYS B 1 207 ? 19.719 12.266 4.809 1 98.12 207 LYS B N 1
ATOM 4172 C CA . LYS B 1 207 ? 19.875 11.945 3.391 1 98.12 207 LYS B CA 1
ATOM 4173 C C . LYS B 1 207 ? 18.781 11 2.918 1 98.12 207 LYS B C 1
ATOM 4175 O O . LYS B 1 207 ? 18.438 10.039 3.613 1 98.12 207 LYS B O 1
ATOM 4180 N N . ARG B 1 208 ? 18.156 11.328 1.79 1 97.75 208 ARG B N 1
ATOM 4181 C CA . ARG B 1 208 ? 17.188 10.453 1.151 1 97.75 208 ARG B CA 1
ATOM 4182 C C . ARG B 1 208 ? 17.859 9.484 0.187 1 97.75 208 ARG B C 1
ATOM 4184 O O . ARG B 1 208 ? 17.938 9.75 -1.016 1 97.75 208 ARG B O 1
ATOM 4191 N N . GLU B 1 209 ? 18.266 8.336 0.646 1 96.44 209 GLU B N 1
ATOM 4192 C CA . GLU B 1 209 ? 19.156 7.445 -0.073 1 96.44 209 GLU B CA 1
ATOM 4193 C C . GLU B 1 209 ? 18.406 6.586 -1.08 1 96.44 209 GLU B C 1
ATOM 4195 O O . GLU B 1 209 ? 18.953 6.211 -2.119 1 96.44 209 GLU B O 1
ATOM 4200 N N . LEU B 1 210 ? 17.312 6.152 -0.776 1 95.69 210 LEU B N 1
ATOM 4201 C CA . LEU B 1 210 ? 16.438 5.422 -1.678 1 95.69 210 LEU B CA 1
ATOM 4202 C C . LEU B 1 210 ? 15.016 5.984 -1.63 1 95.69 210 LEU B C 1
ATOM 4204 O O . LEU B 1 210 ? 14.367 5.949 -0.584 1 95.69 210 LEU B O 1
ATOM 4208 N N . VAL B 1 211 ? 14.609 6.523 -2.766 1 93.5 211 VAL B N 1
ATOM 4209 C CA . VAL B 1 211 ? 13.297 7.156 -2.865 1 93.5 211 VAL B CA 1
ATOM 4210 C C . VAL B 1 211 ? 12.422 6.367 -3.834 1 93.5 211 VAL B C 1
ATOM 4212 O O . VAL B 1 211 ? 12.844 6.039 -4.941 1 93.5 211 VAL B O 1
ATOM 4215 N N . VAL B 1 212 ? 11.18 5.949 -3.379 1 88.81 212 VAL B N 1
ATOM 4216 C CA . VAL B 1 212 ? 10.188 5.254 -4.191 1 88.81 212 VAL B CA 1
ATOM 4217 C C . VAL B 1 212 ? 8.875 6.027 -4.172 1 88.81 212 VAL B C 1
ATOM 4219 O O . VAL B 1 212 ? 8.305 6.262 -3.104 1 88.81 212 VAL B O 1
ATOM 4222 N N . HIS B 1 213 ? 8.367 6.426 -5.305 1 83.75 213 HIS B N 1
ATOM 4223 C CA . HIS B 1 213 ? 7.137 7.199 -5.449 1 83.75 213 HIS B CA 1
ATOM 4224 C C . HIS B 1 213 ? 7.148 8.43 -4.547 1 83.75 213 HIS B C 1
ATOM 4226 O O . HIS B 1 213 ? 6.18 8.688 -3.828 1 83.75 213 HIS B O 1
ATOM 4232 N N . GLY B 1 214 ? 8.227 9.031 -4.477 1 87.06 214 GLY B N 1
ATOM 4233 C CA . GLY B 1 214 ? 8.375 10.305 -3.793 1 87.06 214 GLY B CA 1
ATOM 4234 C C . GLY B 1 214 ? 8.609 10.164 -2.303 1 87.06 214 GLY B C 1
ATOM 4235 O O . GLY B 1 214 ? 8.797 11.156 -1.599 1 87.06 214 GLY B O 1
ATOM 4236 N N . GLU B 1 215 ? 8.633 9 -1.814 1 90.62 215 GLU B N 1
ATOM 4237 C CA . GLU B 1 215 ? 8.844 8.766 -0.388 1 90.62 215 GLU B CA 1
ATOM 4238 C C . GLU B 1 215 ? 10.156 8.031 -0.139 1 90.62 215 GLU B C 1
ATOM 4240 O O . GLU B 1 215 ? 10.484 7.074 -0.844 1 90.62 215 GLU B O 1
ATOM 4245 N N . SER B 1 216 ? 10.898 8.531 0.852 1 95 216 SER B N 1
ATOM 4246 C CA . SER B 1 216 ? 12.148 7.883 1.221 1 95 216 SER B CA 1
ATOM 4247 C C . SER B 1 216 ? 11.906 6.504 1.818 1 95 216 SER B C 1
ATOM 4249 O O . SER B 1 216 ? 11.109 6.355 2.746 1 95 216 SER B O 1
ATOM 4251 N N . GLN B 1 217 ? 12.57 5.523 1.24 1 96.75 217 GLN B N 1
ATOM 4252 C CA . GLN B 1 217 ? 12.531 4.168 1.778 1 96.75 217 GLN B CA 1
ATOM 4253 C C . GLN B 1 217 ? 13.766 3.875 2.625 1 96.75 217 GLN B C 1
ATOM 4255 O O . GLN B 1 217 ? 13.727 3.021 3.514 1 96.75 217 GLN B O 1
ATOM 4260 N N . VAL B 1 218 ? 14.867 4.477 2.35 1 97.75 218 VAL B N 1
ATOM 4261 C CA . VAL B 1 218 ? 16.109 4.422 3.129 1 97.75 218 VAL B CA 1
ATOM 4262 C C . VAL B 1 218 ? 16.625 5.836 3.359 1 97.75 218 VAL B C 1
ATOM 4264 O O . VAL B 1 218 ? 16.797 6.609 2.41 1 97.75 218 VAL B O 1
ATOM 4267 N N . SER B 1 219 ? 16.766 6.18 4.52 1 98 219 SER B N 1
ATOM 4268 C CA . SER B 1 219 ? 17.281 7.488 4.898 1 98 219 SER B CA 1
ATOM 4269 C C . SER B 1 219 ? 18.25 7.375 6.07 1 98 219 SER B C 1
ATOM 4271 O O . SER B 1 219 ? 18.109 6.496 6.922 1 98 219 SER B O 1
ATOM 4273 N N . THR B 1 220 ? 19.281 8.281 6.117 1 98.56 220 THR B N 1
ATOM 4274 C CA . THR B 1 220 ? 20.281 8.312 7.18 1 98.56 220 THR B CA 1
ATOM 4275 C C . THR B 1 220 ? 20.469 9.734 7.695 1 98.56 220 THR B C 1
ATOM 4277 O O . THR B 1 220 ? 20.594 10.672 6.91 1 98.56 220 THR B O 1
ATOM 4280 N N . THR B 1 221 ? 20.344 9.852 9.062 1 98.75 221 THR B N 1
ATOM 4281 C CA . THR B 1 221 ? 20.594 11.164 9.648 1 98.75 221 THR B CA 1
ATOM 4282 C C . THR B 1 221 ? 22.062 11.547 9.508 1 98.75 221 THR B C 1
ATOM 4284 O O . THR B 1 221 ? 22.938 10.672 9.43 1 98.75 221 THR B O 1
ATOM 4287 N N . PHE B 1 222 ? 22.328 12.82 9.352 1 98.25 222 PHE B N 1
ATOM 4288 C CA . PHE B 1 222 ? 23.688 13.352 9.43 1 98.25 222 PHE B CA 1
ATOM 4289 C C . PHE B 1 222 ? 23.672 14.781 9.961 1 98.25 222 PHE B C 1
ATOM 4291 O O . PHE B 1 222 ? 22.625 15.43 9.984 1 98.25 222 PHE B O 1
ATOM 4298 N N . ARG B 1 223 ? 24.797 15.195 10.508 1 96.56 223 ARG B N 1
ATOM 4299 C CA . ARG B 1 223 ? 24.906 16.562 11.016 1 96.56 223 ARG B CA 1
ATOM 4300 C C . ARG B 1 223 ? 25.406 17.5 9.93 1 96.56 223 ARG B C 1
ATOM 4302 O O . ARG B 1 223 ? 26.312 17.156 9.156 1 96.56 223 ARG B O 1
ATOM 4309 N N . HIS B 1 224 ? 24.781 18.547 9.766 1 97.44 224 HIS B N 1
ATOM 4310 C CA . HIS B 1 224 ? 25.172 19.641 8.891 1 97.44 224 HIS B CA 1
ATOM 4311 C C . HIS B 1 224 ? 24.703 20.984 9.43 1 97.44 224 HIS B C 1
ATOM 4313 O O . HIS B 1 224 ? 23.594 21.422 9.141 1 97.44 224 HIS B O 1
ATOM 4319 N N . GLN B 1 225 ? 25.562 21.656 10.18 1 97.19 225 GLN B N 1
ATOM 4320 C CA . GLN B 1 225 ? 25.203 22.828 10.969 1 97.19 225 GLN B CA 1
ATOM 4321 C C . GLN B 1 225 ? 24.625 23.922 10.078 1 97.19 225 GLN B C 1
ATOM 4323 O O . GLN B 1 225 ? 23.609 24.547 10.43 1 97.19 225 GLN B O 1
ATOM 4328 N N . GLU B 1 226 ? 25.203 24.125 8.953 1 97.81 226 GLU B N 1
ATOM 4329 C CA . GLU B 1 226 ? 24.75 25.203 8.078 1 97.81 226 GLU B CA 1
ATOM 4330 C C . GLU B 1 226 ? 23.328 24.953 7.578 1 97.81 226 GLU B C 1
ATOM 4332 O O . GLU B 1 226 ? 22.516 25.859 7.512 1 97.81 226 GLU B O 1
ATOM 4337 N N . ILE B 1 227 ? 23.078 23.75 7.152 1 98.69 227 ILE B N 1
ATOM 4338 C CA . ILE B 1 227 ? 21.75 23.391 6.691 1 98.69 227 ILE B CA 1
ATOM 4339 C C . ILE B 1 227 ? 20.75 23.547 7.836 1 98.69 227 ILE B C 1
ATOM 4341 O O . ILE B 1 227 ? 19.641 24.078 7.645 1 98.69 227 ILE B O 1
ATOM 4345 N N . GLU B 1 228 ? 21.109 23.047 9.008 1 98.56 228 GLU B N 1
ATOM 4346 C CA . GLU B 1 228 ? 20.234 23.141 10.18 1 98.56 228 GLU B CA 1
ATOM 4347 C C . GLU B 1 228 ? 19.875 24.594 10.484 1 98.56 228 GLU B C 1
ATOM 4349 O O . GLU B 1 228 ? 18.703 24.922 10.672 1 98.56 228 GLU B O 1
ATOM 4354 N N . GLU B 1 229 ? 20.875 25.438 10.492 1 98.25 229 GLU B N 1
ATOM 4355 C CA . GLU B 1 229 ? 20.656 26.844 10.805 1 98.25 229 GLU B CA 1
ATOM 4356 C C . GLU B 1 229 ? 19.828 27.531 9.719 1 98.25 229 GLU B C 1
ATOM 4358 O O . GLU B 1 229 ? 18.922 28.312 10.016 1 98.25 229 GLU B O 1
ATOM 4363 N N . LEU B 1 230 ? 20.188 27.219 8.508 1 98.5 230 LEU B N 1
ATOM 4364 C CA . LEU B 1 230 ? 19.484 27.797 7.375 1 98.5 230 LEU B CA 1
ATOM 4365 C C . LEU B 1 230 ? 18 27.453 7.426 1 98.5 230 LEU B C 1
ATOM 4367 O O . LEU B 1 230 ? 17.141 28.344 7.348 1 98.5 230 LEU B O 1
ATOM 4371 N N . CYS B 1 231 ? 17.688 26.25 7.555 1 98.69 231 CYS B N 1
ATOM 4372 C CA . CYS B 1 231 ? 16.297 25.812 7.535 1 98.69 231 CYS B CA 1
ATOM 4373 C C . CYS B 1 231 ? 15.555 26.297 8.773 1 98.69 231 CYS B C 1
ATOM 4375 O O . CYS B 1 231 ? 14.367 26.609 8.703 1 98.69 231 CYS B O 1
ATOM 4377 N N . ALA B 1 232 ? 16.266 26.344 9.875 1 98.44 232 ALA B N 1
ATOM 4378 C CA . ALA B 1 232 ? 15.656 26.922 11.07 1 98.44 232 ALA B CA 1
ATOM 4379 C C . ALA B 1 232 ? 15.266 28.375 10.844 1 98.44 232 ALA B C 1
ATOM 4381 O O . ALA B 1 232 ? 14.172 28.797 11.227 1 98.44 232 ALA B O 1
ATOM 4382 N N . GLN B 1 233 ? 16.156 29.078 10.312 1 97.75 233 GLN B N 1
ATOM 4383 C CA . GLN B 1 233 ? 15.891 30.484 10.039 1 97.75 233 GLN B CA 1
ATOM 4384 C C . GLN B 1 233 ? 14.727 30.641 9.062 1 97.75 233 GLN B C 1
ATOM 4386 O O . GLN B 1 233 ? 13.844 31.469 9.281 1 97.75 233 GLN B O 1
ATOM 4391 N N . MET B 1 234 ? 14.766 29.859 7.969 1 98.12 234 MET B N 1
ATOM 4392 C CA . MET B 1 234 ? 13.672 29.891 7.004 1 98.12 234 MET B CA 1
ATOM 4393 C C . MET B 1 234 ? 12.344 29.578 7.68 1 98.12 234 MET B C 1
ATOM 4395 O O . MET B 1 234 ? 11.336 30.25 7.43 1 98.12 234 MET B O 1
ATOM 4399 N N . ALA B 1 235 ? 12.328 28.594 8.539 1 98.12 235 ALA B N 1
ATOM 4400 C CA . ALA B 1 235 ? 11.102 28.203 9.227 1 98.12 235 ALA B CA 1
ATOM 4401 C C . ALA B 1 235 ? 10.562 29.344 10.086 1 98.12 235 ALA B C 1
ATOM 4403 O O . ALA B 1 235 ? 9.359 29.609 10.102 1 98.12 235 ALA B O 1
ATOM 4404 N N . SER B 1 236 ? 11.492 30.047 10.688 1 96.25 236 SER B N 1
ATOM 4405 C CA . SER B 1 236 ? 11.109 31.172 11.516 1 96.25 236 SER B CA 1
ATOM 4406 C C . SER B 1 236 ? 10.562 32.312 10.672 1 96.25 236 SER B C 1
ATOM 4408 O O . SER B 1 236 ? 9.508 32.875 10.992 1 96.25 236 SER B O 1
ATOM 4410 N N . ASP B 1 237 ? 11.273 32.562 9.68 1 95.31 237 ASP B N 1
ATOM 4411 C CA . ASP B 1 237 ? 10.883 33.688 8.82 1 95.31 237 ASP B CA 1
ATOM 4412 C C . ASP B 1 237 ? 9.516 33.406 8.18 1 95.31 237 ASP B C 1
ATOM 4414 O O . ASP B 1 237 ? 8.75 34.344 7.945 1 95.31 237 ASP B O 1
ATOM 4418 N N . MET B 1 238 ? 9.219 32.219 7.961 1 96.56 238 MET B N 1
ATOM 4419 C CA . MET B 1 238 ? 7.969 31.828 7.32 1 96.56 238 MET B CA 1
ATOM 4420 C C . MET B 1 238 ? 6.863 31.641 8.352 1 96.56 238 MET B C 1
ATOM 4422 O O . MET B 1 238 ? 5.711 31.391 7.996 1 96.56 238 MET B O 1
ATOM 4426 N N . ASN B 1 239 ? 7.215 31.734 9.562 1 96.62 239 ASN B N 1
ATOM 4427 C CA . ASN B 1 239 ? 6.27 31.531 10.656 1 96.62 239 ASN B CA 1
ATOM 4428 C C . ASN B 1 239 ? 5.609 30.172 10.578 1 96.62 239 ASN B C 1
ATOM 4430 O O . ASN B 1 239 ? 4.387 30.062 10.688 1 96.62 239 ASN B O 1
ATOM 4434 N N . LEU B 1 240 ? 6.414 29.203 10.398 1 98.5 240 LEU B N 1
ATOM 4435 C CA . LEU B 1 240 ? 5.918 27.844 10.359 1 98.5 240 LEU B CA 1
ATOM 4436 C C . LEU B 1 240 ? 5.637 27.312 11.758 1 98.5 240 LEU B C 1
ATOM 4438 O O . LEU B 1 240 ? 6.145 27.859 12.742 1 98.5 240 LEU B O 1
ATOM 4442 N N . TYR B 1 241 ? 4.828 26.281 11.82 1 98.69 241 TYR B N 1
ATOM 4443 C CA . TYR B 1 241 ? 4.465 25.672 13.094 1 98.69 241 TYR B CA 1
ATOM 4444 C C . TYR B 1 241 ? 4.363 24.156 12.953 1 98.69 241 TYR B C 1
ATOM 4446 O O . TYR B 1 241 ? 3.938 23.641 11.914 1 98.69 241 TYR B O 1
ATOM 4454 N N . GLY B 1 242 ? 4.668 23.484 14.086 1 98.69 242 GLY B N 1
ATOM 4455 C CA . GLY B 1 242 ? 4.555 22.047 14.117 1 98.69 242 GLY B CA 1
ATOM 4456 C C . GLY B 1 242 ? 5.727 21.328 13.461 1 98.69 242 GLY B C 1
ATOM 4457 O O . GLY B 1 242 ? 6.84 21.859 13.438 1 98.69 242 GLY B O 1
ATOM 4458 N N . HIS B 1 243 ? 5.48 20.109 13.039 1 98.88 243 HIS B N 1
ATOM 4459 C CA . HIS B 1 243 ? 6.492 19.359 12.305 1 98.88 243 HIS B CA 1
ATOM 4460 C C . HIS B 1 243 ? 6.484 19.734 10.828 1 98.88 243 HIS B C 1
ATOM 4462 O O . HIS B 1 243 ? 5.43 19.75 10.188 1 98.88 243 HIS B O 1
ATOM 4468 N N . VAL B 1 244 ? 7.586 20.172 10.312 1 98.62 244 VAL B N 1
ATOM 4469 C CA . VAL B 1 244 ? 7.703 20.516 8.898 1 98.62 244 VAL B CA 1
ATOM 4470 C C . VAL B 1 244 ? 8.961 19.875 8.32 1 98.62 244 VAL B C 1
ATOM 4472 O O . VAL B 1 244 ? 9.859 19.469 9.062 1 98.62 244 VAL B O 1
ATOM 4475 N N . ILE B 1 245 ? 9.016 19.75 7.027 1 98.56 245 ILE B N 1
ATOM 4476 C C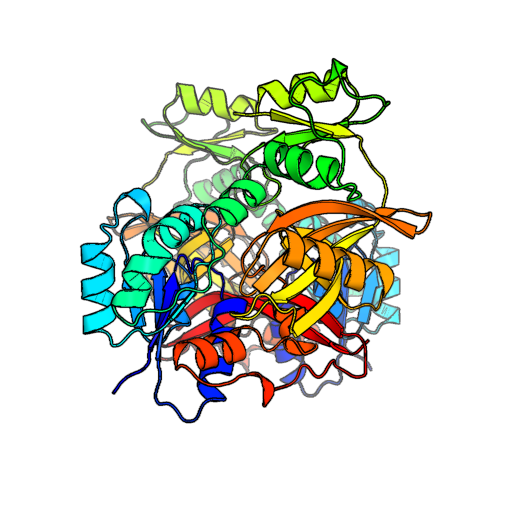A . ILE B 1 245 ? 10.148 19.156 6.328 1 98.56 245 ILE B CA 1
ATOM 4477 C C . ILE B 1 245 ? 10.578 20.062 5.18 1 98.56 245 ILE B C 1
ATOM 4479 O O . ILE B 1 245 ? 9.805 20.328 4.262 1 98.56 245 ILE B O 1
ATOM 4483 N N . PHE B 1 246 ? 11.766 20.594 5.285 1 98.56 246 PHE B N 1
ATOM 4484 C CA . PHE B 1 246 ? 12.383 21.172 4.098 1 98.56 246 PHE B CA 1
ATOM 4485 C C . PHE B 1 246 ? 13.078 20.109 3.268 1 98.56 246 PHE B C 1
ATOM 4487 O O . PHE B 1 246 ? 13.625 19.141 3.816 1 98.56 246 PHE B O 1
ATOM 4494 N N . GLN B 1 247 ? 13.008 20.234 2.041 1 97.62 247 GLN B N 1
ATOM 4495 C CA . GLN B 1 247 ? 13.719 19.344 1.115 1 97.62 247 GLN B CA 1
ATOM 4496 C C . GLN B 1 247 ? 14.617 20.141 0.176 1 97.62 247 GLN B C 1
ATOM 4498 O O . GLN B 1 247 ? 14.266 21.25 -0.244 1 97.62 247 GLN B O 1
ATOM 4503 N N . GLY B 1 248 ? 15.703 19.625 -0.124 1 98.06 248 GLY B N 1
ATOM 4504 C CA . GLY B 1 248 ? 16.656 20.266 -1.014 1 98.06 248 GLY B CA 1
ATOM 4505 C C . GLY B 1 248 ? 17.719 19.328 -1.526 1 98.06 248 GLY B C 1
ATOM 4506 O O . GLY B 1 248 ? 17.656 18.125 -1.3 1 98.06 248 GLY B O 1
ATOM 4507 N N . LEU B 1 249 ? 18.641 19.922 -2.23 1 98.25 249 LEU B N 1
ATOM 4508 C CA . LEU B 1 249 ? 19.781 19.219 -2.812 1 98.25 249 LEU B CA 1
ATOM 4509 C C . LEU B 1 249 ? 21.094 19.766 -2.26 1 98.25 249 LEU B C 1
ATOM 4511 O O . LEU B 1 249 ? 21.312 20.984 -2.238 1 98.25 249 LEU B O 1
ATOM 4515 N N . LEU B 1 250 ? 21.828 18.875 -1.738 1 98.44 250 LEU B N 1
ATOM 4516 C CA . LEU B 1 250 ? 23.203 19.203 -1.383 1 98.44 250 LEU B CA 1
ATOM 4517 C C . LEU B 1 250 ? 24.156 18.859 -2.523 1 98.44 250 LEU B C 1
ATOM 4519 O O . LEU B 1 250 ? 24.359 17.688 -2.834 1 98.44 250 LEU B O 1
ATOM 4523 N N . ASP B 1 251 ? 24.703 19.891 -3.168 1 97.12 251 ASP B N 1
ATOM 4524 C CA . ASP B 1 251 ? 25.516 19.641 -4.355 1 97.12 251 ASP B CA 1
ATOM 4525 C C . ASP B 1 251 ? 26.953 19.297 -3.971 1 97.12 251 ASP B C 1
ATOM 4527 O O . ASP B 1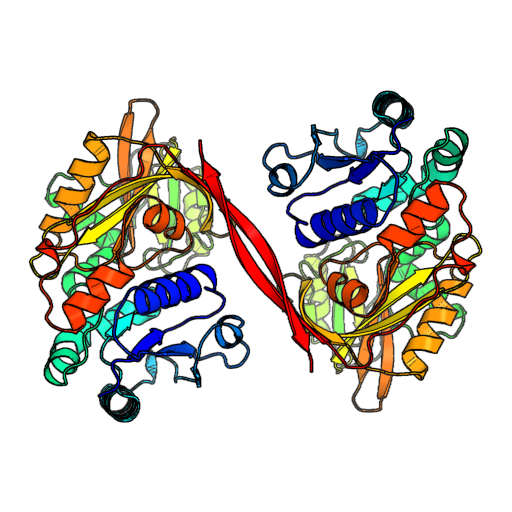 251 ? 27.281 19.219 -2.785 1 97.12 251 ASP B O 1
ATOM 4531 N N . GLU B 1 252 ? 27.781 19.078 -4.914 1 95.19 252 GLU B N 1
ATOM 4532 C CA . GLU B 1 252 ? 29.156 18.609 -4.707 1 95.19 252 GLU B CA 1
ATOM 4533 C C . GLU B 1 252 ? 30 19.672 -4.023 1 95.19 252 GLU B C 1
ATOM 4535 O O . GLU B 1 252 ? 31.016 19.359 -3.395 1 95.19 252 GLU B O 1
ATOM 4540 N N . ASP B 1 253 ? 29.594 20.812 -4.133 1 96 253 ASP B N 1
ATOM 4541 C CA . ASP B 1 253 ? 30.359 21.906 -3.533 1 96 253 ASP B CA 1
ATOM 4542 C C . ASP B 1 253 ? 29.906 22.172 -2.104 1 96 253 ASP B C 1
ATOM 4544 O O . ASP B 1 253 ? 30.422 23.078 -1.438 1 96 253 ASP B O 1
ATOM 4548 N N . GLY B 1 254 ? 28.906 21.516 -1.7 1 95.12 254 GLY B N 1
ATOM 4549 C CA . GLY B 1 254 ? 28.422 21.656 -0.336 1 95.12 254 GLY B CA 1
ATOM 4550 C C . GLY B 1 254 ? 27.328 22.703 -0.203 1 95.12 254 GLY B C 1
ATOM 4551 O O . GLY B 1 254 ? 26.938 23.062 0.909 1 95.12 254 GLY B O 1
ATOM 4552 N N . MET B 1 255 ? 26.938 23.188 -1.27 1 96.75 255 MET B N 1
ATOM 4553 C CA . MET B 1 255 ? 25.844 24.156 -1.246 1 96.75 255 MET B CA 1
ATOM 4554 C C . MET B 1 255 ? 24.5 23.453 -1.178 1 96.75 255 MET B C 1
ATOM 4556 O O . MET B 1 255 ? 24.266 22.484 -1.896 1 96.75 255 MET B O 1
ATOM 4560 N N . PHE B 1 256 ? 23.703 23.953 -0.292 1 98.38 256 PHE B N 1
ATOM 4561 C CA . PHE B 1 256 ? 22.359 23.422 -0.125 1 98.38 256 PHE B CA 1
ATOM 4562 C C . PHE B 1 256 ? 21.344 24.234 -0.907 1 98.38 256 PHE B C 1
ATOM 4564 O O . PHE B 1 256 ? 21.234 25.453 -0.714 1 98.38 256 PHE B O 1
ATOM 4571 N N . HIS B 1 257 ? 20.625 23.641 -1.844 1 98.5 257 HIS B N 1
ATOM 4572 C CA . HIS B 1 257 ? 19.578 24.25 -2.676 1 98.5 257 HIS B CA 1
ATOM 4573 C C . HIS B 1 257 ? 18.203 23.781 -2.248 1 98.5 257 HIS B C 1
ATOM 4575 O O . HIS B 1 257 ? 17.844 22.625 -2.453 1 98.5 257 HIS B O 1
ATOM 4581 N N . VAL B 1 258 ? 17.484 24.703 -1.753 1 98.62 258 VAL B N 1
ATOM 4582 C CA . VAL B 1 258 ? 16.188 24.359 -1.187 1 98.62 258 VAL B CA 1
ATOM 4583 C C . VAL B 1 258 ? 15.164 24.172 -2.307 1 98.62 258 VAL B C 1
ATOM 4585 O O . VAL B 1 258 ? 15.086 25 -3.221 1 98.62 258 VAL B O 1
ATOM 4588 N N . ILE B 1 259 ? 14.422 23.141 -2.27 1 96.69 259 ILE B N 1
ATOM 4589 C CA . ILE B 1 259 ? 13.43 22.812 -3.291 1 96.69 259 ILE B CA 1
ATOM 4590 C C . ILE B 1 259 ? 12.039 23.188 -2.805 1 96.69 259 ILE B C 1
ATOM 4592 O O . ILE B 1 259 ? 11.289 23.875 -3.514 1 96.69 259 ILE B O 1
ATOM 4596 N N . GLU B 1 260 ? 11.641 22.719 -1.686 1 96.81 260 GLU B N 1
ATOM 4597 C CA . GLU B 1 260 ? 10.289 22.906 -1.157 1 96.81 260 GLU B CA 1
ATOM 4598 C C . GLU B 1 260 ? 10.25 22.688 0.353 1 96.81 260 GLU B C 1
ATOM 4600 O O . GLU B 1 260 ? 11.258 22.312 0.954 1 96.81 260 GLU B O 1
ATOM 4605 N N . CYS B 1 261 ? 9.195 23.016 0.908 1 97.56 261 CYS B N 1
ATOM 4606 C CA . CYS B 1 261 ? 8.883 22.719 2.301 1 97.56 261 CYS B CA 1
ATOM 4607 C C . CYS B 1 261 ? 7.523 22.031 2.418 1 97.56 261 CYS B C 1
ATOM 4609 O O . CYS B 1 261 ? 6.531 22.516 1.861 1 97.56 261 CYS B O 1
ATOM 4611 N N . ASN B 1 262 ? 7.535 20.922 3.049 1 96.75 262 ASN B N 1
ATOM 4612 C CA . ASN B 1 262 ? 6.289 20.266 3.416 1 96.75 262 ASN B CA 1
ATOM 4613 C C . ASN B 1 262 ? 5.883 20.594 4.852 1 96.75 262 ASN B C 1
ATOM 4615 O O . ASN B 1 262 ? 6.508 20.109 5.801 1 96.75 262 ASN B O 1
ATOM 4619 N N . PRO B 1 263 ? 4.82 21.406 4.953 1 98 263 PRO B N 1
ATOM 4620 C CA . PRO B 1 263 ? 4.461 21.875 6.293 1 98 263 PRO B CA 1
ATOM 4621 C C . PRO B 1 263 ? 3.58 20.875 7.047 1 98 263 PRO 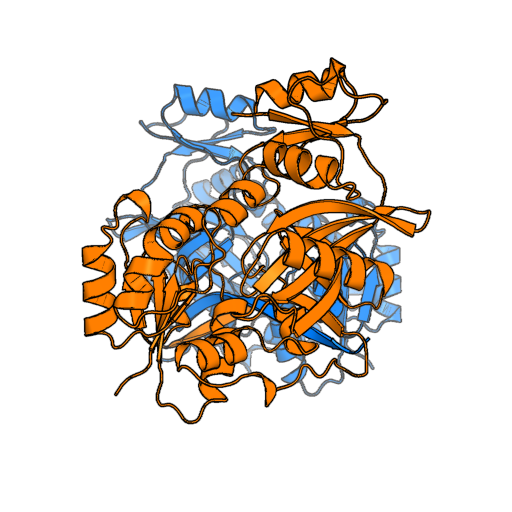B C 1
ATOM 4623 O O . PRO B 1 263 ? 2.553 21.266 7.609 1 98 263 PRO B O 1
ATOM 4626 N N . ARG B 1 264 ? 4.07 19.656 7.074 1 98.31 264 ARG B N 1
ATOM 4627 C CA . ARG B 1 264 ? 3.465 18.531 7.773 1 98.31 264 ARG B CA 1
ATOM 4628 C C . ARG B 1 264 ? 4.469 17.391 7.953 1 98.31 264 ARG B C 1
ATOM 4630 O O . ARG B 1 264 ? 5.574 17.453 7.41 1 98.31 264 ARG B O 1
ATOM 4637 N N . PHE B 1 265 ? 4 16.438 8.781 1 98 265 PHE B N 1
ATOM 4638 C CA . PHE B 1 265 ? 4.84 15.273 9.023 1 98 265 PHE B CA 1
ATOM 4639 C C . PHE B 1 265 ? 5.012 14.453 7.746 1 98 265 PHE B C 1
ATOM 4641 O O . PHE B 1 265 ? 4.07 14.297 6.969 1 98 265 PHE B O 1
ATOM 4648 N N . GLY B 1 266 ? 6.25 14 7.508 1 95.94 266 GLY B N 1
ATOM 4649 C CA . GLY B 1 266 ? 6.555 13.242 6.309 1 95.94 266 GLY B CA 1
ATOM 4650 C C . GLY B 1 266 ? 6.629 11.75 6.555 1 95.94 266 GLY B C 1
ATOM 4651 O O . GLY B 1 266 ? 6.719 11.305 7.699 1 95.94 266 GLY B O 1
ATOM 4652 N N . GLY B 1 267 ? 6.582 11.016 5.496 1 93.88 267 GLY B N 1
ATOM 4653 C CA . GLY B 1 267 ? 6.547 9.562 5.559 1 93.88 267 GLY B CA 1
ATOM 4654 C C . GLY B 1 267 ? 7.754 8.969 6.254 1 93.88 267 GLY B C 1
ATOM 4655 O O . GLY B 1 267 ? 7.625 7.996 7.008 1 93.88 267 GLY B O 1
ATOM 4656 N N . ALA B 1 268 ? 8.93 9.539 6.027 1 97.25 268 ALA B N 1
ATOM 4657 C CA . ALA B 1 268 ? 10.148 8.969 6.594 1 97.25 268 ALA B CA 1
ATOM 4658 C C . ALA B 1 268 ? 10.633 9.789 7.793 1 97.25 268 ALA B C 1
ATOM 4660 O O . ALA B 1 268 ? 11.734 9.57 8.305 1 97.25 268 ALA B O 1
ATOM 4661 N N . SER B 1 269 ? 9.773 10.734 8.25 1 98.5 269 SER B N 1
ATOM 4662 C CA . SER B 1 269 ? 10.141 11.586 9.375 1 98.5 269 SER B CA 1
ATOM 4663 C C . SER B 1 269 ? 10.195 10.797 10.672 1 98.5 269 SER B C 1
ATOM 4665 O O . SER B 1 269 ? 10.703 11.281 11.688 1 98.5 269 SER B O 1
ATOM 4667 N N . SER B 1 270 ? 9.734 9.539 10.641 1 98.44 270 SER B N 1
ATOM 4668 C CA . SER B 1 270 ? 9.828 8.695 11.828 1 98.44 270 SER B CA 1
ATOM 4669 C C . SER B 1 270 ? 11.281 8.516 12.266 1 98.44 270 SER B C 1
ATOM 4671 O O . SER B 1 270 ? 11.555 8.352 13.453 1 98.44 270 SER B O 1
ATOM 4673 N N . LEU B 1 271 ? 12.18 8.594 11.344 1 98.75 271 LEU B N 1
ATOM 4674 C CA . LEU B 1 271 ? 13.594 8.547 11.688 1 98.75 271 LEU B CA 1
ATOM 4675 C C . LEU B 1 271 ? 13.969 9.711 12.602 1 98.75 271 LEU B C 1
ATOM 4677 O O . LEU B 1 271 ? 14.719 9.531 13.562 1 98.75 271 LEU B O 1
ATOM 4681 N N . SER B 1 272 ? 13.484 10.805 12.258 1 98.69 272 SER B N 1
ATOM 4682 C CA . SER B 1 272 ? 13.82 11.992 13.031 1 98.69 272 SER B CA 1
ATOM 4683 C C . SER B 1 272 ? 13.195 11.938 14.422 1 98.69 272 SER B C 1
ATOM 4685 O O . SER B 1 272 ? 13.734 12.516 15.375 1 98.69 272 SER B O 1
ATOM 4687 N N . LEU B 1 273 ? 12.031 11.312 14.586 1 98.5 273 LEU B N 1
ATOM 4688 C CA . LEU B 1 273 ? 11.469 11.102 15.914 1 98.5 273 LEU B CA 1
ATOM 4689 C C . LEU B 1 273 ? 12.406 10.266 16.781 1 98.5 273 LEU B C 1
ATOM 4691 O O . LEU B 1 273 ? 12.688 10.625 17.922 1 98.5 273 LEU B O 1
ATOM 4695 N N . VAL B 1 274 ? 12.953 9.156 16.188 1 97.88 274 VAL B N 1
ATOM 4696 C CA . VAL B 1 274 ? 13.867 8.273 16.906 1 97.88 274 VAL B CA 1
ATOM 4697 C C . VAL B 1 274 ? 15.18 9.008 17.188 1 97.88 274 VAL B C 1
ATOM 4699 O O . VAL B 1 274 ? 15.812 8.773 18.219 1 97.88 274 VAL B O 1
ATOM 4702 N N . ALA B 1 275 ? 15.477 9.992 16.344 1 98.5 275 ALA B N 1
ATOM 4703 C CA . ALA B 1 275 ? 16.734 10.727 16.484 1 98.5 275 ALA B CA 1
ATOM 4704 C C . ALA B 1 275 ? 16.578 11.859 17.5 1 98.5 275 ALA B 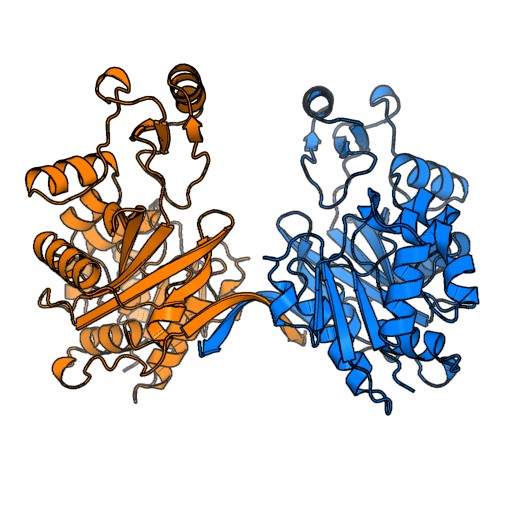C 1
ATOM 4706 O O . ALA B 1 275 ? 17.562 12.5 17.875 1 98.5 275 ALA B O 1
ATOM 4707 N N . GLY B 1 276 ? 15.352 12.102 17.922 1 98.31 276 GLY B N 1
ATOM 4708 C CA . GLY B 1 276 ? 15.266 13.031 19.031 1 98.31 276 GLY B CA 1
ATOM 4709 C C . GLY B 1 276 ? 14.094 13.992 18.922 1 98.31 276 GLY B C 1
ATOM 4710 O O . GLY B 1 276 ? 13.688 14.609 19.906 1 98.31 276 GLY B O 1
ATOM 4711 N N . LEU B 1 277 ? 13.555 14.141 17.672 1 98.44 277 LEU B N 1
ATOM 4712 C CA . LEU B 1 277 ? 12.414 15.023 17.516 1 98.44 277 LEU B CA 1
ATOM 4713 C C . LEU B 1 277 ? 11.156 14.398 18.125 1 98.44 277 LEU B C 1
ATOM 4715 O O . LEU B 1 277 ? 10.594 13.461 17.547 1 98.44 277 LEU B O 1
ATOM 4719 N N . ASP B 1 278 ? 10.742 14.875 19.25 1 97.75 278 ASP B N 1
ATOM 4720 C CA . ASP B 1 278 ? 9.555 14.344 19.906 1 97.75 278 ASP B CA 1
ATOM 4721 C C . ASP B 1 278 ? 8.305 15.117 19.484 1 97.75 278 ASP B C 1
ATOM 4723 O O . ASP B 1 278 ? 7.504 15.516 20.328 1 97.75 278 ASP B O 1
ATOM 4727 N N . SER B 1 279 ? 8.172 15.289 18.234 1 98.5 279 SER B N 1
ATOM 4728 C CA . SER B 1 279 ? 7.254 16.234 17.625 1 98.5 279 SER B CA 1
ATOM 4729 C C . SER B 1 279 ? 5.82 15.992 18.094 1 98.5 279 SER B C 1
ATOM 4731 O O . SER B 1 279 ? 5.133 16.922 18.516 1 98.5 279 SER B O 1
ATOM 4733 N N . PHE B 1 280 ? 5.359 14.734 18.031 1 98.44 280 PHE B N 1
ATOM 4734 C CA . PHE B 1 280 ? 3.967 14.453 18.359 1 98.44 280 PHE B CA 1
ATOM 4735 C C . PHE B 1 280 ? 3.723 14.641 19.859 1 98.44 280 PHE B C 1
ATOM 4737 O O . PHE B 1 280 ? 2.664 15.125 20.266 1 98.44 280 PHE B O 1
ATOM 4744 N N . TYR B 1 281 ? 4.637 14.219 20.688 1 97.81 281 TYR B N 1
ATOM 4745 C CA . TYR B 1 281 ? 4.508 14.422 22.125 1 97.81 281 TYR B CA 1
ATOM 4746 C C . TYR B 1 281 ? 4.484 15.906 22.469 1 97.81 281 TYR B C 1
ATOM 4748 O O . TYR B 1 281 ? 3.633 16.359 23.234 1 97.81 281 TYR B O 1
ATOM 4756 N N . TRP B 1 282 ? 5.441 16.688 21.891 1 98.12 282 TRP B N 1
ATOM 4757 C CA . TRP B 1 282 ? 5.48 18.125 22.141 1 98.12 282 TRP B CA 1
ATOM 4758 C C . TRP B 1 282 ? 4.184 18.797 21.703 1 98.12 282 TRP B C 1
ATOM 4760 O O . TRP B 1 282 ? 3.621 19.609 22.422 1 98.12 282 TRP B O 1
ATOM 4770 N N . CYS B 1 283 ? 3.764 18.438 20.562 1 98.31 283 CYS B N 1
ATOM 4771 C CA . CYS B 1 283 ? 2.525 19.016 20.047 1 98.31 283 CYS B CA 1
ATOM 4772 C C . CYS B 1 283 ? 1.353 18.688 20.953 1 98.31 283 CYS B C 1
ATOM 4774 O O . CYS B 1 283 ? 0.493 19.531 21.203 1 98.31 283 CYS B O 1
ATOM 4776 N N . TYR B 1 284 ? 1.275 17.375 21.359 1 97.62 284 TYR B N 1
ATOM 4777 C CA . TYR B 1 284 ? 0.203 16.969 22.266 1 97.62 284 TYR B CA 1
ATOM 4778 C C . TYR B 1 284 ? 0.242 17.766 23.562 1 97.62 284 TYR B C 1
ATOM 4780 O O . TYR B 1 284 ? -0.793 18.234 24.031 1 97.62 284 TYR B O 1
ATOM 4788 N N . LEU B 1 285 ? 1.418 18.031 24.125 1 96.81 285 LEU B N 1
ATOM 4789 C CA . LEU B 1 285 ? 1.566 18.844 25.328 1 96.81 285 LEU B CA 1
ATOM 4790 C C . LEU B 1 285 ? 1.099 20.281 25.078 1 96.81 285 LEU B C 1
ATOM 4792 O O . LEU B 1 285 ? 0.437 20.875 25.938 1 96.81 285 LEU B O 1
ATOM 4796 N N . GLU B 1 286 ? 1.464 20.719 23.969 1 97.06 286 GLU B N 1
ATOM 4797 C CA . GLU B 1 286 ? 1.013 22.078 23.641 1 97.06 286 GLU B CA 1
ATOM 4798 C C . GLU B 1 286 ? -0.509 22.141 23.562 1 97.06 286 GLU B C 1
ATOM 4800 O O . GLU B 1 286 ? -1.119 23.109 24 1 97.06 286 GLU B O 1
ATOM 4805 N N . ALA B 1 287 ? -1.051 21.156 22.938 1 96.81 287 ALA B N 1
ATOM 4806 C CA . ALA B 1 287 ? -2.508 21.094 22.844 1 96.81 287 ALA B CA 1
ATOM 4807 C C . ALA B 1 287 ? -3.135 21.109 24.234 1 96.81 287 ALA B C 1
ATOM 4809 O O . ALA B 1 287 ? -4.238 21.641 24.422 1 96.81 287 ALA B O 1
ATOM 4810 N N . LEU B 1 288 ? -2.508 20.594 25.156 1 95.12 288 LEU B N 1
ATOM 4811 C CA . LEU B 1 288 ? -2.988 20.562 26.531 1 95.12 288 LEU B CA 1
ATOM 4812 C C . LEU B 1 288 ? -2.506 21.781 27.312 1 95.12 288 LEU B C 1
ATOM 4814 O O . LEU B 1 288 ? -2.65 21.844 28.531 1 95.12 288 LEU B O 1
ATOM 4818 N N . LYS B 1 289 ? -1.945 22.781 26.609 1 94.62 289 LYS B N 1
ATOM 4819 C CA . LYS B 1 289 ? -1.492 24.047 27.172 1 94.62 289 LYS B CA 1
ATOM 4820 C C . LYS B 1 289 ? -0.371 23.828 28.188 1 94.62 289 LYS B C 1
ATOM 4822 O O . LYS B 1 289 ? -0.299 24.531 29.203 1 94.62 289 LYS B O 1
ATOM 4827 N N . LYS B 1 290 ? 0.356 22.828 27.859 1 93.31 290 LYS B N 1
ATOM 4828 C CA . LYS B 1 290 ? 1.546 22.609 28.672 1 93.31 290 LYS B CA 1
ATOM 4829 C C . LYS B 1 290 ? 2.775 23.25 28.031 1 93.31 290 LYS B C 1
ATOM 4831 O O . LYS B 1 290 ? 2.84 23.422 26.812 1 93.31 290 LYS B O 1
ATOM 4836 N N . ASN B 1 291 ? 3.729 23.578 29.031 1 93.06 291 ASN B N 1
ATOM 4837 C CA . ASN B 1 291 ? 4.98 24.188 28.594 1 93.06 291 ASN B CA 1
ATOM 4838 C C . ASN B 1 291 ? 5.996 23.141 28.156 1 93.06 291 ASN B C 1
ATOM 4840 O O . ASN B 1 291 ? 6.5 22.375 28.984 1 93.06 291 ASN B O 1
ATOM 4844 N N . ILE B 1 292 ? 6.387 23.203 26.844 1 94.88 292 ILE B N 1
ATOM 4845 C CA . ILE B 1 292 ? 7.211 22.109 26.312 1 94.88 292 ILE B CA 1
ATOM 4846 C C . ILE B 1 292 ? 8.688 22.469 26.484 1 94.88 292 ILE B C 1
ATOM 4848 O O . ILE B 1 292 ? 9.562 21.688 26.078 1 94.88 292 ILE B O 1
ATOM 4852 N N . THR B 1 293 ? 8.992 23.672 27.141 1 93.12 293 THR B N 1
ATOM 4853 C CA . THR B 1 293 ? 10.383 24.031 27.422 1 93.12 293 THR B CA 1
ATOM 4854 C C . THR B 1 293 ? 11.016 23 28.359 1 93.12 293 THR B C 1
ATOM 4856 O O . THR B 1 293 ? 12.227 22.797 28.328 1 93.12 293 THR B O 1
ATOM 4859 N N . TYR B 1 294 ? 10.258 22.344 29.094 1 93.19 294 TYR B N 1
ATOM 4860 C CA . TYR B 1 294 ? 10.734 21.375 30.062 1 93.19 294 TYR B CA 1
ATOM 4861 C C . TYR B 1 294 ? 11.031 20.031 29.391 1 93.19 294 TYR B C 1
ATOM 4863 O O . TYR B 1 294 ? 11.523 19.109 30.031 1 93.19 294 TYR B O 1
ATOM 4871 N N . TYR B 1 295 ? 10.703 19.875 28.203 1 95.06 295 TYR B N 1
ATOM 4872 C CA . TYR B 1 295 ? 10.945 18.688 27.391 1 95.06 295 TYR B CA 1
ATOM 4873 C C . TYR B 1 295 ? 11.875 19.016 26.234 1 95.06 295 TYR B C 1
ATOM 4875 O O . TYR B 1 295 ? 11.438 19.109 25.078 1 95.06 295 TYR B O 1
ATOM 4883 N N . PRO B 1 296 ? 13.148 19.125 26.578 1 95.81 296 PRO B N 1
ATOM 4884 C CA . PRO B 1 296 ? 14.102 19.625 25.578 1 95.81 296 PRO B CA 1
ATOM 4885 C C . PRO B 1 296 ? 14.383 18.625 24.469 1 95.81 296 PRO B C 1
ATOM 4887 O O . PRO B 1 296 ? 14.141 17.438 24.625 1 95.81 296 PRO B O 1
ATOM 4890 N N . PHE B 1 297 ? 14.781 19.094 23.406 1 97.94 297 PHE B N 1
ATOM 4891 C CA . PHE B 1 297 ? 15.312 18.297 22.312 1 97.94 297 PHE B CA 1
ATOM 4892 C C . PHE B 1 297 ? 16.656 17.688 22.688 1 97.94 297 PHE B C 1
ATOM 4894 O O . PHE B 1 297 ? 17.609 18.391 23.016 1 97.94 297 PHE B O 1
ATOM 4901 N N . VAL B 1 298 ? 16.641 16.391 22.703 1 97.75 298 VAL B N 1
ATOM 4902 C CA . VAL B 1 298 ? 17.859 15.641 22.953 1 97.75 298 VAL B CA 1
ATOM 4903 C C . VAL B 1 298 ? 18.172 14.75 21.75 1 97.75 298 VAL B C 1
ATOM 4905 O O . VAL B 1 298 ? 17.516 13.719 21.547 1 97.75 298 VAL B O 1
ATOM 4908 N N . ARG B 1 299 ? 19.156 15.164 20.953 1 97.38 299 ARG B N 1
ATOM 4909 C CA . ARG B 1 299 ? 19.516 14.422 19.75 1 97.38 299 ARG B CA 1
ATOM 4910 C C . ARG B 1 299 ? 20.219 13.117 20.094 1 97.38 299 ARG B C 1
ATOM 4912 O O . ARG B 1 299 ? 21 13.07 21.047 1 97.38 299 ARG B O 1
ATOM 4919 N N . SER B 1 300 ? 19.938 12.109 19.375 1 97.25 300 SER B N 1
ATOM 4920 C CA . SER B 1 300 ? 20.625 10.836 19.531 1 97.25 300 SER B CA 1
ATOM 4921 C C . SER B 1 300 ? 22.141 11.016 19.422 1 97.25 300 SER B C 1
ATOM 4923 O O . SER B 1 300 ? 22.625 11.859 18.672 1 97.25 300 SER B O 1
ATOM 4925 N N . GLU B 1 301 ? 22.922 10.281 20.203 1 95.38 301 GLU B N 1
ATOM 4926 C CA . GLU B 1 301 ? 24.391 10.359 20.188 1 95.38 301 GLU B CA 1
ATOM 4927 C C . GLU B 1 301 ? 24.938 9.922 18.828 1 95.38 301 GLU B C 1
ATOM 4929 O O . GLU B 1 301 ? 25.875 10.547 18.297 1 95.38 301 GLU B O 1
ATOM 4934 N N . GLY B 1 302 ? 24.406 8.906 18.25 1 97.06 302 GLY B N 1
ATOM 4935 C CA . GLY B 1 302 ? 24.844 8.438 16.953 1 97.06 302 GLY B CA 1
ATOM 4936 C C . GLY B 1 302 ? 23.812 8.656 15.859 1 97.06 302 GLY B C 1
ATOM 4937 O O . GLY B 1 302 ? 22.672 9.031 16.141 1 97.06 302 GLY B O 1
ATOM 4938 N N . GLU B 1 303 ? 24.359 8.625 14.617 1 98.31 303 GLU B N 1
ATOM 4939 C CA . GLU B 1 303 ? 23.469 8.719 13.469 1 98.31 303 GLU B CA 1
ATOM 4940 C C . GLU B 1 303 ? 22.641 7.445 13.297 1 98.31 303 GLU B C 1
ATOM 4942 O O . GLU B 1 303 ? 23.031 6.383 13.789 1 98.31 303 GLU B O 1
ATOM 4947 N N . LYS B 1 304 ? 21.562 7.637 12.719 1 98.69 304 LYS B N 1
ATOM 4948 C CA . LYS B 1 304 ? 20.609 6.535 12.578 1 98.69 304 LYS B CA 1
ATOM 4949 C C . LYS B 1 304 ? 20.156 6.391 11.133 1 98.69 304 LYS B C 1
ATOM 4951 O O . LYS B 1 304 ? 20.078 7.375 10.391 1 98.69 304 LYS B O 1
ATOM 4956 N N . LYS B 1 305 ? 19.969 5.195 10.727 1 98.44 305 LYS B N 1
ATOM 4957 C CA . LYS B 1 305 ? 19.453 4.852 9.406 1 98.44 305 LYS B CA 1
ATOM 4958 C C . LYS B 1 305 ? 18.062 4.207 9.508 1 98.44 305 LYS B C 1
ATOM 4960 O O . LYS B 1 305 ? 17.828 3.365 10.375 1 98.44 305 LYS B O 1
ATOM 4965 N N . LEU B 1 306 ? 17.141 4.66 8.719 1 98.75 306 LEU B N 1
ATOM 4966 C CA . LEU B 1 306 ? 15.805 4.078 8.562 1 98.75 306 LEU B CA 1
ATOM 4967 C C . LEU B 1 306 ? 15.719 3.275 7.27 1 98.75 306 LEU B C 1
ATOM 4969 O O . LEU B 1 306 ? 16.109 3.76 6.207 1 98.75 306 LEU B O 1
ATOM 4973 N N . VAL B 1 307 ? 15.312 2.004 7.359 1 98.44 307 VAL B N 1
ATOM 4974 C CA . VAL B 1 307 ? 14.961 1.16 6.219 1 98.44 307 VAL B CA 1
ATOM 4975 C C . VAL B 1 307 ? 13.484 0.778 6.289 1 98.44 307 VAL B C 1
ATOM 4977 O O . VAL B 1 307 ? 13.078 0.004 7.16 1 98.44 307 VAL B O 1
ATOM 4980 N N . ARG B 1 308 ? 12.734 1.38 5.375 1 98.31 308 ARG B N 1
ATOM 4981 C CA . ARG B 1 308 ? 11.305 1.076 5.293 1 98.31 308 ARG B CA 1
ATOM 4982 C C . ARG B 1 308 ? 11.07 -0.236 4.555 1 98.31 308 ARG B C 1
ATOM 4984 O O . ARG B 1 308 ? 11.641 -0.466 3.486 1 98.31 308 ARG B O 1
ATOM 4991 N N . TYR B 1 309 ? 10.266 -1.136 5.137 1 97.56 309 TYR B N 1
ATOM 4992 C CA . TYR B 1 309 ? 10 -2.438 4.539 1 97.56 309 TYR B CA 1
ATOM 4993 C C . TYR B 1 309 ? 8.562 -2.869 4.797 1 97.56 309 TYR B C 1
ATOM 4995 O O . TYR B 1 309 ? 7.875 -2.289 5.641 1 97.56 309 TYR B O 1
ATOM 5003 N N . ALA B 1 310 ? 8.047 -3.764 4.012 1 97.31 310 ALA B N 1
ATOM 5004 C CA . ALA B 1 310 ? 6.707 -4.316 4.188 1 97.31 310 ALA B CA 1
ATOM 5005 C C . ALA B 1 310 ? 6.68 -5.328 5.328 1 97.31 310 ALA B C 1
ATOM 5007 O O . ALA B 1 310 ? 7.566 -6.176 5.438 1 97.31 310 ALA B O 1
ATOM 5008 N N . CYS B 1 311 ? 5.656 -5.254 6.207 1 97.69 311 CYS B N 1
ATOM 5009 C CA . CYS B 1 311 ? 5.379 -6.18 7.301 1 97.69 311 CYS B CA 1
ATOM 5010 C C . CYS B 1 311 ? 3.938 -6.668 7.25 1 97.69 311 CYS B C 1
ATOM 5012 O O . CYS B 1 311 ? 3.086 -6.039 6.613 1 97.69 311 CYS B O 1
ATOM 5014 N N . ASP B 1 312 ? 3.711 -7.836 7.836 1 98.25 312 ASP B N 1
ATOM 5015 C CA . ASP B 1 312 ? 2.369 -8.406 7.844 1 98.25 312 ASP B CA 1
ATOM 5016 C C . ASP B 1 312 ? 1.782 -8.422 9.25 1 98.25 312 ASP B C 1
ATOM 5018 O O . ASP B 1 312 ? 2.369 -9 10.164 1 98.25 312 ASP B O 1
ATOM 5022 N N . LEU B 1 313 ? 0.657 -7.719 9.422 1 98.25 313 LEU B N 1
ATOM 5023 C CA . LEU B 1 313 ? -0.187 -7.914 10.594 1 98.25 313 LEU B CA 1
ATOM 5024 C C . LEU B 1 313 ? -1.145 -9.086 10.383 1 98.25 313 LEU B C 1
ATOM 5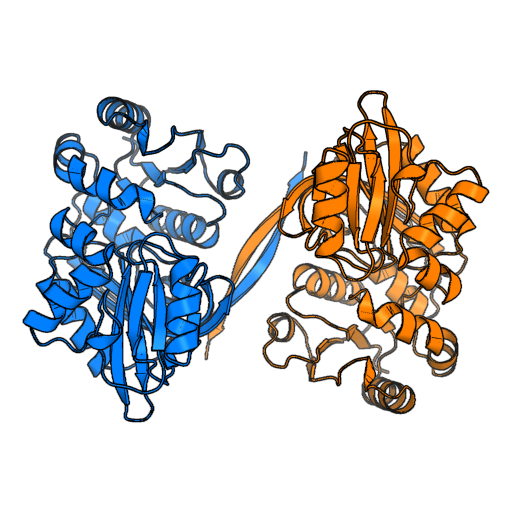026 O O . LEU B 1 313 ? -1.899 -9.109 9.406 1 98.25 313 LEU B O 1
ATOM 5030 N N . ILE B 1 314 ? -1.044 -10.133 11.234 1 98.19 314 ILE B N 1
ATOM 5031 C CA . ILE B 1 314 ? -1.942 -11.281 11.156 1 98.19 314 ILE B CA 1
ATOM 5032 C C . ILE B 1 314 ? -3.023 -11.164 12.227 1 98.19 314 ILE B C 1
ATOM 5034 O O . ILE B 1 314 ? -2.717 -11 13.414 1 98.19 314 ILE B O 1
ATOM 5038 N N . ILE B 1 315 ? -4.215 -11.219 11.812 1 97.56 315 ILE B N 1
ATOM 5039 C CA . ILE B 1 315 ? -5.371 -11.102 12.688 1 97.56 315 ILE B CA 1
ATOM 5040 C C . ILE B 1 315 ? -6.199 -12.383 12.633 1 97.56 315 ILE B C 1
ATOM 5042 O O . ILE B 1 315 ? -6.434 -12.922 11.547 1 97.56 315 ILE B O 1
ATOM 5046 N N . ASP B 1 316 ? -6.629 -12.891 13.805 1 96.5 316 ASP B N 1
ATOM 5047 C CA . ASP B 1 316 ? -7.598 -13.984 13.82 1 96.5 316 ASP B CA 1
ATOM 5048 C C . ASP B 1 316 ? -8.992 -13.484 13.469 1 96.5 316 ASP B C 1
ATOM 5050 O O . ASP B 1 316 ? -9.406 -12.406 13.898 1 96.5 316 ASP B O 1
ATOM 5054 N N . VAL B 1 317 ? -9.578 -14.172 12.609 1 92.25 317 VAL B N 1
ATOM 5055 C CA . VAL B 1 317 ? -10.914 -13.805 12.164 1 92.25 317 VAL B CA 1
ATOM 5056 C C . VAL B 1 317 ? -11.93 -14.812 12.68 1 92.25 317 VAL B C 1
ATOM 5058 O O . VAL B 1 317 ? -11.688 -16.016 12.656 1 92.25 317 VAL B O 1
#

Foldseek 3Di:
DEAEEEEEQCQALQLVLVLLVVLVVVDPGDYFYEYEDCDPPGPNCVRGPHYHNDHDLVPDDPVNVLVVCVVRNYLEYAYADLVNQLVCLVCQVVCVVSNHHYQHFHNQLSVCQQFQQSVCVVVVVVVAQAFDKALDCVPDDDAFKKKDARRDAQCPLIDGRDGPVRNVVSNVVYDRIMMTHHADAWKKKKKWAAAPVRATQDIWIKTQPDDDSNARQKIKTDDDPVVRVSVSVVSSVSRAHAMKMWIFGQHPVRDTHTRGMGSHDGSPCSQVCVQFCSRSNNSSCVSVVHDCVVPGTDGDPDMDMHHHDDDDDDDDD/DEAEEEEEQCAALQLVLVLLVVLVVVDPGDYFYEYEDCDPPGPNCVRGPHYDNDHDLVPDDPVNVLVVCVVRNYLEYAYADLVNQLVCQVCQVVCVVSLHHYQHFHNQLSVCQQFQQSVCVVVVVVVAQAFDKALDCVPDDDAFKWKDARGDAQCPLIDGRDGPVRNVVSNVVYPRMMMTHHADAWKKKKKWAQAPVRQTQDIWIKTQPDADSRARQKIKTDDDPVVRVSVSVVSSVSRAHAIKMWMFGQHPVRDTHTRGMGSHDGSQCSQVCVQFCSRSSLSSCVSVVHDCVVVGGDGDPDMDMHHHDDDDDDDDD